Protein AF-A0A943JL73-F1 (afdb_monomer)

Solvent-accessible surface area (backbone atoms only — not comparable to full-atom values): 24068 Å² total; per-residue (Å²): 128,55,76,65,54,50,52,48,48,53,51,59,77,70,42,84,69,69,68,50,39,53,74,65,59,35,50,51,51,36,56,59,44,20,50,88,46,72,70,53,52,53,44,34,53,54,22,40,54,42,28,47,52,13,37,72,69,63,34,65,68,44,35,45,55,17,30,56,67,35,57,64,60,30,14,37,47,23,28,8,46,21,64,46,20,64,36,62,72,57,22,52,48,10,50,52,36,43,52,50,52,49,51,51,39,28,53,52,24,20,54,51,46,63,72,41,94,74,84,72,82,35,73,62,44,60,71,41,29,65,49,47,75,64,53,54,53,44,10,34,56,28,12,38,48,31,35,53,36,61,37,30,62,71,72,60,73,42,55,40,50,28,39,45,75,46,48,54,58,58,13,38,34,37,19,9,39,12,57,54,68,70,34,62,66,41,23,53,24,1,49,48,35,34,49,52,32,49,49,35,22,16,53,25,13,16,51,39,36,48,75,70,62,56,76,59,49,91,86,74,49,75,67,58,57,50,49,55,53,51,54,50,53,51,50,50,52,65,58,47,53,58,43,54,61,64,27,47,63,56,52,54,49,52,51,50,55,53,32,48,51,52,47,50,68,69,72,60,74,50,98,46,34,46,82,76,47,80,48,77,38,79,86,84,27,35,39,39,36,36,36,42,14,62,80,77,52,73,70,55,54,51,51,56,57,59,49,30,49,82,52,77,36,68,83,47,45,80,44,80,46,76,47,78,42,98,64,68,75,51,77,67,60,53,52,50,51,51,49,53,55,54,45,51,62,45,45,59,58,42,66,78,52,70,87,66,83,95,77,85,88,82,86,88,68,102,62,64,64,66,59,55,47,53,55,45,37,74,76,36,83,47,52,76,49,73,49,79,46,80,45,77,48,82,46,99,81,76,53,82,47,70,42,35,38,38,38,40,32,24,65,55,89,74,54,74,69,59,48,54,51,51,54,49,55,50,33,73,76,73,39,85,64,58,48,80,44,78,46,69,51,74,93,77,131

Nearest PDB structures (foldseek):
  8j7w-assembly1_A  TM=3.120E-01  e=1.349E-03  Homo sapiens
  9jxc-assembly2_C  TM=5.146E-01  e=1.715E-01  Acinetobacter baumannii
  9jxc-assembly2_D  TM=5.131E-01  e=1.642E-01  Acinetobacter baumannii
  9k1j-assembly1_B  TM=5.307E-01  e=2.329E-01  Acinetobacter baumannii
  8j7v-assembly1_A  TM=3.006E-01  e=7.402E-03  Homo sapiens

Secondary structure (DSSP, 8-state):
--HHHHHHHHHHHT-TTTTBPPHHHHHHHHHHHTS--HHHHHHHHHHHHHHHHHHHTT-HHHHHHHHHH-THHHHHHHHHHHHHHT-HHHHHHHHHHHHHHHHHHHHHHHHHHHHS---SPPHHHHTTSS--HHHHHHHHHHHHHHHHHTTBSS--THHHHHHHHHT-HHHHHHHHHHHHTT-HHHHHHHHHHHHHHHHHHHHHHHHHHHHTTPPPPTT--HHHHHHHHHHHHHHHHHHHHHHHHHHHHHHHHHHHHHHHHHHHHHH---SSEEEEEEEEETTTTEEEEEEEESPPPHHHHHHHHHHGGGGT-TTPEEEEEEEE-SSPPPHHHHHHHHHHHHHHHHHHHHHTTTTS---S---S----HHHHHHHHHHH-TTEEEEEEEEEEEE-TT--EEEEEEEEEEESSPPPHHHHHHHHHHHHHHH-SSEEEEEEE-----

Structure (mmCIF, N/CA/C/O backbone):
data_AF-A0A943JL73-F1
#
_entry.id   AF-A0A943JL73-F1
#
loop_
_atom_site.group_PDB
_atom_site.id
_atom_site.type_symbol
_atom_site.label_atom_id
_atom_site.label_alt_id
_atom_site.label_comp_id
_atom_site.label_asym_id
_atom_site.label_entity_id
_atom_site.label_seq_id
_atom_site.pdbx_PDB_ins_code
_atom_site.Cartn_x
_atom_site.Cartn_y
_atom_site.Cartn_z
_atom_site.occupancy
_atom_site.B_iso_or_equiv
_at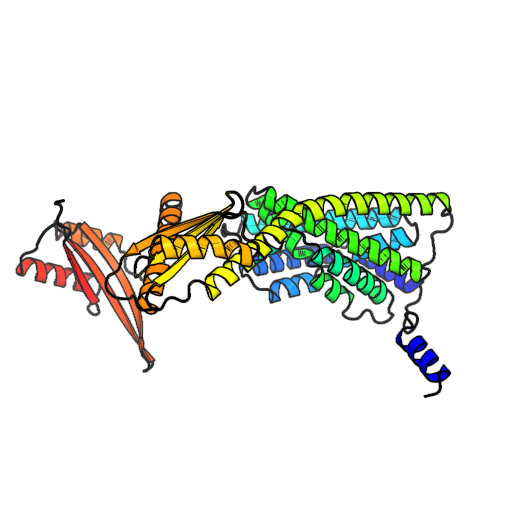om_site.auth_seq_id
_atom_site.auth_comp_id
_atom_site.auth_asym_id
_atom_site.auth_atom_id
_atom_site.pdbx_PDB_model_num
ATOM 1 N N . MET A 1 1 ? -24.674 7.297 -39.470 1.00 55.62 1 MET A N 1
ATOM 2 C CA . MET A 1 1 ? -23.275 6.843 -39.661 1.00 55.62 1 MET A CA 1
ATOM 3 C C . MET A 1 1 ? -23.287 5.491 -40.361 1.00 55.62 1 MET A C 1
ATOM 5 O O . MET A 1 1 ? -24.020 4.615 -39.918 1.00 55.62 1 MET A O 1
ATOM 9 N N . SER A 1 2 ? -22.529 5.310 -41.449 1.00 68.44 2 SER A N 1
ATOM 10 C CA . SER A 1 2 ? -22.355 3.983 -42.068 1.00 68.44 2 SER A CA 1
ATOM 11 C C . SER A 1 2 ? -21.638 3.031 -41.094 1.00 68.44 2 SER A C 1
ATOM 13 O O . SER A 1 2 ? -20.883 3.492 -40.236 1.00 68.44 2 SER A O 1
ATOM 15 N N . LYS A 1 3 ? -21.833 1.706 -41.210 1.00 68.69 3 LYS A N 1
ATOM 16 C CA . LYS A 1 3 ? -21.139 0.708 -40.358 1.00 68.69 3 LYS A CA 1
ATOM 17 C C . LYS A 1 3 ? -19.612 0.880 -40.372 1.00 68.69 3 LYS A C 1
ATOM 19 O O . LYS A 1 3 ? -18.947 0.621 -39.375 1.00 68.69 3 LYS A O 1
ATOM 24 N N . GLU A 1 4 ? -19.071 1.357 -41.487 1.00 69.69 4 GLU A N 1
ATOM 25 C CA . GLU A 1 4 ? -17.649 1.640 -41.677 1.00 69.69 4 GLU A CA 1
ATOM 26 C C . GLU A 1 4 ? -17.202 2.915 -40.948 1.00 69.69 4 GLU A C 1
ATOM 28 O O . GLU A 1 4 ? -16.149 2.928 -40.319 1.00 69.69 4 GLU A O 1
ATOM 33 N N . SER A 1 5 ? -18.055 3.941 -40.913 1.00 70.19 5 SER A N 1
ATOM 34 C CA . SER A 1 5 ? -17.839 5.160 -40.129 1.00 70.19 5 SER A CA 1
ATOM 35 C C . SER A 1 5 ? -17.911 4.902 -38.620 1.00 70.19 5 SER A C 1
ATOM 37 O O . SER A 1 5 ? -17.113 5.457 -37.873 1.00 70.19 5 SER A O 1
ATOM 39 N N . VAL A 1 6 ? -18.791 3.998 -38.168 1.00 74.44 6 VAL A N 1
ATOM 40 C CA . VAL A 1 6 ? -18.826 3.544 -36.765 1.00 74.44 6 VAL A CA 1
ATOM 41 C C . VAL A 1 6 ? -17.570 2.736 -36.435 1.00 74.44 6 VAL A C 1
ATOM 43 O O . VAL A 1 6 ? -16.909 3.008 -35.441 1.00 74.44 6 VAL A O 1
ATOM 46 N N . LYS A 1 7 ? -17.173 1.783 -37.286 1.00 73.50 7 LYS A N 1
ATOM 47 C CA . LYS A 1 7 ? -15.961 0.979 -37.064 1.00 73.50 7 LYS A CA 1
ATOM 48 C C . LYS A 1 7 ? -14.690 1.834 -37.022 1.00 73.50 7 LYS A C 1
ATOM 50 O O . LYS A 1 7 ? -13.841 1.586 -36.172 1.00 73.50 7 LYS A O 1
ATOM 55 N N . ASN A 1 8 ? -14.568 2.825 -37.904 1.00 76.06 8 ASN A N 1
ATOM 56 C CA . ASN A 1 8 ? -13.434 3.748 -37.912 1.00 76.06 8 ASN A CA 1
ATOM 57 C C . ASN A 1 8 ? -13.461 4.676 -36.692 1.00 76.06 8 ASN A C 1
ATOM 59 O O . ASN A 1 8 ? -12.440 4.799 -36.034 1.00 76.06 8 ASN A O 1
ATOM 63 N N . PHE A 1 9 ? -14.632 5.183 -36.289 1.00 77.06 9 PHE A N 1
ATOM 64 C CA . PHE A 1 9 ? -14.779 5.940 -35.041 1.00 77.06 9 PHE A CA 1
ATOM 65 C C . PHE A 1 9 ? -14.326 5.133 -33.815 1.00 77.06 9 PHE A C 1
ATOM 67 O O . PHE A 1 9 ? -13.523 5.613 -33.026 1.00 77.06 9 PHE A O 1
ATOM 74 N N . PHE A 1 10 ? -14.759 3.876 -33.675 1.00 74.75 10 PHE A N 1
ATOM 75 C CA . PHE A 1 10 ? -14.288 3.007 -32.589 1.00 74.75 10 PHE A CA 1
ATOM 76 C C . PHE A 1 10 ? -12.790 2.691 -32.711 1.00 74.75 10 PHE A C 1
ATOM 78 O O . PHE A 1 10 ? -12.087 2.606 -31.709 1.00 74.75 10 PHE A O 1
ATOM 85 N N . LYS A 1 11 ? -12.262 2.526 -33.924 1.00 72.31 11 LYS A N 1
ATOM 86 C CA . LYS A 1 11 ? -10.832 2.275 -34.120 1.00 72.31 11 LYS A CA 1
ATOM 87 C C . LYS A 1 11 ? -9.978 3.478 -33.715 1.00 72.31 11 LYS A C 1
ATOM 89 O O . LYS A 1 11 ? -8.933 3.263 -33.109 1.00 72.31 11 LYS A O 1
ATOM 94 N N . ASP A 1 12 ? -10.435 4.689 -34.011 1.00 72.12 12 ASP A N 1
ATOM 95 C CA . ASP A 1 12 ? -9.747 5.936 -33.677 1.00 72.12 12 ASP A CA 1
ATOM 96 C C . ASP A 1 12 ? -9.880 6.238 -32.174 1.00 72.12 12 ASP A C 1
ATOM 98 O O . ASP A 1 12 ? -8.876 6.440 -31.499 1.00 72.12 12 ASP A O 1
ATOM 102 N N . VAL A 1 13 ? -11.078 6.101 -31.592 1.00 71.31 13 VAL A N 1
ATOM 103 C CA . VAL A 1 13 ? -11.314 6.302 -30.145 1.00 71.31 13 VAL A CA 1
ATOM 104 C C . VAL A 1 13 ? -10.526 5.315 -29.273 1.00 71.31 13 VAL A C 1
ATOM 106 O O . VAL A 1 13 ? -10.013 5.691 -28.221 1.00 71.31 13 VAL A O 1
ATOM 109 N N . PHE A 1 14 ? -10.392 4.053 -29.693 1.00 71.69 14 PHE A N 1
ATOM 110 C CA . PHE A 1 14 ? -9.647 3.026 -28.947 1.00 71.69 14 PHE A CA 1
ATOM 111 C C . PHE A 1 14 ? -8.192 2.854 -29.434 1.00 71.69 14 PHE A C 1
ATOM 113 O O . PHE A 1 14 ? -7.490 1.920 -29.026 1.00 71.69 14 PHE A O 1
ATOM 120 N N . SER A 1 15 ? -7.701 3.757 -30.290 1.00 68.69 15 SER A N 1
ATOM 121 C CA . SER A 1 15 ? -6.327 3.759 -30.796 1.00 68.69 15 SER A CA 1
ATOM 122 C C . SER A 1 15 ? -5.331 4.188 -29.713 1.00 68.69 15 SER A C 1
ATOM 124 O O . SER A 1 15 ? -5.091 5.363 -29.459 1.00 68.69 15 SER A O 1
ATOM 126 N N . ILE A 1 16 ? -4.619 3.225 -29.124 1.00 66.31 16 ILE A N 1
ATOM 127 C CA . ILE A 1 16 ? -3.541 3.511 -28.153 1.00 66.31 16 ILE A CA 1
ATOM 128 C C . ILE A 1 16 ? -2.293 4.119 -28.847 1.00 66.31 16 ILE A C 1
ATOM 130 O O . ILE A 1 16 ? -1.310 4.479 -28.191 1.00 66.31 16 ILE A O 1
ATOM 134 N N . ASN A 1 17 ? -2.274 4.247 -30.178 1.00 66.25 17 ASN A N 1
ATOM 135 C CA . ASN A 1 17 ? -1.100 4.712 -30.926 1.00 66.25 17 ASN A CA 1
ATOM 136 C C . ASN A 1 17 ? -1.057 6.231 -31.164 1.00 66.25 17 ASN A C 1
ATOM 138 O O . ASN A 1 17 ? 0.028 6.742 -31.448 1.00 66.25 17 ASN A O 1
ATOM 142 N N . GLU A 1 18 ? -2.166 6.954 -31.003 1.00 67.44 18 GLU A N 1
ATOM 143 C CA . GLU A 1 18 ? -2.202 8.418 -31.159 1.00 67.44 18 GLU A CA 1
ATOM 144 C C . GLU A 1 18 ? -1.435 9.133 -30.034 1.00 67.44 18 GLU A C 1
ATOM 146 O O . GLU A 1 18 ? -1.550 8.765 -28.873 1.00 67.44 18 GLU A O 1
ATOM 151 N N . ASN A 1 19 ? -0.618 10.150 -30.335 1.00 70.75 19 ASN A N 1
ATOM 152 C CA . ASN A 1 19 ? 0.210 10.881 -29.348 1.00 70.75 19 ASN A CA 1
ATOM 153 C C . ASN A 1 19 ? 1.253 10.042 -28.577 1.00 70.75 19 ASN A C 1
ATOM 155 O O . ASN A 1 19 ? 1.724 10.424 -27.499 1.00 70.75 19 ASN A O 1
ATOM 159 N N . LYS A 1 20 ? 1.666 8.899 -29.133 1.00 78.50 20 LYS A N 1
ATOM 160 C CA . LYS A 1 20 ? 2.754 8.082 -28.582 1.00 78.50 20 LYS A CA 1
ATOM 161 C C . LYS A 1 20 ? 4.117 8.761 -28.792 1.00 78.50 20 LYS A C 1
ATOM 163 O O . LYS A 1 20 ? 4.446 9.186 -29.900 1.00 78.50 20 LYS A O 1
ATOM 168 N N . ALA A 1 21 ? 4.921 8.832 -27.733 1.00 83.75 21 ALA A N 1
ATOM 169 C CA . ALA A 1 21 ? 6.316 9.262 -27.801 1.00 83.75 21 ALA A CA 1
ATOM 170 C C . ALA A 1 21 ? 7.167 8.254 -28.587 1.00 83.75 21 ALA A C 1
ATOM 172 O O . ALA A 1 21 ? 6.814 7.076 -28.730 1.00 83.75 21 ALA A O 1
ATOM 173 N N . THR A 1 22 ? 8.312 8.692 -29.104 1.00 86.50 22 THR A N 1
ATOM 174 C CA . THR A 1 22 ? 9.223 7.775 -29.788 1.00 86.50 22 THR A CA 1
ATOM 175 C C . THR A 1 22 ? 9.743 6.722 -28.806 1.00 86.50 22 THR A C 1
ATOM 177 O O . THR A 1 22 ? 9.869 6.945 -27.601 1.00 86.50 22 THR A O 1
ATOM 180 N N . LYS A 1 23 ? 10.071 5.525 -29.305 1.00 86.56 23 LYS A N 1
ATOM 181 C CA . LYS A 1 23 ? 10.580 4.435 -28.449 1.00 86.56 23 LYS A CA 1
ATOM 182 C C . LYS A 1 23 ? 11.859 4.839 -27.693 1.00 86.56 23 LYS A C 1
ATOM 184 O O . LYS A 1 23 ? 12.094 4.330 -26.600 1.00 86.56 23 LYS A O 1
ATOM 189 N N . ALA A 1 24 ? 12.664 5.736 -28.268 1.00 86.00 24 ALA A N 1
ATOM 190 C CA . ALA A 1 24 ? 13.864 6.280 -27.640 1.00 86.00 24 ALA A CA 1
ATOM 191 C C . ALA A 1 24 ? 13.518 7.218 -26.471 1.00 86.00 24 ALA A C 1
ATOM 193 O O . ALA A 1 24 ? 14.011 6.995 -25.368 1.00 86.00 24 ALA A O 1
ATOM 194 N N . GLU A 1 25 ? 12.600 8.168 -26.676 1.00 87.31 25 GLU A N 1
ATOM 195 C CA . GLU A 1 25 ? 12.111 9.080 -25.628 1.00 87.31 25 GLU A CA 1
ATOM 196 C C . GLU A 1 25 ? 11.484 8.319 -24.452 1.00 87.31 25 GLU A C 1
ATOM 198 O O . GLU A 1 25 ? 11.747 8.617 -23.287 1.00 87.31 25 GLU A O 1
ATOM 203 N N . ILE A 1 26 ? 10.680 7.286 -24.740 1.00 87.44 26 ILE A N 1
ATOM 204 C CA . ILE A 1 26 ? 10.068 6.437 -23.705 1.00 87.44 26 ILE A CA 1
ATOM 205 C C . ILE A 1 26 ? 11.156 5.753 -22.872 1.00 87.44 26 ILE A C 1
ATOM 207 O O . ILE A 1 26 ? 11.109 5.787 -21.641 1.00 87.44 26 ILE A O 1
ATOM 211 N N . LYS A 1 27 ? 12.148 5.151 -23.539 1.00 88.25 27 LYS A N 1
ATOM 212 C CA . LYS A 1 27 ? 13.264 4.465 -22.882 1.00 88.25 27 LYS A CA 1
ATOM 213 C C . LYS A 1 27 ? 14.060 5.418 -21.996 1.00 88.25 27 LYS A C 1
ATOM 215 O O . LYS A 1 27 ? 14.366 5.071 -20.858 1.00 88.25 27 LYS A O 1
ATOM 220 N N . GLU A 1 28 ? 14.412 6.588 -22.515 1.00 87.94 28 GLU A N 1
ATOM 221 C CA . GLU A 1 28 ? 15.191 7.578 -21.778 1.00 87.94 28 GLU A CA 1
ATOM 222 C C . GLU A 1 28 ? 14.437 8.073 -20.546 1.00 87.94 28 GLU A C 1
ATOM 224 O O . GLU A 1 28 ? 14.990 8.042 -19.446 1.00 87.94 28 GLU A O 1
ATOM 229 N N . TYR A 1 29 ? 13.154 8.409 -20.694 1.00 88.00 29 TYR A N 1
ATOM 230 C CA . TYR A 1 29 ? 12.319 8.824 -19.573 1.00 88.00 29 TYR A CA 1
ATOM 231 C C . TYR A 1 29 ? 12.266 7.754 -18.477 1.00 88.00 29 TYR A C 1
ATOM 233 O O . TYR A 1 29 ? 12.554 8.051 -17.320 1.00 88.00 29 TYR A O 1
ATOM 241 N N . ILE A 1 30 ? 11.968 6.500 -18.832 1.00 88.75 30 ILE A N 1
ATOM 242 C CA . ILE A 1 30 ? 11.827 5.411 -17.856 1.00 88.75 30 ILE A CA 1
ATOM 243 C C . ILE A 1 30 ? 13.160 5.121 -17.155 1.00 88.75 30 ILE A C 1
ATOM 245 O O . ILE A 1 30 ? 13.203 5.007 -15.931 1.00 88.75 30 ILE A O 1
ATOM 249 N N . ILE A 1 31 ? 14.265 5.049 -17.906 1.00 85.75 31 ILE A N 1
ATOM 250 C CA . ILE A 1 31 ? 15.598 4.821 -17.327 1.00 85.75 31 ILE A CA 1
ATOM 251 C C . ILE A 1 31 ? 16.024 6.007 -16.457 1.00 85.75 31 ILE A C 1
ATOM 253 O O . ILE A 1 31 ? 16.695 5.812 -15.446 1.00 85.75 31 ILE A O 1
ATOM 257 N N . SER A 1 32 ? 15.680 7.237 -16.841 1.00 85.06 32 SER A N 1
ATOM 258 C CA . SER A 1 32 ? 16.009 8.425 -16.052 1.00 85.06 32 SER A CA 1
ATOM 259 C C . SER A 1 32 ? 15.199 8.491 -14.753 1.00 85.06 32 SER A C 1
ATOM 261 O O . SER A 1 32 ? 15.770 8.829 -13.718 1.00 85.06 32 SER A O 1
ATOM 263 N N . GLY A 1 33 ? 13.925 8.085 -14.790 1.00 81.62 33 GLY A N 1
ATOM 264 C CA . GLY A 1 33 ? 13.040 8.004 -13.628 1.00 81.62 33 GLY A CA 1
ATOM 265 C C . GLY A 1 33 ? 13.374 6.859 -12.671 1.00 81.62 33 GLY A C 1
ATOM 266 O O . GLY A 1 33 ? 13.123 6.980 -11.478 1.00 81.62 33 GLY A O 1
ATOM 267 N N . SER A 1 34 ? 13.992 5.773 -13.150 1.00 79.44 34 SER A N 1
ATOM 268 C CA . SER A 1 34 ? 14.436 4.661 -12.294 1.00 79.44 34 SER A CA 1
ATOM 269 C C . SER A 1 34 ? 15.840 4.853 -11.701 1.00 79.44 34 SER A C 1
ATOM 271 O O . SER A 1 34 ? 16.342 3.958 -11.021 1.00 79.44 34 SER A O 1
ATOM 273 N N . LYS A 1 35 ? 16.541 5.953 -12.015 1.00 81.12 35 LYS A N 1
ATOM 274 C CA . LYS A 1 35 ? 17.884 6.228 -11.478 1.00 81.12 35 LYS A CA 1
ATOM 275 C C . LYS A 1 35 ? 17.791 6.824 -10.076 1.00 81.12 35 LYS A C 1
ATOM 277 O O . LYS A 1 35 ? 17.042 7.765 -9.830 1.00 81.12 35 LYS A O 1
ATOM 282 N N . LEU A 1 36 ? 18.655 6.335 -9.193 1.00 77.94 36 LEU A N 1
ATOM 283 C CA . LEU A 1 36 ? 18.905 6.942 -7.891 1.00 77.94 36 LEU A CA 1
ATOM 284 C C . LEU A 1 36 ? 19.615 8.287 -8.097 1.00 77.94 36 LEU A C 1
ATOM 286 O O . LEU A 1 36 ? 20.765 8.325 -8.533 1.00 77.94 36 LEU A O 1
ATOM 290 N N . LYS A 1 37 ? 18.916 9.387 -7.817 1.00 84.12 37 LYS A N 1
ATOM 291 C CA . LYS A 1 37 ? 19.474 10.745 -7.752 1.00 84.12 37 LYS A CA 1
ATOM 292 C C . LYS A 1 37 ? 19.271 11.285 -6.339 1.00 84.12 37 LYS A C 1
ATOM 294 O O . LYS A 1 37 ? 18.203 11.066 -5.773 1.00 84.12 37 LYS A O 1
ATOM 299 N N . GLY A 1 38 ? 20.251 12.019 -5.805 1.00 83.12 38 GLY A N 1
ATOM 300 C CA . GLY A 1 38 ? 20.186 12.588 -4.450 1.00 83.12 38 GLY A CA 1
ATOM 301 C C . GLY A 1 38 ? 18.934 13.438 -4.224 1.00 83.12 38 GLY A C 1
ATOM 302 O O . GLY A 1 38 ? 18.207 13.205 -3.266 1.00 83.12 38 GLY A O 1
ATOM 303 N N . THR A 1 39 ? 18.598 14.312 -5.178 1.00 85.69 39 THR A N 1
ATOM 304 C CA . THR A 1 39 ? 17.385 15.147 -5.133 1.00 85.69 39 THR A CA 1
ATOM 305 C C . THR A 1 39 ? 16.109 14.322 -4.944 1.00 85.69 39 THR A C 1
ATOM 307 O O . THR A 1 39 ? 15.276 14.665 -4.113 1.00 85.69 39 THR A O 1
ATOM 310 N N . ASN A 1 40 ? 15.977 13.192 -5.648 1.00 87.31 40 ASN A N 1
ATOM 311 C CA . ASN A 1 40 ? 14.807 12.319 -5.524 1.00 87.31 40 ASN A CA 1
ATOM 312 C C . ASN A 1 40 ? 14.738 11.660 -4.137 1.00 87.31 40 ASN A C 1
ATOM 314 O O . ASN A 1 40 ? 13.647 11.444 -3.623 1.00 87.31 40 ASN A O 1
ATOM 318 N N . MET A 1 41 ? 15.882 11.344 -3.523 1.00 91.00 41 MET A N 1
ATOM 319 C CA . MET A 1 41 ? 15.913 10.776 -2.171 1.00 91.00 41 MET A CA 1
ATOM 320 C C . MET A 1 41 ? 15.534 11.818 -1.116 1.00 91.00 41 MET A C 1
ATOM 322 O O . MET A 1 41 ? 14.769 11.505 -0.212 1.00 91.00 41 MET A O 1
ATOM 326 N N . CYS A 1 42 ? 15.993 13.066 -1.257 1.00 93.25 42 CYS A N 1
ATOM 327 C CA . CYS A 1 42 ? 15.581 14.158 -0.371 1.00 93.25 42 CYS A CA 1
ATOM 328 C C . CYS A 1 42 ? 14.071 14.417 -0.462 1.00 93.25 42 CYS A C 1
ATOM 330 O O . CYS A 1 42 ? 13.404 14.500 0.564 1.00 93.25 42 CYS A O 1
ATOM 332 N N . ILE A 1 43 ? 13.521 14.474 -1.682 1.00 92.81 43 ILE A N 1
ATOM 333 C CA . ILE A 1 43 ? 12.073 14.621 -1.894 1.00 92.81 43 ILE A CA 1
ATOM 334 C C . ILE A 1 43 ? 11.315 13.439 -1.282 1.00 92.81 43 ILE A C 1
ATOM 336 O O . ILE A 1 43 ? 10.284 13.647 -0.651 1.00 92.81 43 ILE A O 1
ATOM 340 N N . LEU A 1 44 ? 11.830 12.212 -1.419 1.00 93.69 44 LEU A N 1
ATOM 341 C CA . LEU A 1 44 ? 11.226 11.034 -0.800 1.00 93.69 44 LEU A CA 1
ATOM 342 C C . LEU A 1 44 ? 11.170 11.165 0.727 1.00 93.69 44 LEU A C 1
ATOM 344 O O . LEU A 1 44 ? 10.108 10.953 1.293 1.00 93.69 44 LEU A O 1
ATOM 348 N N . ILE A 1 45 ? 12.263 11.557 1.387 1.00 95.75 45 ILE A N 1
ATOM 349 C CA . ILE A 1 45 ? 12.288 11.753 2.848 1.00 95.75 45 ILE A CA 1
ATOM 350 C C . ILE A 1 45 ? 11.212 12.761 3.275 1.00 95.75 45 ILE A C 1
ATOM 352 O O . ILE A 1 45 ? 10.430 12.477 4.180 1.00 95.75 45 ILE A O 1
ATOM 356 N N . LEU A 1 46 ? 11.125 13.905 2.588 1.00 95.81 46 LEU A N 1
ATOM 357 C CA . LEU A 1 46 ? 10.110 14.924 2.869 1.00 95.81 46 LEU A CA 1
ATOM 358 C C . LEU A 1 46 ? 8.687 14.394 2.645 1.00 95.81 46 LEU A C 1
ATOM 360 O O . LEU A 1 46 ? 7.814 14.613 3.480 1.00 95.81 46 LEU A O 1
ATOM 364 N N . ALA A 1 47 ? 8.459 13.653 1.559 1.00 95.12 47 ALA A N 1
ATOM 365 C CA . ALA A 1 47 ? 7.170 13.034 1.269 1.00 95.12 47 ALA A CA 1
ATOM 366 C C . ALA A 1 47 ? 6.751 12.040 2.361 1.00 95.12 47 ALA A C 1
ATOM 368 O O . ALA A 1 47 ? 5.594 12.033 2.769 1.00 95.12 47 ALA A O 1
ATOM 369 N N . ILE A 1 48 ? 7.686 11.232 2.868 1.00 95.62 48 ILE A N 1
ATOM 370 C CA . ILE A 1 48 ? 7.419 10.277 3.949 1.00 95.62 48 ILE A CA 1
ATOM 371 C C . ILE A 1 48 ? 7.064 10.998 5.247 1.00 95.62 48 ILE A C 1
ATOM 373 O O . ILE A 1 48 ? 6.108 10.597 5.901 1.00 95.62 48 ILE A O 1
ATOM 377 N N . ILE A 1 49 ? 7.759 12.084 5.594 1.00 95.31 49 ILE A N 1
ATOM 378 C CA . ILE A 1 49 ? 7.415 12.890 6.775 1.00 95.31 49 ILE A CA 1
ATOM 379 C C . ILE A 1 49 ? 5.995 13.458 6.640 1.00 95.31 49 ILE A C 1
ATOM 381 O O . ILE A 1 49 ? 5.192 13.300 7.556 1.00 95.31 49 ILE A O 1
ATOM 385 N N . ILE A 1 50 ? 5.655 14.049 5.487 1.00 94.50 50 ILE A N 1
ATOM 386 C CA . ILE A 1 50 ? 4.303 14.576 5.223 1.00 94.50 50 ILE A CA 1
ATOM 387 C C . ILE A 1 50 ? 3.255 13.459 5.324 1.00 94.50 50 ILE A C 1
ATOM 389 O O . ILE A 1 50 ? 2.203 13.654 5.929 1.00 94.50 50 ILE A O 1
ATOM 393 N N . ALA A 1 51 ? 3.542 12.276 4.776 1.00 93.44 51 ALA A N 1
ATOM 394 C CA . ALA A 1 51 ? 2.643 11.132 4.861 1.00 93.44 51 ALA A CA 1
ATOM 395 C C . ALA A 1 51 ? 2.444 10.654 6.305 1.00 93.44 51 ALA A C 1
ATOM 397 O O . ALA A 1 51 ? 1.312 10.372 6.690 1.00 93.44 51 ALA A O 1
ATOM 398 N N . CYS A 1 52 ? 3.503 10.587 7.116 1.00 91.62 52 CYS A N 1
ATOM 399 C CA . CYS A 1 52 ? 3.387 10.196 8.518 1.00 91.62 52 CYS A CA 1
ATOM 400 C C . CYS A 1 52 ? 2.584 11.220 9.336 1.00 91.62 52 CYS A C 1
ATOM 402 O O . CYS A 1 52 ? 1.727 10.820 10.122 1.00 91.62 52 CYS A O 1
ATOM 404 N N . VAL A 1 53 ? 2.792 12.522 9.102 1.00 90.44 53 VAL A N 1
ATOM 405 C CA . VAL A 1 53 ? 1.970 13.588 9.703 1.00 90.44 53 VAL A CA 1
ATOM 406 C C . VAL A 1 53 ? 0.507 13.433 9.287 1.00 90.44 53 VAL A C 1
ATOM 408 O O . VAL A 1 53 ? -0.375 13.440 10.142 1.00 90.44 53 VAL A O 1
ATOM 411 N N . GLY A 1 54 ? 0.241 13.210 7.997 1.00 88.94 54 GLY A N 1
ATOM 412 C CA . GLY A 1 54 ? -1.112 12.985 7.487 1.00 88.94 54 GLY A CA 1
ATOM 413 C C . GLY A 1 54 ? -1.792 11.757 8.100 1.00 88.94 54 GLY A C 1
ATOM 414 O O . GLY A 1 54 ? -2.968 11.820 8.444 1.00 88.94 54 GLY A O 1
ATOM 415 N N . LEU A 1 55 ? -1.056 10.658 8.302 1.00 86.56 55 LEU A N 1
ATOM 416 C CA . LEU A 1 55 ? -1.564 9.450 8.966 1.00 86.56 55 LEU A CA 1
ATOM 417 C C . LEU A 1 55 ? -1.898 9.696 10.444 1.00 86.56 55 LEU A C 1
ATOM 419 O O . LEU A 1 55 ? -2.950 9.250 10.905 1.00 86.56 55 LEU A O 1
ATOM 423 N N . ASN A 1 56 ? -1.048 10.439 11.158 1.00 85.44 56 ASN A N 1
ATOM 424 C CA . ASN A 1 56 ? -1.287 10.825 12.551 1.00 85.44 56 ASN A CA 1
ATOM 425 C C . ASN A 1 56 ? -2.490 11.755 12.702 1.00 85.44 56 ASN A C 1
ATOM 427 O O . ASN A 1 56 ? -3.302 11.567 13.601 1.00 85.44 56 ASN A O 1
ATOM 431 N N . MET A 1 57 ? -2.631 12.728 11.803 1.00 84.69 57 MET A N 1
ATOM 432 C CA . MET A 1 57 ? -3.750 13.675 11.812 1.00 84.69 57 MET A CA 1
ATOM 433 C C . MET A 1 57 ? -5.009 13.141 11.118 1.00 84.69 57 MET A C 1
ATOM 435 O O . MET A 1 57 ? -5.996 13.862 11.016 1.00 84.69 57 MET A O 1
ATOM 439 N N . ASN A 1 58 ? -4.979 11.903 10.614 1.00 83.81 58 ASN A N 1
ATOM 440 C CA . ASN A 1 58 ? -6.060 11.303 9.833 1.00 83.81 58 ASN A CA 1
ATOM 441 C C . ASN A 1 58 ? -6.518 12.179 8.635 1.00 83.81 58 ASN A C 1
ATOM 443 O O . ASN A 1 58 ? -7.696 12.193 8.286 1.00 83.81 58 ASN A O 1
ATOM 447 N N . SER A 1 59 ? -5.591 12.918 8.004 1.00 87.44 59 SER A N 1
ATOM 448 C CA . SER A 1 59 ? -5.861 13.793 6.851 1.00 87.44 59 SER A CA 1
ATOM 449 C C . SER A 1 59 ? -5.495 13.103 5.541 1.00 87.44 59 SER A C 1
ATOM 451 O O . SER A 1 59 ? -4.322 12.893 5.210 1.00 87.44 59 SER A O 1
ATOM 453 N N . VAL A 1 60 ? -6.523 12.786 4.756 1.00 86.25 60 VAL A N 1
ATOM 454 C CA . VAL A 1 60 ? -6.375 12.152 3.442 1.00 86.25 60 VAL A CA 1
ATOM 455 C C . VAL A 1 60 ? -5.716 13.109 2.443 1.00 86.25 60 VAL A C 1
ATOM 457 O O . VAL A 1 60 ? -4.939 12.671 1.598 1.00 86.25 60 VAL A O 1
ATOM 460 N N . GLU A 1 61 ? -5.943 14.416 2.566 1.00 88.69 61 GLU A N 1
ATOM 461 C CA . GLU A 1 61 ? -5.387 15.448 1.687 1.00 88.69 61 GLU A CA 1
ATOM 462 C C . GLU A 1 61 ? -3.857 15.500 1.778 1.00 88.69 61 GLU A C 1
ATOM 464 O O . GLU A 1 61 ? -3.172 15.499 0.752 1.00 88.69 61 GLU A O 1
ATOM 469 N N . MET A 1 62 ? -3.308 15.474 2.999 1.00 89.12 62 MET A N 1
ATOM 470 C CA . MET A 1 62 ? -1.857 15.439 3.220 1.00 89.12 62 MET A CA 1
ATOM 471 C C . MET A 1 62 ? -1.242 14.146 2.682 1.00 89.12 62 MET A C 1
ATOM 473 O O . MET A 1 62 ? -0.186 14.167 2.044 1.00 89.12 62 MET A O 1
ATOM 477 N N . ILE A 1 63 ? -1.933 13.023 2.888 1.00 89.56 63 ILE A N 1
ATOM 478 C CA . ILE A 1 63 ? -1.514 11.713 2.386 1.00 89.56 63 ILE A CA 1
ATOM 479 C C . ILE A 1 63 ? -1.458 11.715 0.848 1.00 89.56 63 ILE A C 1
ATOM 481 O O . ILE A 1 63 ? -0.472 11.258 0.266 1.00 89.56 63 ILE A O 1
ATOM 485 N N . ILE A 1 64 ? -2.472 12.273 0.180 1.00 89.06 64 ILE A N 1
ATOM 486 C CA . ILE A 1 64 ? -2.505 12.416 -1.283 1.00 89.06 64 ILE A CA 1
ATOM 487 C C . ILE A 1 64 ? -1.372 13.335 -1.765 1.00 89.06 64 ILE A C 1
ATOM 489 O O . ILE A 1 64 ? -0.678 13.002 -2.730 1.00 89.06 64 ILE A O 1
ATOM 493 N N . GLY A 1 65 ? -1.142 14.460 -1.079 1.00 89.56 65 GLY A N 1
ATOM 494 C CA . GLY A 1 65 ? -0.054 15.391 -1.389 1.00 89.56 65 GLY A CA 1
ATOM 495 C C . GLY A 1 65 ? 1.325 14.727 -1.336 1.00 89.56 65 GLY A C 1
ATOM 496 O O . GLY A 1 65 ? 2.121 14.875 -2.264 1.00 89.56 65 GLY A O 1
ATOM 497 N N . ALA A 1 66 ? 1.583 13.917 -0.307 1.00 92.25 66 ALA A N 1
ATOM 498 C CA . ALA A 1 66 ? 2.814 13.138 -0.189 1.00 92.25 66 ALA A CA 1
ATOM 499 C C . ALA A 1 66 ? 2.993 12.119 -1.330 1.00 92.25 66 ALA A C 1
ATOM 501 O O . ALA A 1 66 ? 4.094 11.958 -1.864 1.00 92.25 66 ALA A O 1
ATOM 502 N N . MET A 1 67 ? 1.918 11.439 -1.743 1.00 91.75 67 MET A N 1
ATOM 503 C CA . MET A 1 67 ? 1.963 10.492 -2.864 1.00 91.75 67 MET A CA 1
ATOM 504 C C . MET A 1 67 ? 2.263 11.176 -4.203 1.00 91.75 67 MET A C 1
ATOM 506 O O . MET A 1 67 ? 2.984 10.603 -5.020 1.00 91.75 67 MET A O 1
ATOM 510 N N . LEU A 1 68 ? 1.743 12.389 -4.423 1.00 89.19 68 LEU A N 1
ATOM 511 C CA . LEU A 1 68 ? 1.940 13.174 -5.650 1.00 89.19 68 LEU A CA 1
ATOM 512 C C . LEU A 1 68 ? 3.409 13.510 -5.916 1.00 89.19 68 LEU A C 1
ATOM 514 O O . LEU A 1 68 ? 3.856 13.464 -7.062 1.00 89.19 68 LEU A O 1
ATOM 518 N N . ILE A 1 69 ? 4.151 13.845 -4.862 1.00 88.75 69 ILE A N 1
ATOM 519 C CA . ILE A 1 69 ? 5.551 14.273 -4.966 1.00 88.75 69 ILE A CA 1
ATOM 520 C C . ILE A 1 69 ? 6.548 13.107 -4.870 1.00 88.75 69 ILE A C 1
ATOM 522 O O . ILE A 1 69 ? 7.729 13.276 -5.173 1.00 88.75 69 ILE A O 1
ATOM 526 N N . SER A 1 70 ? 6.100 11.917 -4.458 1.00 89.25 70 SER A N 1
ATOM 527 C CA . SER A 1 70 ? 6.979 10.773 -4.205 1.00 89.25 70 SER A CA 1
ATOM 528 C C . SER A 1 70 ? 7.512 10.128 -5.501 1.00 89.25 70 SER A C 1
ATOM 530 O O . SER A 1 70 ? 6.736 9.693 -6.357 1.00 89.25 70 SER A O 1
ATOM 532 N N . PRO A 1 71 ? 8.841 9.956 -5.656 1.00 87.25 71 PRO A N 1
ATOM 533 C CA . PRO A 1 71 ? 9.446 9.432 -6.884 1.00 87.25 71 PRO A CA 1
ATOM 534 C C . PRO A 1 71 ? 9.477 7.891 -6.984 1.00 87.25 71 PRO A C 1
ATOM 536 O O . PRO A 1 71 ? 10.222 7.341 -7.799 1.00 87.25 71 PRO A O 1
ATOM 539 N N . MET A 1 72 ? 8.706 7.156 -6.175 1.00 87.88 72 MET A N 1
ATOM 540 C CA . MET A 1 72 ? 8.762 5.681 -6.139 1.00 87.88 72 MET A CA 1
ATOM 541 C C . MET A 1 72 ? 8.247 5.006 -7.416 1.00 87.88 72 MET A C 1
ATOM 543 O O . MET A 1 72 ? 8.768 3.971 -7.840 1.00 87.88 72 MET A O 1
ATOM 547 N N . MET A 1 73 ? 7.256 5.610 -8.078 1.00 88.81 73 MET A N 1
ATOM 548 C CA . MET A 1 73 ? 6.606 5.018 -9.252 1.00 88.81 73 MET A CA 1
ATOM 549 C C . MET A 1 73 ? 7.583 4.783 -10.420 1.00 88.81 73 MET A C 1
ATOM 551 O O . MET A 1 73 ? 7.447 3.816 -11.174 1.00 88.81 73 MET A O 1
ATOM 555 N N . GLY A 1 74 ? 8.615 5.626 -10.547 1.00 88.50 74 GLY A N 1
ATOM 556 C CA . GLY A 1 74 ? 9.630 5.507 -11.596 1.00 88.50 74 GLY A CA 1
ATOM 557 C C . GLY A 1 74 ? 10.410 4.190 -11.540 1.00 88.50 74 GLY A C 1
ATOM 558 O O . GLY A 1 74 ? 10.659 3.579 -12.582 1.00 88.50 74 GLY A O 1
ATOM 559 N N . ALA A 1 75 ? 10.749 3.707 -10.340 1.00 91.06 75 ALA A N 1
ATOM 560 C CA . ALA A 1 75 ? 11.454 2.439 -10.16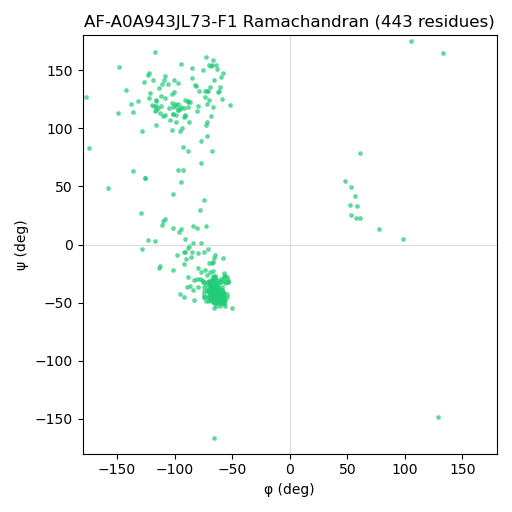8 1.00 91.06 75 ALA A CA 1
ATOM 561 C C . ALA A 1 75 ? 10.563 1.239 -10.532 1.00 91.06 75 ALA A C 1
ATOM 563 O O . ALA A 1 75 ? 11.010 0.338 -11.243 1.00 91.06 75 ALA A O 1
ATOM 564 N N . ILE A 1 76 ? 9.288 1.260 -10.129 1.00 92.81 76 ILE A N 1
ATOM 565 C CA . ILE A 1 76 ? 8.329 0.170 -10.376 1.00 92.81 76 ILE A CA 1
ATOM 566 C C . ILE A 1 76 ? 8.021 0.027 -11.870 1.00 92.81 76 ILE A C 1
ATOM 568 O O . ILE A 1 76 ? 8.152 -1.060 -12.437 1.00 92.81 76 ILE A O 1
ATOM 572 N N . ILE A 1 77 ? 7.695 1.133 -12.542 1.00 91.44 77 ILE A N 1
ATOM 573 C CA . ILE A 1 77 ? 7.458 1.134 -13.993 1.00 91.44 77 ILE A CA 1
ATOM 574 C C . ILE A 1 77 ? 8.752 0.816 -14.754 1.00 91.44 77 ILE A C 1
ATOM 576 O O . ILE A 1 77 ? 8.728 0.112 -15.766 1.00 91.44 77 ILE A O 1
ATOM 580 N N . GLY A 1 78 ? 9.899 1.272 -14.240 1.00 91.12 78 GLY A N 1
ATOM 581 C CA . GLY A 1 78 ? 11.218 0.899 -14.738 1.00 91.12 78 GLY A CA 1
ATOM 582 C C . GLY A 1 78 ? 11.455 -0.607 -14.719 1.00 91.12 78 GLY A C 1
ATOM 583 O O . GLY A 1 78 ? 11.917 -1.165 -15.715 1.00 91.12 78 GLY A O 1
ATOM 584 N N . MET A 1 79 ? 11.103 -1.295 -13.633 1.00 91.75 79 MET A N 1
ATOM 585 C CA . MET A 1 79 ? 11.174 -2.756 -13.577 1.00 91.75 79 MET A CA 1
ATOM 586 C C . MET A 1 79 ? 10.294 -3.403 -14.653 1.00 91.75 79 MET A C 1
ATOM 588 O O . MET A 1 79 ? 10.798 -4.232 -15.415 1.00 91.75 79 MET A O 1
ATOM 592 N N . GLY A 1 80 ? 9.034 -2.974 -14.787 1.00 91.19 80 GLY A N 1
ATOM 593 C CA . GLY A 1 80 ? 8.110 -3.501 -15.798 1.00 91.19 80 GLY A CA 1
ATOM 594 C C . GLY A 1 80 ? 8.617 -3.312 -17.233 1.00 91.19 80 GLY A C 1
ATOM 595 O O . GLY A 1 80 ? 8.582 -4.239 -18.047 1.00 91.19 80 GLY A O 1
ATOM 596 N N . TYR A 1 81 ? 9.191 -2.146 -17.540 1.00 91.38 81 TYR A N 1
ATOM 597 C CA . TYR A 1 81 ? 9.815 -1.865 -18.837 1.00 91.38 81 TYR A CA 1
ATOM 598 C C . TYR A 1 81 ? 11.022 -2.763 -19.120 1.00 91.38 81 TYR A C 1
ATOM 600 O O . TYR A 1 81 ? 11.164 -3.308 -20.220 1.00 91.38 81 TYR A O 1
ATOM 608 N N . ASN A 1 82 ? 11.898 -2.944 -18.132 1.00 89.62 82 ASN A N 1
ATOM 609 C CA . ASN A 1 82 ? 13.098 -3.762 -18.291 1.00 89.62 82 ASN A CA 1
ATOM 610 C C . ASN A 1 82 ? 12.767 -5.259 -18.405 1.00 89.62 82 ASN A C 1
ATOM 612 O O . ASN A 1 82 ? 13.424 -5.966 -19.167 1.00 89.62 82 ASN A O 1
ATOM 616 N N . LEU A 1 83 ? 11.709 -5.732 -17.737 1.00 88.00 83 LEU A N 1
ATOM 617 C CA . LEU A 1 83 ? 11.166 -7.081 -17.938 1.00 88.00 83 LEU A CA 1
ATOM 618 C C . LEU A 1 83 ? 10.542 -7.249 -19.329 1.00 88.00 83 LEU A C 1
ATOM 620 O O . LEU A 1 83 ? 10.719 -8.283 -19.975 1.00 88.00 83 LEU A O 1
ATOM 624 N N . ALA A 1 84 ? 9.839 -6.230 -19.831 1.00 87.50 84 ALA A N 1
ATOM 625 C CA . ALA A 1 84 ? 9.230 -6.279 -21.157 1.00 87.50 84 ALA A CA 1
ATOM 626 C C . ALA A 1 84 ? 10.273 -6.316 -22.286 1.00 87.50 84 ALA A C 1
ATOM 628 O O . ALA A 1 84 ? 10.057 -7.016 -23.280 1.00 87.50 84 ALA A O 1
ATOM 629 N N . THR A 1 85 ? 11.380 -5.583 -22.116 1.00 85.38 85 THR A N 1
ATOM 630 C CA . THR A 1 85 ? 12.481 -5.443 -23.088 1.00 85.38 85 THR A CA 1
ATOM 631 C C . THR A 1 85 ? 13.622 -6.451 -22.908 1.00 85.38 85 THR A C 1
ATOM 633 O O . THR A 1 85 ? 14.520 -6.492 -23.751 1.00 85.38 85 THR A O 1
ATOM 636 N N . GLY A 1 86 ? 13.598 -7.254 -21.838 1.00 81.44 86 GLY A N 1
ATOM 637 C CA . GLY A 1 86 ? 14.597 -8.292 -21.565 1.00 81.44 86 GLY A CA 1
ATOM 638 C C . GLY A 1 86 ? 15.925 -7.772 -21.000 1.00 81.44 86 GLY A C 1
ATOM 639 O O . GLY A 1 86 ? 16.911 -8.509 -20.961 1.00 81.44 86 GLY A O 1
ATOM 640 N N . ASP A 1 87 ? 16.005 -6.514 -20.551 1.00 84.81 87 ASP A N 1
ATOM 641 C CA . ASP A 1 87 ? 17.254 -5.945 -20.034 1.00 84.81 87 ASP A CA 1
ATOM 642 C C . ASP A 1 87 ? 17.444 -6.187 -18.529 1.00 84.81 87 ASP A C 1
ATOM 644 O O . ASP A 1 87 ? 17.244 -5.308 -17.685 1.00 84.81 87 ASP A O 1
ATOM 648 N N . MET A 1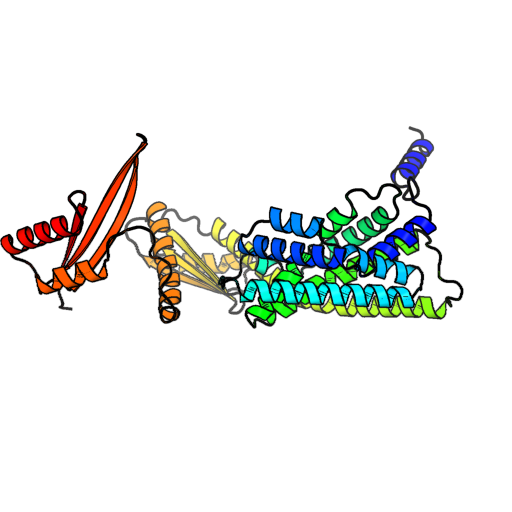 88 ? 17.905 -7.395 -18.189 1.00 83.56 88 MET A N 1
ATOM 649 C CA . MET A 1 88 ? 18.127 -7.815 -16.798 1.00 83.56 88 MET A CA 1
ATOM 650 C C . MET A 1 88 ? 19.089 -6.906 -16.015 1.00 83.56 88 MET A C 1
ATOM 652 O O . MET A 1 88 ? 18.977 -6.794 -14.794 1.00 83.56 88 MET A O 1
ATOM 656 N N . LYS A 1 89 ? 20.024 -6.222 -16.691 1.00 85.94 89 LYS A N 1
ATOM 657 C CA . LYS A 1 89 ? 20.964 -5.300 -16.031 1.00 85.94 89 LYS A CA 1
ATOM 658 C C . LYS A 1 89 ? 20.231 -4.081 -15.475 1.00 85.94 89 LYS A C 1
ATOM 660 O O . LYS A 1 89 ? 20.476 -3.686 -14.337 1.00 85.94 89 LYS A O 1
ATOM 665 N N . TYR A 1 90 ? 19.341 -3.487 -16.267 1.00 86.56 90 TYR A N 1
ATOM 666 C CA . TYR A 1 90 ? 18.552 -2.337 -15.830 1.00 86.56 90 TYR A CA 1
ATOM 667 C C . TYR A 1 90 ? 17.390 -2.750 -14.923 1.00 86.56 90 TYR A C 1
ATOM 669 O O . TYR A 1 90 ? 17.086 -2.006 -13.996 1.00 86.56 90 TYR A O 1
ATOM 677 N N . PHE A 1 91 ? 16.836 -3.957 -15.090 1.00 88.12 91 PHE A N 1
ATOM 678 C CA . PHE A 1 91 ? 15.883 -4.531 -14.135 1.00 88.12 91 PHE A CA 1
ATOM 679 C C . PHE A 1 91 ? 16.475 -4.600 -12.721 1.00 88.12 91 PHE A C 1
ATOM 681 O O . PHE A 1 91 ? 15.902 -4.036 -11.794 1.00 88.12 91 PHE A O 1
ATOM 688 N N . LYS A 1 92 ? 17.668 -5.198 -12.561 1.00 88.06 92 LYS A N 1
ATOM 689 C CA . LYS A 1 92 ? 18.353 -5.265 -11.258 1.00 88.06 92 LYS A CA 1
ATOM 690 C C . LYS A 1 92 ? 18.629 -3.879 -10.675 1.00 88.06 92 LYS A C 1
ATOM 692 O O . LYS A 1 92 ? 18.477 -3.686 -9.478 1.00 88.06 92 LYS A O 1
ATOM 697 N N . ARG A 1 93 ? 19.004 -2.903 -11.510 1.00 89.69 93 ARG A N 1
ATOM 698 C CA . ARG A 1 93 ? 19.206 -1.513 -11.064 1.00 89.69 93 ARG A CA 1
ATOM 699 C C . ARG A 1 93 ? 17.914 -0.871 -10.559 1.00 89.69 93 ARG A C 1
ATOM 701 O O . ARG A 1 93 ? 17.953 -0.214 -9.529 1.00 89.69 93 ARG A O 1
ATOM 708 N N . ALA A 1 94 ? 16.797 -1.067 -11.259 1.00 90.75 94 ALA A N 1
ATOM 709 C CA . ALA A 1 94 ? 15.494 -0.560 -10.838 1.00 90.75 94 ALA A CA 1
ATOM 710 C C . ALA A 1 94 ? 15.002 -1.245 -9.550 1.00 90.75 94 ALA A C 1
ATOM 712 O O . ALA A 1 94 ? 14.487 -0.569 -8.667 1.00 90.75 94 ALA A O 1
ATOM 713 N N . LEU A 1 95 ? 15.243 -2.552 -9.404 1.00 91.69 95 LEU A N 1
ATOM 714 C CA . LEU A 1 95 ? 14.951 -3.297 -8.178 1.00 91.69 95 LEU A CA 1
ATOM 715 C C . LEU A 1 95 ? 15.770 -2.776 -6.988 1.00 91.69 95 LEU A C 1
ATOM 717 O O . LEU A 1 95 ? 15.207 -2.479 -5.943 1.00 91.69 95 LEU A O 1
ATOM 721 N N . VAL A 1 96 ? 17.086 -2.603 -7.157 1.00 91.62 96 VAL A N 1
ATOM 722 C CA . VAL A 1 96 ? 17.955 -2.021 -6.117 1.00 91.62 96 VAL A CA 1
ATOM 723 C C . VAL A 1 96 ? 17.510 -0.603 -5.764 1.00 91.62 96 VAL A C 1
ATOM 725 O O . VAL A 1 96 ? 17.486 -0.250 -4.589 1.00 91.62 96 VAL A O 1
ATOM 728 N N . ALA A 1 97 ? 17.113 0.198 -6.758 1.00 91.88 97 ALA A N 1
ATOM 729 C CA . ALA A 1 97 ? 16.584 1.533 -6.512 1.00 91.88 97 ALA A CA 1
ATOM 730 C C . ALA A 1 97 ? 15.309 1.498 -5.658 1.00 91.88 97 ALA A C 1
ATOM 732 O O . ALA A 1 97 ? 15.226 2.242 -4.684 1.00 91.88 97 ALA A O 1
ATOM 733 N N . LEU A 1 98 ? 14.367 0.600 -5.968 1.00 92.94 98 LEU A N 1
ATOM 734 C CA . LEU A 1 98 ? 13.153 0.412 -5.174 1.00 92.94 98 LEU A CA 1
ATOM 735 C C . LEU A 1 98 ? 13.476 -0.035 -3.741 1.00 92.94 98 LEU A C 1
ATOM 737 O O . LEU A 1 98 ? 12.914 0.515 -2.800 1.00 92.94 98 LEU A O 1
ATOM 741 N N . CYS A 1 99 ? 14.404 -0.980 -3.561 1.00 93.62 99 CYS A N 1
ATOM 742 C CA . CYS A 1 99 ? 14.818 -1.436 -2.231 1.00 93.62 99 CYS A CA 1
ATOM 743 C C . CYS A 1 99 ? 15.452 -0.311 -1.403 1.00 93.62 99 CYS A C 1
ATOM 745 O O . CYS A 1 99 ? 15.176 -0.203 -0.214 1.00 93.62 99 CYS A O 1
ATOM 747 N N . ILE A 1 100 ? 16.268 0.547 -2.022 1.00 93.69 100 ILE A N 1
ATOM 748 C CA . ILE A 1 100 ? 16.856 1.713 -1.348 1.00 93.69 100 ILE A CA 1
ATOM 749 C C . ILE A 1 100 ? 15.771 2.730 -0.981 1.00 93.69 100 ILE A C 1
ATOM 751 O O . ILE A 1 100 ? 15.763 3.221 0.143 1.00 93.69 100 ILE A O 1
ATOM 755 N N . GLN A 1 101 ? 14.827 3.017 -1.884 1.00 94.00 101 GLN A N 1
ATOM 756 C CA . GLN A 1 101 ? 13.691 3.900 -1.591 1.00 94.00 101 GLN A CA 1
ATOM 757 C C . GLN A 1 101 ? 12.831 3.356 -0.445 1.00 94.00 101 GLN A C 1
ATOM 759 O O . GLN A 1 101 ? 12.451 4.108 0.449 1.00 94.00 101 GLN A O 1
ATOM 764 N N . MET A 1 102 ? 12.561 2.051 -0.445 1.00 94.62 102 MET A N 1
ATOM 765 C CA . MET A 1 102 ? 11.850 1.363 0.628 1.00 94.62 102 MET A CA 1
ATOM 766 C C . MET A 1 102 ? 12.608 1.476 1.953 1.00 94.62 102 MET A C 1
ATOM 768 O O . MET A 1 102 ? 12.011 1.869 2.945 1.00 94.62 102 MET A O 1
ATOM 772 N N . ALA A 1 103 ? 13.916 1.204 1.966 1.00 95.31 103 ALA A N 1
ATOM 773 C CA . ALA A 1 103 ? 14.739 1.310 3.169 1.00 95.31 103 ALA A CA 1
ATOM 774 C C . ALA A 1 103 ? 14.767 2.740 3.727 1.00 95.31 103 ALA A C 1
ATOM 776 O O . ALA A 1 103 ? 14.586 2.926 4.923 1.00 95.31 103 ALA A O 1
ATOM 777 N N . ILE A 1 104 ? 14.930 3.752 2.869 1.00 95.19 104 ILE A N 1
ATOM 778 C CA . ILE A 1 104 ? 14.863 5.163 3.278 1.00 95.19 104 ILE A CA 1
ATOM 779 C C . ILE A 1 104 ? 13.489 5.474 3.869 1.00 95.19 104 ILE A C 1
ATOM 781 O O . ILE A 1 104 ? 13.409 6.039 4.952 1.00 95.19 104 ILE A O 1
ATOM 785 N N . SER A 1 105 ? 12.415 5.064 3.193 1.00 95.31 105 SER A N 1
ATOM 786 C CA . SER A 1 105 ? 11.049 5.333 3.651 1.00 95.31 105 SER A CA 1
ATOM 787 C C . SER A 1 105 ? 10.755 4.685 4.998 1.00 95.31 105 SER A C 1
ATOM 789 O O . SER A 1 105 ? 10.162 5.312 5.873 1.00 95.31 105 SER A O 1
ATOM 791 N N . LEU A 1 106 ? 11.211 3.448 5.178 1.00 95.38 106 LEU A N 1
ATOM 792 C CA . LEU A 1 106 ? 11.049 2.696 6.410 1.00 95.38 106 LEU A CA 1
ATOM 793 C C . LEU A 1 106 ? 11.843 3.349 7.544 1.00 95.38 106 LEU A C 1
ATOM 795 O O . LEU A 1 106 ? 11.270 3.682 8.568 1.00 95.38 106 LEU A O 1
ATOM 799 N N . THR A 1 107 ? 13.123 3.654 7.327 1.00 96.25 107 THR A N 1
ATOM 800 C CA . THR A 1 107 ? 13.957 4.336 8.326 1.00 96.25 107 THR A CA 1
ATOM 801 C C . THR A 1 107 ? 13.387 5.703 8.705 1.00 96.25 107 THR A C 1
ATOM 803 O O . THR A 1 107 ? 13.277 6.011 9.888 1.00 96.25 107 THR A O 1
ATOM 806 N N . THR A 1 108 ? 12.981 6.522 7.730 1.00 95.88 108 THR A N 1
ATOM 807 C CA . THR A 1 108 ? 12.408 7.851 7.990 1.00 95.88 108 THR A CA 1
ATOM 808 C C . THR A 1 108 ? 11.095 7.766 8.766 1.00 95.88 108 THR A C 1
ATOM 810 O O . THR A 1 108 ? 10.919 8.505 9.732 1.00 95.88 108 THR A O 1
ATOM 813 N N . SER A 1 109 ? 10.184 6.869 8.379 1.00 94.62 109 SER A N 1
ATOM 814 C CA . SER A 1 109 ? 8.908 6.709 9.085 1.00 94.62 109 SER A CA 1
ATOM 815 C C . SER A 1 109 ? 9.097 6.130 10.487 1.00 94.62 109 SER A C 1
ATOM 817 O O . SER A 1 109 ? 8.518 6.666 11.427 1.00 94.62 109 SER A O 1
ATOM 819 N N . THR A 1 110 ? 9.963 5.129 10.667 1.00 93.50 110 THR A N 1
ATOM 820 C CA . THR A 1 110 ? 10.305 4.592 11.992 1.00 93.50 110 THR A CA 1
ATOM 821 C C . THR A 1 110 ? 10.878 5.673 12.906 1.00 93.50 110 THR A C 1
ATOM 823 O O . THR A 1 110 ? 10.426 5.800 14.038 1.00 93.50 110 THR A O 1
ATOM 826 N N . ILE A 1 111 ? 11.833 6.483 12.428 1.00 94.94 111 ILE A N 1
ATOM 827 C CA . ILE A 1 111 ? 12.402 7.591 13.216 1.00 94.94 111 ILE A CA 1
ATOM 828 C C . ILE A 1 111 ? 11.307 8.588 13.604 1.00 94.94 111 ILE A C 1
ATOM 830 O O . ILE A 1 111 ? 11.233 8.999 14.758 1.00 94.94 111 ILE A O 1
ATOM 834 N N . TYR A 1 112 ? 10.432 8.950 12.664 1.00 93.69 112 TYR A N 1
ATOM 835 C CA . TYR A 1 112 ? 9.331 9.872 12.929 1.00 93.69 112 TYR A CA 1
ATOM 836 C C . TYR A 1 112 ? 8.388 9.358 14.031 1.00 93.69 112 TYR A C 1
ATOM 838 O O . TYR A 1 112 ? 8.087 10.096 14.970 1.00 93.69 112 TYR A O 1
ATOM 846 N N . PHE A 1 113 ? 7.949 8.099 13.952 1.00 89.56 113 PHE A N 1
ATOM 847 C CA . PHE A 1 113 ? 7.046 7.512 14.949 1.00 89.56 113 PHE A CA 1
ATOM 848 C C . PHE A 1 113 ? 7.732 7.188 16.277 1.00 89.56 113 PHE A C 1
ATOM 850 O O . PHE A 1 113 ? 7.056 7.124 17.294 1.00 89.56 113 PHE A O 1
ATOM 857 N N . LEU A 1 114 ? 9.056 7.018 16.291 1.00 88.62 114 LEU A N 1
ATOM 858 C CA . LEU A 1 114 ? 9.820 6.864 17.528 1.00 88.62 114 LEU A CA 1
ATOM 859 C C . LEU A 1 114 ? 9.938 8.187 18.299 1.00 88.62 114 LEU A C 1
ATOM 861 O O . LEU A 1 114 ? 9.941 8.185 19.524 1.00 88.62 114 LEU A O 1
ATOM 865 N N . ILE A 1 115 ? 10.040 9.312 17.584 1.00 89.38 115 ILE A N 1
ATOM 866 C CA . ILE A 1 115 ? 10.116 10.655 18.184 1.00 89.38 115 ILE A CA 1
ATOM 867 C C . ILE A 1 115 ? 8.723 11.166 18.579 1.00 89.38 115 ILE A C 1
ATOM 869 O O . ILE A 1 115 ? 8.592 11.952 19.514 1.00 89.38 115 ILE A O 1
ATOM 873 N N . THR A 1 116 ? 7.676 10.747 17.866 1.00 83.81 116 THR A N 1
ATOM 874 C CA . THR A 1 116 ? 6.314 11.244 18.089 1.00 83.81 116 THR A CA 1
ATOM 875 C C . THR A 1 116 ? 5.604 10.427 19.181 1.00 83.81 116 THR A C 1
ATOM 877 O O . THR A 1 116 ? 5.414 9.228 18.992 1.00 83.81 116 THR A O 1
ATOM 880 N N . PRO A 1 117 ? 5.113 11.038 20.278 1.00 60.97 117 PRO A N 1
ATOM 881 C CA . PRO A 1 117 ? 4.530 10.330 21.428 1.00 60.97 117 PRO A CA 1
ATOM 882 C C . PRO A 1 117 ? 3.085 9.827 21.201 1.00 60.97 117 PRO A C 1
ATOM 884 O O . PRO A 1 117 ? 2.297 9.721 22.139 1.00 60.97 117 PRO A O 1
ATOM 887 N N . ILE A 1 118 ? 2.700 9.510 19.960 1.00 63.94 118 ILE A N 1
ATOM 888 C CA . ILE A 1 118 ? 1.349 9.035 19.621 1.00 63.94 118 ILE A CA 1
ATOM 889 C C . ILE A 1 118 ? 1.382 7.508 19.507 1.00 63.94 118 ILE A C 1
ATOM 891 O O . ILE A 1 118 ? 1.897 6.952 18.539 1.00 63.94 118 ILE A O 1
ATOM 895 N N . SER A 1 119 ? 0.835 6.832 20.522 1.00 56.31 119 SER A N 1
ATOM 896 C CA . SER A 1 119 ? 0.818 5.363 20.633 1.00 56.31 119 SER A CA 1
ATOM 897 C C . SER A 1 119 ? -0.487 4.705 20.178 1.00 56.31 119 SER A C 1
ATOM 899 O O . SER A 1 119 ? -0.559 3.479 20.069 1.00 56.31 119 SER A O 1
ATOM 901 N N . THR A 1 120 ? -1.526 5.495 19.904 1.00 59.19 120 THR A N 1
ATOM 902 C CA . THR A 1 120 ? -2.807 4.984 19.419 1.00 59.19 120 THR A CA 1
ATOM 903 C C . THR A 1 120 ? -2.795 4.888 17.890 1.00 59.19 120 THR A C 1
ATOM 905 O O . THR A 1 120 ? -2.553 5.886 17.208 1.00 59.19 120 THR A O 1
ATOM 908 N N . PRO A 1 121 ? -3.051 3.698 17.310 1.00 60.44 121 PRO A N 1
ATOM 909 C CA . PRO A 1 121 ? -3.110 3.561 15.864 1.00 60.44 121 PRO A CA 1
ATOM 910 C C . PRO A 1 121 ? -4.316 4.339 15.327 1.00 60.44 121 PRO A C 1
ATOM 912 O O . PRO A 1 121 ? -5.463 4.025 15.640 1.00 60.44 121 PRO A O 1
ATOM 915 N N . SER A 1 122 ? -4.052 5.344 14.493 1.00 62.41 122 SER A N 1
ATOM 916 C CA . SER A 1 122 ? -5.085 6.043 13.724 1.00 62.41 122 SER A CA 1
ATOM 917 C C . SER A 1 122 ? -5.861 5.059 12.838 1.00 62.41 122 SER A C 1
ATOM 919 O O . SER A 1 122 ? -5.300 4.091 12.314 1.00 62.41 122 SER A O 1
ATOM 921 N N . SER A 1 123 ? -7.149 5.321 12.613 1.00 61.78 123 SER A N 1
ATOM 922 C CA . SER A 1 123 ? -7.989 4.532 11.701 1.00 61.78 123 SER A CA 1
ATOM 923 C C . SER A 1 123 ? -7.397 4.460 10.285 1.00 61.78 123 SER A C 1
ATOM 925 O O . SER A 1 123 ? -7.461 3.408 9.643 1.00 61.78 123 SER A O 1
ATOM 927 N N . ALA A 1 124 ? -6.709 5.517 9.833 1.00 59.22 124 ALA A N 1
ATOM 928 C CA . ALA A 1 124 ? -5.970 5.514 8.570 1.00 59.22 124 ALA A CA 1
ATOM 929 C C . ALA A 1 124 ? -4.787 4.530 8.533 1.00 59.22 124 ALA A C 1
ATOM 931 O O . ALA A 1 124 ? -4.463 4.031 7.456 1.00 59.22 124 ALA A O 1
ATOM 932 N N . LEU A 1 125 ? -4.148 4.225 9.671 1.00 65.25 125 LEU A N 1
ATOM 933 C CA . LEU A 1 125 ? -3.084 3.215 9.746 1.00 65.25 125 LEU A CA 1
ATOM 934 C C . LEU A 1 125 ? -3.668 1.802 9.658 1.00 65.25 125 LEU A C 1
ATOM 936 O O . LEU A 1 125 ? -3.142 0.970 8.921 1.00 65.25 125 LEU A O 1
ATOM 940 N N . LEU A 1 126 ? -4.777 1.543 10.358 1.00 63.69 126 LEU A N 1
ATOM 941 C CA . LEU A 1 126 ? -5.418 0.223 10.399 1.00 63.69 126 LEU A CA 1
ATOM 942 C C . LEU A 1 126 ? -5.858 -0.244 9.007 1.00 63.69 126 LEU A C 1
ATOM 944 O O . LEU A 1 126 ? -5.585 -1.381 8.619 1.00 63.69 126 LEU A O 1
ATOM 948 N N . LEU A 1 127 ? -6.439 0.661 8.215 1.00 63.97 127 LEU A N 1
ATOM 949 C CA . LEU A 1 127 ? -6.902 0.382 6.851 1.00 63.97 127 LEU A CA 1
ATOM 950 C C . LEU A 1 127 ? -5.773 0.033 5.860 1.00 63.97 127 LEU A C 1
ATOM 952 O O . LEU A 1 127 ? -6.056 -0.366 4.734 1.00 63.97 127 LEU A O 1
ATOM 956 N N . ARG A 1 128 ? -4.496 0.179 6.241 1.00 71.56 128 ARG A N 1
ATOM 957 C CA . ARG A 1 128 ? -3.326 -0.055 5.371 1.00 71.56 128 ARG A CA 1
ATOM 958 C C . ARG A 1 128 ? -2.500 -1.282 5.770 1.00 71.56 128 ARG A C 1
ATOM 960 O O . ARG A 1 128 ? -1.353 -1.418 5.353 1.00 71.56 128 ARG A O 1
ATOM 967 N N . THR A 1 129 ? -3.078 -2.168 6.582 1.00 65.94 129 THR A N 1
ATOM 968 C CA . THR A 1 129 ? -2.403 -3.363 7.132 1.00 65.94 129 THR A CA 1
ATOM 969 C C . THR A 1 129 ? -2.968 -4.678 6.597 1.00 65.94 129 THR A C 1
ATOM 971 O O . THR A 1 129 ? -2.287 -5.699 6.642 1.00 65.94 129 THR A O 1
ATOM 974 N N . ALA A 1 130 ? -4.182 -4.653 6.043 1.00 67.12 130 ALA A N 1
ATOM 975 C CA . ALA A 1 130 ? -4.856 -5.818 5.489 1.00 67.12 130 ALA A CA 1
ATOM 976 C C . ALA A 1 130 ? -5.068 -5.626 3.979 1.00 67.12 130 ALA A C 1
ATOM 978 O O . ALA A 1 130 ? -5.958 -4.871 3.588 1.00 67.12 130 ALA A O 1
ATOM 979 N N . PRO A 1 131 ? -4.263 -6.269 3.114 1.00 68.38 131 PRO A N 1
ATOM 980 C CA . PRO A 1 131 ? -4.489 -6.200 1.678 1.00 68.38 131 PRO A CA 1
ATOM 981 C C . PRO A 1 131 ? -5.801 -6.887 1.299 1.00 68.38 131 PRO A C 1
ATOM 983 O O . PRO A 1 131 ? -6.143 -7.952 1.815 1.00 68.38 131 PRO A O 1
ATOM 986 N N . THR A 1 132 ? -6.512 -6.293 0.349 1.00 74.00 132 THR A N 1
ATOM 987 C CA . THR A 1 132 ? -7.798 -6.781 -0.150 1.00 74.00 132 THR A CA 1
ATOM 988 C C . THR A 1 132 ? -7.718 -7.152 -1.630 1.00 74.00 132 THR A C 1
ATOM 990 O O . THR A 1 132 ? -6.800 -6.763 -2.355 1.00 74.00 132 THR A O 1
ATOM 993 N N . ILE A 1 133 ? -8.722 -7.883 -2.126 1.00 73.75 133 ILE A N 1
ATOM 994 C CA . ILE A 1 133 ? -8.857 -8.147 -3.568 1.00 73.75 133 ILE A CA 1
ATOM 995 C C . ILE A 1 133 ? -9.003 -6.850 -4.380 1.00 73.75 133 ILE A C 1
ATOM 997 O O . ILE A 1 133 ? -8.563 -6.775 -5.528 1.00 73.75 133 ILE A O 1
ATOM 1001 N N . TRP A 1 134 ? -9.577 -5.809 -3.773 1.00 80.44 134 TRP A N 1
ATOM 1002 C CA . TRP A 1 134 ? -9.757 -4.508 -4.403 1.00 80.44 134 TRP A CA 1
ATOM 1003 C C . TRP A 1 134 ? -8.419 -3.821 -4.671 1.00 80.44 134 TRP A C 1
ATOM 1005 O O . TRP A 1 134 ? -8.242 -3.267 -5.754 1.00 80.44 134 TRP A O 1
ATOM 1015 N N . ASP A 1 135 ? -7.446 -3.945 -3.763 1.00 81.62 135 ASP A N 1
ATOM 1016 C CA . ASP A 1 135 ? -6.092 -3.413 -3.963 1.00 81.62 135 ASP A CA 1
ATOM 1017 C C . ASP A 1 135 ? -5.412 -4.047 -5.184 1.00 81.62 135 ASP A C 1
ATOM 1019 O O . ASP A 1 135 ? -4.782 -3.352 -5.980 1.00 81.62 135 ASP A O 1
ATOM 1023 N N . VAL A 1 136 ? -5.606 -5.355 -5.394 1.00 83.00 136 VAL A N 1
ATOM 1024 C CA . VAL A 1 136 ? -5.075 -6.071 -6.566 1.00 83.00 136 VAL A CA 1
ATOM 1025 C C . VAL A 1 136 ? -5.698 -5.547 -7.859 1.00 83.00 136 VAL A C 1
ATOM 1027 O O . VAL A 1 136 ? -4.977 -5.275 -8.821 1.00 83.00 136 VAL A O 1
ATOM 1030 N N . ILE A 1 137 ? -7.023 -5.369 -7.892 1.00 87.19 137 ILE A N 1
ATOM 1031 C CA . ILE A 1 137 ? -7.725 -4.818 -9.062 1.00 87.19 137 ILE A CA 1
ATOM 1032 C C . ILE A 1 137 ? -7.200 -3.412 -9.366 1.00 87.19 137 ILE A C 1
ATOM 1034 O O . ILE A 1 137 ? -6.808 -3.144 -10.504 1.00 87.19 137 ILE A O 1
ATOM 1038 N N . ILE A 1 138 ? -7.118 -2.553 -8.345 1.00 88.69 138 ILE A N 1
ATOM 1039 C CA . ILE A 1 138 ? -6.624 -1.178 -8.464 1.00 88.69 138 ILE A CA 1
ATOM 1040 C C . ILE A 1 138 ? -5.168 -1.158 -8.943 1.00 88.69 138 ILE A C 1
ATOM 1042 O O . ILE A 1 138 ? -4.821 -0.364 -9.821 1.00 88.69 138 ILE A O 1
ATOM 1046 N N . ALA A 1 139 ? -4.310 -2.042 -8.431 1.00 90.06 139 ALA A N 1
ATOM 1047 C CA . ALA A 1 139 ? -2.913 -2.149 -8.844 1.00 90.06 139 ALA A CA 1
ATOM 1048 C C . ALA A 1 139 ? -2.765 -2.615 -10.298 1.00 90.06 139 ALA A C 1
ATOM 1050 O O . ALA A 1 139 ? -1.913 -2.095 -11.026 1.00 90.06 139 ALA A O 1
ATOM 1051 N N . ILE A 1 140 ? -3.612 -3.544 -10.755 1.00 90.50 140 ILE A N 1
ATOM 1052 C CA . ILE A 1 140 ? -3.630 -3.989 -12.152 1.00 90.50 140 ILE A CA 1
ATOM 1053 C C . ILE A 1 140 ? -4.067 -2.843 -13.066 1.00 90.50 140 ILE A C 1
ATOM 1055 O O . ILE A 1 140 ? -3.337 -2.471 -13.989 1.00 90.50 140 ILE A O 1
ATOM 1059 N N . THR A 1 141 ? -5.225 -2.235 -12.800 1.00 92.06 141 THR A N 1
ATOM 1060 C CA . THR A 1 141 ? -5.749 -1.138 -13.628 1.00 92.06 141 THR A CA 1
ATOM 1061 C C . THR A 1 141 ? -4.829 0.077 -13.600 1.00 92.06 141 THR A C 1
ATOM 1063 O O . THR A 1 141 ? -4.548 0.671 -14.642 1.00 92.06 141 THR A O 1
ATOM 1066 N N . GLY A 1 142 ? -4.288 0.404 -12.426 1.00 90.69 142 GLY A N 1
ATOM 1067 C CA . GLY A 1 142 ? -3.318 1.471 -12.232 1.00 90.69 142 GLY A CA 1
ATOM 1068 C C . GLY A 1 142 ? -2.021 1.205 -12.990 1.00 90.69 142 GLY A C 1
ATOM 1069 O O . GLY A 1 142 ? -1.533 2.079 -13.700 1.00 90.69 142 GLY A O 1
ATOM 1070 N N . GLY A 1 143 ? -1.484 -0.014 -12.935 1.00 91.12 143 GLY A N 1
ATOM 1071 C CA . GLY A 1 143 ? -0.288 -0.386 -13.687 1.00 91.12 143 GLY A CA 1
ATOM 1072 C C . GLY A 1 143 ? -0.483 -0.358 -15.205 1.00 91.12 143 GLY A C 1
ATOM 1073 O O . GLY A 1 143 ? 0.420 0.078 -15.926 1.00 91.12 143 GLY A O 1
ATOM 1074 N N . LEU A 1 144 ? -1.662 -0.753 -15.701 1.00 92.75 144 LEU A N 1
ATOM 1075 C CA . LEU A 1 144 ? -2.027 -0.595 -17.112 1.00 92.75 144 LEU A CA 1
ATOM 1076 C C . LEU A 1 144 ? -2.075 0.893 -17.501 1.00 92.75 144 LEU A C 1
ATOM 1078 O O . LEU A 1 144 ? -1.428 1.300 -18.468 1.00 92.75 144 LEU A O 1
ATOM 1082 N N . ALA A 1 145 ? -2.774 1.720 -16.718 1.00 91.25 145 ALA A N 1
ATOM 1083 C CA . ALA A 1 145 ? -2.874 3.159 -16.953 1.00 91.25 145 ALA A CA 1
ATOM 1084 C C . ALA A 1 145 ? -1.503 3.852 -16.891 1.00 91.25 145 ALA A C 1
ATOM 1086 O O . ALA A 1 145 ? -1.165 4.627 -17.783 1.00 91.25 145 ALA A O 1
ATOM 1087 N N . GLY A 1 146 ? -0.670 3.525 -15.901 1.00 90.12 146 GLY A N 1
ATOM 1088 C CA . GLY A 1 146 ? 0.681 4.065 -15.739 1.00 90.12 146 GLY A CA 1
ATOM 1089 C C . GLY A 1 146 ? 1.609 3.657 -16.882 1.00 90.12 146 GLY A C 1
ATOM 1090 O O . GLY A 1 146 ? 2.341 4.493 -17.416 1.00 90.12 146 GLY A O 1
ATOM 1091 N N . GLY A 1 147 ? 1.526 2.399 -17.328 1.00 89.94 147 GLY A N 1
ATOM 1092 C CA . GLY A 1 147 ? 2.234 1.914 -18.511 1.00 89.94 147 GLY A CA 1
ATOM 1093 C C . GLY A 1 147 ? 1.832 2.664 -19.784 1.00 89.94 147 GLY A C 1
ATOM 1094 O O . GLY A 1 147 ? 2.699 3.053 -20.564 1.00 89.94 147 GLY A O 1
ATOM 1095 N N . ILE A 1 148 ? 0.537 2.919 -19.996 1.00 89.38 148 ILE A N 1
ATOM 1096 C CA . ILE A 1 148 ? 0.052 3.675 -21.163 1.00 89.38 148 ILE A CA 1
ATOM 1097 C C . ILE A 1 148 ? 0.467 5.146 -21.047 1.00 89.38 148 ILE A C 1
ATOM 1099 O O . ILE A 1 148 ? 1.037 5.699 -21.993 1.00 89.38 148 ILE A O 1
ATOM 1103 N N . GLY A 1 149 ? 0.252 5.762 -19.886 1.00 88.12 149 GLY A N 1
ATOM 1104 C CA . GLY A 1 149 ? 0.551 7.166 -19.615 1.00 88.12 149 GLY A CA 1
ATOM 1105 C C . GLY A 1 149 ? 2.025 7.497 -19.819 1.00 88.12 149 GLY A C 1
ATOM 1106 O O . GLY A 1 149 ? 2.353 8.480 -20.480 1.00 88.12 149 GLY A O 1
ATOM 1107 N N . VAL A 1 150 ? 2.936 6.621 -19.380 1.00 88.31 150 VAL A N 1
ATOM 1108 C CA . VAL A 1 150 ? 4.375 6.849 -19.567 1.00 88.31 150 VAL A CA 1
ATOM 1109 C C . VAL A 1 150 ? 4.811 6.796 -21.035 1.00 88.31 150 VAL A C 1
ATOM 1111 O O . VAL A 1 150 ? 5.906 7.250 -21.368 1.00 88.31 150 VAL A O 1
ATOM 1114 N N . THR A 1 151 ? 3.978 6.261 -21.931 1.00 87.19 151 THR A N 1
ATOM 1115 C CA . THR A 1 151 ? 4.274 6.209 -23.371 1.00 87.19 151 THR A CA 1
ATOM 1116 C C . THR A 1 151 ? 3.768 7.411 -24.159 1.00 87.19 151 THR A C 1
ATOM 1118 O O . THR A 1 151 ? 4.055 7.501 -25.354 1.00 87.19 151 THR A O 1
ATOM 1121 N N . ARG A 1 152 ? 3.003 8.314 -23.536 1.00 86.75 152 ARG A N 1
ATOM 1122 C CA . ARG A 1 152 ? 2.525 9.541 -24.186 1.00 86.75 152 ARG A CA 1
ATOM 1123 C C . ARG A 1 152 ? 3.651 10.571 -24.308 1.00 86.75 152 ARG A C 1
ATOM 1125 O O . ARG A 1 152 ? 4.564 10.590 -23.478 1.00 86.75 152 ARG A O 1
ATOM 1132 N N . LYS A 1 153 ? 3.585 11.406 -25.354 1.00 79.25 153 LYS A N 1
ATOM 1133 C CA . LYS A 1 153 ? 4.461 12.584 -25.510 1.00 79.25 153 LYS A CA 1
ATOM 1134 C C . LYS A 1 153 ? 4.251 13.569 -24.364 1.00 79.25 153 LYS A C 1
ATOM 1136 O O . LYS A 1 153 ? 5.208 13.953 -23.703 1.00 79.25 153 LYS A O 1
ATO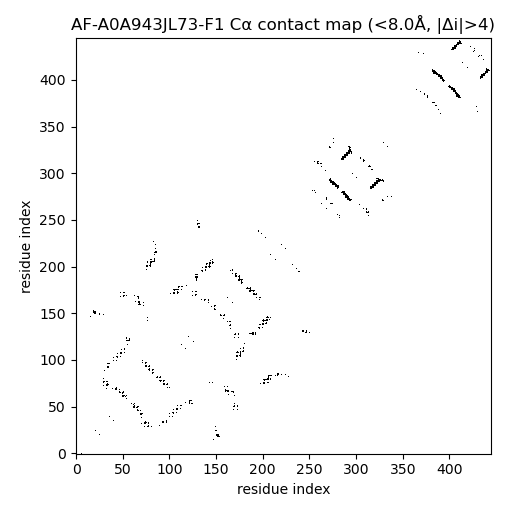M 1141 N N . GLU A 1 154 ? 2.992 13.886 -24.083 1.00 78.12 154 GLU A N 1
ATOM 1142 C CA . GLU A 1 154 ? 2.602 14.672 -22.919 1.00 78.12 154 GLU A CA 1
ATOM 1143 C C . GLU A 1 154 ? 2.396 13.742 -21.728 1.00 78.12 154 GLU A C 1
ATOM 1145 O O . GLU A 1 154 ? 1.436 12.973 -21.641 1.00 78.12 154 GLU A O 1
ATOM 1150 N N . LYS A 1 155 ? 3.363 13.784 -20.815 1.00 69.69 155 LYS A N 1
ATOM 1151 C CA . LYS A 1 155 ? 3.376 13.018 -19.570 1.00 69.69 155 LYS A CA 1
ATOM 1152 C C . LYS A 1 155 ? 2.423 13.705 -18.581 1.00 69.69 155 LYS A C 1
ATOM 1154 O O . LYS A 1 155 ? 2.876 14.368 -17.658 1.00 69.69 155 LYS A O 1
ATOM 1159 N N . GLY A 1 156 ? 1.117 13.632 -18.838 1.00 69.44 156 GLY A N 1
ATOM 1160 C CA . GLY A 1 156 ? 0.090 14.255 -17.995 1.00 69.44 156 GLY A CA 1
ATOM 1161 C C . GLY A 1 156 ? -0.001 13.645 -16.588 1.00 69.44 156 GLY A C 1
ATOM 1162 O O . GLY A 1 156 ? 0.825 12.831 -16.175 1.00 69.44 156 GLY A O 1
ATOM 1163 N N . ASN A 1 157 ? -1.077 13.961 -15.869 1.00 78.81 157 ASN A N 1
ATOM 1164 C CA . ASN A 1 157 ? -1.273 13.611 -14.450 1.00 78.81 157 ASN A CA 1
ATOM 1165 C C . ASN A 1 157 ? -1.576 12.121 -14.172 1.00 78.81 157 ASN A C 1
ATOM 1167 O O . ASN A 1 157 ? -2.010 11.760 -13.080 1.00 78.81 157 ASN A O 1
ATOM 1171 N N . ILE A 1 158 ? -1.329 11.234 -15.139 1.00 83.31 158 ILE A N 1
ATOM 1172 C CA . ILE A 1 158 ? -1.641 9.803 -15.034 1.00 83.31 158 ILE A CA 1
ATOM 1173 C C . ILE A 1 158 ? -0.692 9.111 -14.051 1.00 83.31 158 ILE A C 1
ATOM 1175 O O . ILE A 1 158 ? -1.142 8.340 -13.211 1.00 83.31 158 ILE A O 1
ATOM 1179 N N . LEU A 1 159 ? 0.618 9.379 -14.130 1.00 80.56 159 LEU A N 1
ATOM 1180 C CA . LEU A 1 159 ? 1.606 8.703 -13.277 1.00 80.56 159 LEU A CA 1
ATOM 1181 C C . LEU A 1 159 ? 1.388 9.004 -11.788 1.00 80.56 159 LEU A C 1
ATOM 1183 O O . LEU A 1 159 ? 1.344 8.054 -11.001 1.00 80.56 159 LEU A O 1
ATOM 1187 N N . PRO A 1 160 ? 1.199 10.281 -11.398 1.00 78.44 160 PRO A N 1
ATOM 1188 C CA . PRO A 1 160 ? 0.856 10.598 -10.022 1.00 78.44 160 PRO A CA 1
ATOM 1189 C C . PRO A 1 160 ? -0.533 10.075 -9.639 1.00 78.44 160 PRO A C 1
ATOM 1191 O O . PRO A 1 160 ? -0.678 9.511 -8.563 1.00 78.44 160 PRO A O 1
ATOM 1194 N N . GLY A 1 161 ? -1.530 10.141 -10.533 1.00 81.88 161 GLY A N 1
ATOM 1195 C CA . GLY A 1 161 ? -2.864 9.578 -10.284 1.00 81.88 161 GLY A CA 1
ATOM 1196 C C . GLY A 1 161 ? -2.847 8.081 -9.949 1.00 81.88 161 GLY A C 1
ATOM 1197 O O . GLY A 1 161 ? -3.499 7.644 -9.003 1.00 81.88 161 GLY A O 1
ATOM 1198 N N . VAL A 1 162 ? -2.036 7.295 -10.662 1.00 83.69 162 VAL A N 1
ATOM 1199 C CA . VAL A 1 162 ? -1.834 5.866 -10.367 1.00 83.69 162 VAL A CA 1
ATOM 1200 C C . VAL A 1 162 ? -1.159 5.668 -9.010 1.00 83.69 162 VAL A C 1
ATOM 1202 O O . VAL A 1 162 ? -1.533 4.761 -8.268 1.00 83.69 162 VAL A O 1
ATOM 1205 N N . ALA A 1 163 ? -0.176 6.504 -8.666 1.00 81.56 163 ALA A N 1
ATOM 1206 C CA . ALA A 1 163 ? 0.511 6.428 -7.376 1.00 81.56 163 ALA A CA 1
ATOM 1207 C C . ALA A 1 163 ? -0.435 6.727 -6.203 1.00 81.56 163 ALA A C 1
ATOM 1209 O O . ALA A 1 163 ? -0.359 6.046 -5.181 1.00 81.56 163 ALA A O 1
ATOM 1210 N N . ILE A 1 164 ? -1.354 7.681 -6.386 1.00 82.50 164 ILE A N 1
ATOM 1211 C CA . ILE A 1 164 ? -2.401 8.005 -5.413 1.00 82.50 164 ILE A CA 1
ATOM 1212 C C . ILE A 1 164 ? -3.350 6.816 -5.233 1.00 82.50 164 ILE A C 1
ATOM 1214 O O . ILE A 1 164 ? -3.543 6.340 -4.118 1.00 82.50 164 ILE A O 1
ATOM 1218 N N . ALA A 1 165 ? -3.900 6.296 -6.336 1.00 80.81 165 ALA A N 1
ATOM 1219 C CA . ALA A 1 165 ? -4.888 5.217 -6.299 1.00 80.81 165 ALA A CA 1
ATOM 1220 C C . ALA A 1 165 ? -4.336 3.926 -5.672 1.00 80.81 165 ALA A C 1
ATOM 1222 O O . ALA A 1 165 ? -5.025 3.255 -4.913 1.00 80.81 165 ALA A O 1
ATOM 1223 N N . THR A 1 166 ? -3.079 3.592 -5.970 1.00 80.75 166 THR A N 1
ATOM 1224 C CA . THR A 1 166 ? -2.428 2.361 -5.488 1.00 80.75 166 THR A CA 1
ATOM 1225 C C . THR A 1 166 ? -1.814 2.496 -4.098 1.00 80.75 166 THR A C 1
ATOM 1227 O O . THR A 1 166 ? -1.334 1.511 -3.543 1.00 80.75 166 THR A O 1
ATOM 1230 N N . GLY A 1 167 ? -1.817 3.708 -3.537 1.00 81.69 167 GLY A N 1
ATOM 1231 C CA . GLY A 1 167 ? -1.435 3.986 -2.163 1.00 81.69 167 GLY A CA 1
ATOM 1232 C C . GLY A 1 167 ? -0.115 3.349 -1.739 1.00 81.69 167 GLY A C 1
ATOM 1233 O O . GLY A 1 167 ? -0.097 2.628 -0.756 1.00 81.69 167 GLY A O 1
ATOM 1234 N N . LEU A 1 168 ? 0.982 3.582 -2.466 1.00 85.25 168 LEU A N 1
ATOM 1235 C CA . LEU A 1 168 ? 2.279 2.940 -2.176 1.00 85.25 168 LEU A CA 1
ATOM 1236 C C . LEU A 1 168 ? 3.001 3.521 -0.951 1.00 85.25 168 LEU A C 1
ATOM 1238 O O . LEU A 1 168 ? 3.726 2.808 -0.264 1.00 85.25 168 LEU A O 1
ATOM 1242 N N . VAL A 1 169 ? 2.826 4.818 -0.693 1.00 91.50 169 VAL A N 1
ATOM 1243 C CA . VAL A 1 169 ? 3.513 5.525 0.398 1.00 91.50 169 VAL A CA 1
ATOM 1244 C C . VAL A 1 169 ? 2.964 5.148 1.787 1.00 91.50 169 VAL A C 1
ATOM 1246 O O . VAL A 1 169 ? 3.770 4.791 2.645 1.00 91.50 169 VAL A O 1
ATOM 1249 N N . PRO A 1 170 ? 1.638 5.146 2.039 1.00 90.19 170 PRO A N 1
ATOM 1250 C CA . PRO A 1 170 ? 1.100 4.853 3.366 1.00 90.19 170 PRO A CA 1
ATOM 1251 C C . PRO A 1 170 ? 1.483 3.485 3.924 1.00 90.19 170 PRO A C 1
ATOM 1253 O O . PRO A 1 170 ? 1.896 3.461 5.074 1.00 90.19 170 PRO A O 1
ATOM 1256 N N . PRO A 1 171 ? 1.442 2.368 3.169 1.00 90.88 171 PRO A N 1
ATOM 1257 C CA . PRO A 1 171 ? 1.862 1.071 3.689 1.00 90.88 171 PRO A CA 1
ATOM 1258 C C . PRO A 1 171 ? 3.324 1.062 4.148 1.00 90.88 171 PRO A C 1
ATOM 1260 O O . PRO A 1 171 ? 3.652 0.400 5.125 1.00 90.88 171 PRO A O 1
ATOM 1263 N N . LEU A 1 172 ? 4.214 1.836 3.516 1.00 92.44 172 LEU A N 1
ATOM 1264 C CA . LEU A 1 172 ? 5.591 1.972 4.002 1.00 92.44 172 LEU A CA 1
ATOM 1265 C C . LEU A 1 172 ? 5.667 2.767 5.307 1.00 92.44 172 LEU A C 1
ATOM 1267 O O . LEU A 1 172 ? 6.407 2.376 6.206 1.00 92.44 172 LEU A O 1
ATOM 1271 N N . CYS A 1 173 ? 4.882 3.838 5.439 1.00 92.69 173 CYS A N 1
ATOM 1272 C CA . CYS A 1 173 ? 4.779 4.589 6.690 1.00 92.69 173 CYS A CA 1
ATOM 1273 C C . CYS A 1 173 ? 4.181 3.730 7.817 1.00 92.69 173 CYS A C 1
ATOM 1275 O O . CYS A 1 173 ? 4.707 3.714 8.926 1.00 92.69 173 CYS A O 1
ATOM 1277 N N . THR A 1 174 ? 3.127 2.964 7.526 1.00 89.38 174 THR A N 1
ATOM 1278 C CA . THR A 1 174 ? 2.497 2.020 8.457 1.00 89.38 174 THR A CA 1
ATOM 1279 C C . THR A 1 174 ? 3.443 0.883 8.840 1.00 89.38 174 THR A C 1
ATOM 1281 O O . THR A 1 174 ? 3.462 0.464 9.994 1.00 89.38 174 THR A O 1
ATOM 1284 N N . ALA A 1 175 ? 4.281 0.411 7.914 1.00 90.88 175 ALA A N 1
ATOM 1285 C CA . ALA A 1 175 ? 5.334 -0.545 8.229 1.00 90.88 175 ALA A CA 1
ATOM 1286 C C . ALA A 1 175 ? 6.375 0.052 9.191 1.00 90.88 175 ALA A C 1
ATOM 1288 O O . ALA A 1 175 ? 6.767 -0.614 10.148 1.00 90.88 175 ALA A O 1
ATOM 1289 N N . GLY A 1 176 ? 6.780 1.311 8.987 1.00 91.94 176 GLY A N 1
ATOM 1290 C CA . GLY A 1 176 ? 7.673 2.022 9.908 1.00 91.94 176 GLY A CA 1
ATOM 1291 C C . GLY A 1 176 ? 7.069 2.206 11.301 1.00 91.94 176 GLY A C 1
ATOM 1292 O O . GLY A 1 176 ? 7.749 1.967 12.296 1.00 91.94 176 GLY A O 1
ATOM 1293 N N . TYR A 1 177 ? 5.771 2.520 11.374 1.00 89.12 177 TYR A N 1
ATOM 1294 C CA . TYR A 1 177 ? 5.005 2.527 12.627 1.00 89.12 177 TYR A CA 1
ATOM 1295 C C . TYR A 1 177 ? 4.984 1.148 13.308 1.00 89.12 177 TYR A C 1
ATOM 1297 O O . TYR A 1 177 ? 5.178 1.028 14.516 1.00 89.12 177 TYR A O 1
ATOM 1305 N N . GLY A 1 178 ? 4.791 0.075 12.533 1.00 86.12 178 GLY A N 1
ATOM 1306 C CA . GLY A 1 178 ? 4.855 -1.296 13.042 1.00 86.12 178 GLY A CA 1
ATOM 1307 C C . GLY A 1 178 ? 6.211 -1.622 13.675 1.00 86.12 178 GLY A C 1
ATOM 1308 O O . GLY A 1 178 ? 6.254 -2.248 14.731 1.00 86.12 178 GLY A O 1
ATOM 1309 N N . ILE A 1 179 ? 7.311 -1.143 13.083 1.00 89.88 179 ILE A N 1
ATOM 1310 C CA . ILE A 1 179 ? 8.658 -1.294 13.652 1.00 89.88 179 ILE A CA 1
ATOM 1311 C C . ILE A 1 179 ? 8.818 -0.464 14.927 1.00 89.88 179 ILE A C 1
ATOM 1313 O O . ILE A 1 179 ? 9.322 -0.994 15.914 1.00 89.88 179 ILE A O 1
ATOM 1317 N N . SER A 1 180 ? 8.398 0.806 14.930 1.00 89.00 180 SER A N 1
ATOM 1318 C CA . SER A 1 180 ? 8.554 1.677 16.105 1.00 89.00 180 SER A CA 1
ATOM 1319 C C . SER A 1 180 ? 7.766 1.166 17.313 1.00 89.00 180 SER A C 1
ATOM 1321 O O . SER A 1 180 ? 8.239 1.281 18.437 1.00 89.00 180 SER A O 1
ATOM 1323 N N . MET A 1 181 ? 6.604 0.548 17.080 1.00 84.81 181 MET A N 1
ATOM 1324 C CA . MET A 1 181 ? 5.755 -0.047 18.120 1.00 84.81 181 MET A CA 1
ATOM 1325 C C . MET A 1 181 ? 6.060 -1.526 18.405 1.00 84.81 181 MET A C 1
ATOM 1327 O O . MET A 1 181 ? 5.319 -2.160 19.155 1.00 84.81 181 MET A O 1
ATOM 1331 N N . LEU A 1 182 ? 7.098 -2.109 17.784 1.00 86.25 182 LEU A N 1
ATOM 1332 C CA . LEU A 1 182 ? 7.432 -3.543 17.868 1.00 86.25 182 LEU A CA 1
ATOM 1333 C C . LEU A 1 182 ? 6.255 -4.484 17.523 1.00 86.25 182 LEU A C 1
ATOM 1335 O O . LEU A 1 182 ? 6.213 -5.642 17.939 1.00 86.25 182 LEU A O 1
ATOM 1339 N N . ASN A 1 183 ? 5.301 -4.010 16.719 1.00 80.56 183 ASN A N 1
ATOM 1340 C CA . ASN A 1 183 ? 4.135 -4.771 16.297 1.00 80.56 183 ASN A CA 1
ATOM 1341 C C . ASN A 1 183 ? 4.383 -5.421 14.929 1.00 80.56 183 ASN A C 1
ATOM 1343 O O . ASN A 1 183 ? 4.195 -4.816 13.867 1.00 80.56 183 ASN A O 1
ATOM 1347 N N . MET A 1 184 ? 4.764 -6.698 14.969 1.00 81.62 184 MET A N 1
ATOM 1348 C CA . MET A 1 184 ? 5.079 -7.478 13.770 1.00 81.62 184 MET A CA 1
ATOM 1349 C C . MET A 1 184 ? 3.877 -7.686 12.847 1.00 81.62 184 MET A C 1
ATOM 1351 O O . MET A 1 184 ? 4.067 -7.789 11.637 1.00 81.62 184 MET A O 1
ATOM 1355 N N . ASN A 1 185 ? 2.648 -7.689 13.371 1.00 78.56 185 ASN A N 1
ATOM 1356 C CA . ASN A 1 185 ? 1.452 -7.845 12.542 1.00 78.56 185 ASN A CA 1
ATOM 1357 C C . ASN A 1 185 ? 1.249 -6.622 11.640 1.00 78.56 185 ASN A C 1
ATOM 1359 O O . ASN A 1 185 ? 1.024 -6.778 10.440 1.00 78.56 185 ASN A O 1
ATOM 1363 N N . TYR A 1 186 ? 1.406 -5.410 12.184 1.00 80.25 186 TYR A N 1
ATOM 1364 C CA . TYR A 1 186 ? 1.338 -4.184 11.384 1.00 80.25 186 TYR A CA 1
ATOM 1365 C C . TYR A 1 186 ? 2.485 -4.083 10.384 1.00 80.25 186 TYR A C 1
ATOM 1367 O O . TYR A 1 186 ? 2.253 -3.747 9.223 1.00 80.25 186 TYR A O 1
ATOM 1375 N N . PHE A 1 187 ? 3.706 -4.423 10.803 1.00 86.06 187 PHE A N 1
ATOM 1376 C CA . PHE A 1 187 ? 4.863 -4.408 9.914 1.00 86.06 187 PHE A CA 1
ATOM 1377 C C . PHE A 1 187 ? 4.697 -5.372 8.728 1.00 86.06 187 PHE A C 1
ATOM 1379 O O . PHE A 1 187 ? 4.814 -4.959 7.572 1.00 86.06 187 PHE A O 1
ATOM 1386 N N . LEU A 1 188 ? 4.390 -6.645 9.003 1.00 83.12 188 LEU A N 1
ATOM 1387 C CA . LEU A 1 188 ? 4.261 -7.673 7.970 1.00 83.12 188 LEU A CA 1
ATOM 1388 C C . LEU A 1 188 ? 3.072 -7.400 7.049 1.00 83.12 188 LEU A C 1
ATOM 1390 O O . LEU A 1 188 ? 3.227 -7.494 5.832 1.00 83.12 188 LEU A O 1
ATOM 1394 N N . GLY A 1 189 ? 1.919 -7.011 7.601 1.00 82.50 189 GLY A N 1
ATOM 1395 C CA . GLY A 1 189 ? 0.731 -6.682 6.814 1.00 82.50 189 GLY A CA 1
ATOM 1396 C C . GLY A 1 189 ? 0.962 -5.512 5.854 1.00 82.50 189 GLY A C 1
ATOM 1397 O O . GLY A 1 189 ? 0.651 -5.604 4.665 1.00 82.50 189 GLY A O 1
ATOM 1398 N N . ALA A 1 190 ? 1.594 -4.438 6.332 1.00 86.94 190 ALA A N 1
ATOM 1399 C CA . ALA A 1 190 ? 1.817 -3.236 5.536 1.00 86.94 190 ALA A CA 1
ATOM 1400 C C . ALA A 1 190 ? 2.925 -3.405 4.475 1.00 86.94 190 ALA A C 1
ATOM 1402 O O . ALA A 1 190 ? 2.751 -2.992 3.324 1.00 86.94 190 ALA A O 1
ATOM 1403 N N . ILE A 1 191 ? 4.033 -4.090 4.798 1.00 87.81 191 ILE A N 1
ATOM 1404 C CA . ILE A 1 191 ? 5.047 -4.461 3.791 1.00 87.81 191 ILE A CA 1
ATOM 1405 C C . ILE A 1 191 ? 4.450 -5.383 2.731 1.00 87.81 191 ILE A C 1
ATOM 1407 O O . ILE A 1 191 ? 4.752 -5.240 1.543 1.00 87.81 191 ILE A O 1
ATOM 1411 N N . TYR A 1 192 ? 3.588 -6.311 3.138 1.00 85.81 192 TYR A N 1
ATOM 1412 C CA . TYR A 1 192 ? 2.926 -7.206 2.205 1.00 85.81 192 TYR A CA 1
ATOM 1413 C C . TYR A 1 192 ? 1.974 -6.453 1.263 1.00 85.81 192 TYR A C 1
ATOM 1415 O O . TYR A 1 192 ? 2.025 -6.667 0.050 1.00 85.81 192 TYR A O 1
ATOM 1423 N N . MET A 1 193 ? 1.199 -5.492 1.780 1.00 86.19 193 MET A N 1
ATOM 1424 C CA . MET A 1 193 ? 0.362 -4.600 0.969 1.00 86.19 193 MET A CA 1
ATOM 1425 C C . MET A 1 193 ? 1.193 -3.797 -0.046 1.00 86.19 193 MET A C 1
ATOM 1427 O O . MET A 1 193 ? 0.870 -3.777 -1.236 1.00 86.19 193 MET A O 1
ATOM 1431 N N . PHE A 1 194 ? 2.310 -3.197 0.387 1.00 89.94 194 PHE A N 1
ATOM 1432 C CA . PHE A 1 194 ? 3.240 -2.508 -0.517 1.00 89.94 194 PHE A CA 1
ATOM 1433 C C . PHE A 1 194 ? 3.752 -3.439 -1.623 1.00 89.94 194 PHE A C 1
ATOM 1435 O O . PHE A 1 194 ? 3.761 -3.074 -2.803 1.00 89.94 194 PHE A O 1
ATOM 1442 N N . PHE A 1 195 ? 4.168 -4.649 -1.244 1.00 88.69 195 PHE A N 1
ATOM 1443 C CA . PHE A 1 195 ? 4.727 -5.626 -2.166 1.00 88.69 195 PHE A CA 1
ATOM 1444 C C . PHE A 1 195 ? 3.717 -6.033 -3.247 1.00 88.69 195 PHE A C 1
ATOM 1446 O O . PHE A 1 195 ? 4.064 -6.019 -4.430 1.00 88.69 195 PHE A O 1
ATOM 1453 N N . ILE A 1 196 ? 2.476 -6.359 -2.869 1.00 86.88 196 ILE A N 1
ATOM 1454 C CA . ILE A 1 196 ? 1.401 -6.718 -3.810 1.00 86.88 196 ILE A CA 1
ATOM 1455 C C . ILE A 1 196 ? 1.184 -5.589 -4.817 1.00 86.88 196 ILE A C 1
ATOM 1457 O O . ILE A 1 196 ? 1.221 -5.824 -6.028 1.00 86.88 196 ILE A O 1
ATOM 1461 N N . ASN A 1 197 ? 1.024 -4.358 -4.328 1.00 90.25 197 ASN A N 1
ATOM 1462 C CA . ASN A 1 197 ? 0.740 -3.206 -5.179 1.00 90.25 197 ASN A CA 1
ATOM 1463 C C . ASN A 1 197 ? 1.891 -2.965 -6.162 1.00 90.25 197 ASN A C 1
ATOM 1465 O O . ASN A 1 197 ? 1.674 -2.875 -7.373 1.00 90.25 197 ASN A O 1
ATOM 1469 N N . ALA A 1 198 ? 3.134 -2.954 -5.677 1.00 90.81 198 ALA A N 1
ATOM 1470 C CA . ALA A 1 198 ? 4.310 -2.793 -6.528 1.00 90.81 198 ALA A CA 1
ATOM 1471 C C . ALA A 1 198 ? 4.453 -3.931 -7.556 1.00 90.81 198 ALA A C 1
ATOM 1473 O O . ALA A 1 198 ? 4.781 -3.680 -8.722 1.00 90.81 198 ALA A O 1
ATOM 1474 N N . PHE A 1 199 ? 4.182 -5.176 -7.156 1.00 90.31 199 PHE A N 1
ATOM 1475 C CA . PHE A 1 199 ? 4.270 -6.345 -8.024 1.00 90.31 199 PHE A CA 1
ATOM 1476 C C . PHE A 1 199 ? 3.258 -6.280 -9.176 1.00 90.31 199 PHE A C 1
ATOM 1478 O O . PHE A 1 199 ? 3.645 -6.404 -10.342 1.00 90.31 199 PHE A O 1
ATOM 1485 N N . PHE A 1 200 ? 1.982 -6.015 -8.887 1.00 90.38 200 PHE A N 1
ATOM 1486 C CA . PHE A 1 200 ? 0.946 -5.944 -9.920 1.00 90.38 200 PHE A CA 1
ATOM 1487 C C . PHE A 1 200 ? 1.092 -4.740 -10.844 1.00 90.38 200 PHE A C 1
ATOM 1489 O O . PHE A 1 200 ? 0.854 -4.876 -12.048 1.00 90.38 200 PHE A O 1
ATOM 1496 N N . ILE A 1 201 ? 1.568 -3.598 -10.340 1.00 92.38 201 ILE A N 1
ATOM 1497 C CA . ILE A 1 201 ? 1.919 -2.450 -11.188 1.00 92.38 201 ILE A CA 1
ATOM 1498 C C . ILE A 1 201 ? 3.065 -2.824 -12.142 1.00 92.38 201 ILE A C 1
ATOM 1500 O O . ILE A 1 201 ? 3.015 -2.521 -13.339 1.00 92.38 201 ILE A O 1
ATOM 1504 N N . CYS A 1 202 ? 4.093 -3.516 -11.644 1.00 91.69 202 CYS A N 1
ATOM 1505 C CA . CYS A 1 202 ? 5.231 -3.975 -12.443 1.00 91.69 202 CYS A CA 1
ATOM 1506 C C . CYS A 1 202 ? 4.797 -4.952 -13.553 1.00 91.69 202 CYS A C 1
ATOM 1508 O O . CYS A 1 202 ? 5.131 -4.753 -14.724 1.00 91.69 202 CYS A O 1
ATOM 1510 N N . VAL A 1 203 ? 3.995 -5.968 -13.218 1.00 89.75 203 VAL A N 1
ATOM 1511 C CA . VAL A 1 203 ? 3.476 -6.946 -14.190 1.00 89.75 203 VAL A CA 1
ATOM 1512 C C . VAL A 1 203 ? 2.558 -6.278 -15.217 1.00 89.75 203 VAL A C 1
ATOM 1514 O O . VAL A 1 203 ? 2.696 -6.508 -16.419 1.00 89.75 203 VAL A O 1
ATOM 1517 N N . SER A 1 204 ? 1.659 -5.402 -14.779 1.00 91.81 204 SER A N 1
ATOM 1518 C CA . SER A 1 204 ? 0.708 -4.731 -15.672 1.00 91.81 204 SER A CA 1
ATOM 1519 C C . SER A 1 204 ? 1.404 -3.762 -16.624 1.00 91.81 204 SER A C 1
ATOM 1521 O O . SER A 1 204 ? 1.148 -3.777 -17.829 1.00 91.81 204 SER A O 1
ATOM 1523 N N . SER A 1 205 ? 2.368 -2.981 -16.129 1.00 91.69 205 SER A N 1
ATOM 1524 C CA . SER A 1 205 ? 3.185 -2.119 -16.990 1.00 91.69 205 SER A CA 1
ATOM 1525 C C . SER A 1 205 ? 4.022 -2.935 -17.986 1.00 91.69 205 SER A C 1
ATOM 1527 O O . SER A 1 205 ? 4.095 -2.572 -19.162 1.00 91.69 205 SER A O 1
ATOM 1529 N N . MET A 1 206 ? 4.565 -4.094 -17.585 1.00 89.56 206 MET A N 1
ATOM 1530 C CA . MET A 1 206 ? 5.226 -5.029 -18.504 1.00 89.56 206 MET A CA 1
ATOM 1531 C C . MET A 1 206 ? 4.293 -5.486 -19.638 1.00 89.56 206 MET A C 1
ATOM 1533 O O . MET A 1 206 ? 4.713 -5.503 -20.802 1.00 89.56 206 MET A O 1
ATOM 1537 N N . ILE A 1 207 ? 3.041 -5.846 -19.324 1.00 89.62 207 ILE A N 1
ATOM 1538 C CA . ILE A 1 207 ? 2.031 -6.242 -20.319 1.00 89.62 207 ILE A CA 1
ATOM 1539 C C . ILE A 1 207 ? 1.811 -5.108 -21.324 1.00 89.62 207 ILE A C 1
ATOM 1541 O O . ILE A 1 207 ? 1.874 -5.345 -22.533 1.00 89.62 207 ILE A O 1
ATOM 1545 N N . VAL A 1 208 ? 1.653 -3.867 -20.854 1.00 90.38 208 VAL A N 1
ATOM 1546 C CA . VAL A 1 208 ? 1.502 -2.702 -21.739 1.00 90.38 208 VAL A CA 1
ATOM 1547 C C . VAL A 1 208 ? 2.704 -2.551 -22.666 1.00 90.38 208 VAL A C 1
ATOM 1549 O O . VAL A 1 208 ? 2.540 -2.474 -23.883 1.00 90.38 208 VAL A O 1
ATOM 1552 N N . PHE A 1 209 ? 3.931 -2.570 -22.142 1.00 89.12 209 PHE A N 1
ATOM 1553 C CA . PHE A 1 209 ? 5.126 -2.408 -22.977 1.00 89.12 209 PHE A CA 1
ATOM 1554 C C . PHE A 1 209 ? 5.302 -3.537 -24.004 1.00 89.12 209 PHE A C 1
ATOM 1556 O O . PHE A 1 209 ? 5.803 -3.291 -25.110 1.00 89.12 209 PHE A O 1
ATOM 1563 N N . ARG A 1 210 ? 4.849 -4.757 -23.680 1.00 85.25 210 ARG A N 1
ATOM 1564 C CA . ARG A 1 210 ? 4.774 -5.885 -24.623 1.00 85.25 210 ARG A CA 1
ATOM 1565 C C . ARG A 1 210 ? 3.745 -5.633 -25.724 1.00 85.25 210 ARG A C 1
ATOM 1567 O O . ARG A 1 210 ? 4.099 -5.766 -26.896 1.00 85.25 210 ARG A O 1
ATOM 1574 N N . ILE A 1 211 ? 2.525 -5.217 -25.375 1.00 86.38 211 ILE A N 1
ATOM 1575 C CA . ILE A 1 211 ? 1.465 -4.862 -26.340 1.00 86.38 211 ILE A CA 1
ATOM 1576 C C . ILE A 1 211 ? 1.947 -3.741 -27.270 1.00 86.38 211 ILE A C 1
ATOM 1578 O O . ILE A 1 211 ? 1.770 -3.798 -28.486 1.00 86.38 211 ILE A O 1
ATOM 1582 N N . MET A 1 212 ? 2.655 -2.755 -26.720 1.00 84.12 212 MET A N 1
ATOM 1583 C CA . MET A 1 212 ? 3.191 -1.615 -27.462 1.00 84.12 212 MET A CA 1
ATOM 1584 C C . MET A 1 212 ? 4.454 -1.917 -28.284 1.00 84.12 212 MET A C 1
ATOM 1586 O O . MET A 1 212 ? 4.988 -0.998 -28.924 1.00 84.12 212 MET A O 1
ATOM 1590 N N . LYS A 1 213 ? 4.923 -3.174 -28.279 1.00 84.56 213 LYS A N 1
ATOM 1591 C CA . LYS A 1 213 ? 6.080 -3.677 -29.037 1.00 84.56 213 LYS A CA 1
ATOM 1592 C C . LYS A 1 213 ? 7.346 -2.842 -28.798 1.00 84.56 213 LYS A C 1
ATOM 1594 O O . LYS A 1 213 ? 7.998 -2.383 -29.749 1.00 84.56 213 LYS A O 1
ATOM 1599 N N . MET A 1 214 ? 7.669 -2.597 -27.526 1.00 84.69 214 MET A N 1
ATOM 1600 C CA . MET A 1 214 ? 8.935 -1.963 -27.140 1.00 84.69 214 MET A CA 1
ATOM 1601 C C . MET A 1 214 ? 10.134 -2.801 -27.623 1.00 84.69 214 MET A C 1
ATOM 1603 O O . MET A 1 214 ? 10.037 -4.029 -27.690 1.00 84.69 214 MET A O 1
ATOM 1607 N N . PRO A 1 215 ? 11.244 -2.159 -28.033 1.00 79.31 215 PRO A N 1
ATOM 1608 C CA . PRO A 1 215 ? 12.352 -2.859 -28.663 1.00 79.31 215 PRO A CA 1
ATOM 1609 C C . PRO A 1 215 ? 13.065 -3.728 -27.625 1.00 79.31 215 PRO A C 1
ATOM 1611 O O . PRO A 1 215 ? 13.506 -3.234 -26.587 1.00 79.31 215 PRO A O 1
ATOM 1614 N N . LYS A 1 216 ? 13.174 -5.024 -27.918 1.00 78.75 216 LYS A N 1
ATOM 1615 C CA . LYS A 1 216 ? 13.929 -5.967 -27.092 1.00 78.75 216 LYS A CA 1
ATOM 1616 C C . LYS A 1 216 ? 15.424 -5.680 -27.176 1.00 78.75 216 LYS A C 1
ATOM 1618 O O . LYS A 1 216 ? 15.916 -5.161 -28.182 1.00 78.75 216 LYS A O 1
ATOM 1623 N N . LYS A 1 217 ? 16.159 -6.042 -26.129 1.00 76.81 217 LYS A N 1
ATOM 1624 C CA . LYS A 1 217 ? 17.620 -5.986 -26.133 1.00 76.81 217 LYS A CA 1
ATOM 1625 C C . LYS A 1 217 ? 18.183 -6.897 -27.235 1.00 76.81 217 LYS A C 1
ATOM 1627 O O . LYS A 1 217 ? 17.735 -8.029 -27.404 1.00 76.81 217 LYS A O 1
ATOM 1632 N N . LYS A 1 218 ? 19.176 -6.409 -27.993 1.00 61.50 218 LYS A N 1
ATOM 1633 C CA . LYS A 1 218 ? 19.895 -7.224 -28.990 1.00 61.50 218 LYS A CA 1
ATOM 1634 C C . LYS A 1 218 ? 20.541 -8.426 -28.283 1.00 61.50 218 LYS A C 1
ATOM 1636 O O . LYS A 1 218 ? 21.286 -8.222 -27.328 1.00 61.50 218 LYS A O 1
ATOM 1641 N N . GLY A 1 219 ? 20.248 -9.640 -28.755 1.00 59.44 219 GLY A N 1
ATOM 1642 C CA . GLY A 1 219 ? 20.788 -10.895 -28.214 1.00 59.44 219 GLY A CA 1
ATOM 1643 C C . GLY A 1 219 ? 19.879 -11.655 -27.238 1.00 59.44 219 GLY A C 1
ATOM 1644 O O . GLY A 1 219 ? 20.319 -12.660 -26.700 1.00 59.44 219 GLY A O 1
ATOM 1645 N N . GLU A 1 220 ? 18.637 -11.214 -27.004 1.00 61.38 220 GLU A N 1
ATOM 1646 C CA . GLU A 1 220 ? 17.691 -11.958 -26.157 1.00 61.38 220 GLU A CA 1
ATOM 1647 C C . GLU A 1 220 ? 17.191 -13.230 -26.864 1.00 61.38 220 GLU A C 1
ATOM 1649 O O . GLU A 1 220 ? 16.578 -13.172 -27.936 1.00 61.38 220 GLU A O 1
ATOM 1654 N N . THR A 1 221 ? 17.422 -14.388 -26.248 1.00 65.69 221 THR A N 1
ATOM 1655 C CA . THR A 1 221 ? 17.006 -15.681 -26.804 1.00 65.69 221 THR A CA 1
ATOM 1656 C C . THR A 1 221 ? 15.548 -15.973 -26.433 1.00 65.69 221 THR A C 1
ATOM 1658 O O . THR A 1 221 ? 15.131 -15.736 -25.300 1.00 65.69 221 THR A O 1
ATOM 1661 N N . ALA A 1 222 ? 14.763 -16.598 -27.321 1.00 69.19 222 ALA A N 1
ATOM 1662 C CA . ALA A 1 222 ? 13.364 -16.965 -27.030 1.00 69.19 222 ALA A CA 1
ATOM 1663 C C . ALA A 1 222 ? 13.201 -17.822 -25.751 1.00 69.19 222 ALA A C 1
ATOM 1665 O O . ALA A 1 222 ? 12.170 -17.760 -25.076 1.00 69.19 222 ALA A O 1
ATOM 1666 N N . LYS A 1 223 ? 14.234 -18.598 -25.398 1.00 72.06 223 LYS A N 1
ATOM 1667 C CA . LYS A 1 223 ? 14.305 -19.408 -24.174 1.00 72.06 223 LYS A CA 1
ATOM 1668 C C . LYS A 1 223 ? 14.415 -18.552 -22.904 1.00 72.06 223 LYS A C 1
ATOM 1670 O O . LYS A 1 223 ? 13.754 -18.859 -21.915 1.00 72.06 223 LYS A O 1
ATOM 1675 N N . GLU A 1 224 ? 15.190 -17.469 -22.938 1.00 70.31 224 GLU A N 1
ATOM 1676 C CA . GLU A 1 224 ? 15.354 -16.538 -21.812 1.00 70.31 224 GLU A CA 1
ATOM 1677 C C . GLU A 1 224 ? 14.058 -15.765 -21.559 1.00 70.31 224 GLU A C 1
ATOM 1679 O O . GLU A 1 224 ? 13.587 -15.700 -20.424 1.00 70.31 224 GLU A O 1
ATOM 1684 N N . THR A 1 225 ? 13.406 -15.294 -22.628 1.00 69.44 225 THR A N 1
ATOM 1685 C CA . THR A 1 225 ? 12.104 -14.623 -22.532 1.00 69.44 225 THR A CA 1
ATOM 1686 C C . THR A 1 225 ? 11.030 -15.532 -21.920 1.00 69.44 225 THR A C 1
ATOM 1688 O O . THR A 1 225 ? 10.266 -15.085 -21.063 1.00 69.44 225 THR A O 1
ATOM 1691 N N . ARG A 1 226 ? 10.959 -16.808 -22.338 1.00 72.94 226 ARG A N 1
ATOM 1692 C CA . ARG A 1 226 ? 9.997 -17.785 -21.790 1.00 72.94 226 ARG A CA 1
ATOM 1693 C C . ARG A 1 226 ? 10.269 -18.101 -20.321 1.00 72.94 226 ARG A C 1
ATOM 1695 O O . ARG A 1 226 ? 9.319 -18.227 -19.554 1.00 72.94 226 ARG A O 1
ATOM 1702 N N . LYS A 1 227 ? 11.542 -18.199 -19.921 1.00 76.38 227 LYS A N 1
ATOM 1703 C CA . LYS A 1 227 ? 11.922 -18.410 -18.518 1.00 76.38 227 LYS A CA 1
ATOM 1704 C C . LYS A 1 227 ? 11.440 -17.252 -17.640 1.00 76.38 227 LYS A C 1
ATOM 1706 O O . LYS A 1 227 ? 10.745 -17.503 -16.669 1.00 76.38 227 LYS A O 1
ATOM 1711 N N . ILE A 1 228 ? 11.701 -16.004 -18.042 1.00 72.94 228 ILE A N 1
ATOM 1712 C CA . ILE A 1 228 ? 11.250 -14.808 -17.307 1.00 72.94 228 ILE A CA 1
ATOM 1713 C C . ILE A 1 228 ? 9.721 -14.782 -17.168 1.00 72.94 228 ILE A C 1
ATOM 1715 O O . ILE A 1 228 ? 9.207 -14.503 -16.092 1.00 72.94 228 ILE A O 1
ATOM 1719 N N . GLN A 1 229 ? 8.983 -15.095 -18.238 1.00 70.62 229 GLN A N 1
ATOM 1720 C CA . GLN A 1 229 ? 7.517 -15.146 -18.185 1.00 70.62 229 GLN A CA 1
ATOM 1721 C C . GLN A 1 229 ? 7.003 -16.220 -17.225 1.00 70.62 229 GLN A C 1
ATOM 1723 O O . GLN A 1 229 ? 6.091 -15.953 -16.450 1.00 70.62 229 GLN A O 1
ATOM 1728 N N . ARG A 1 230 ? 7.591 -17.419 -17.264 1.00 76.06 230 ARG A N 1
ATOM 1729 C CA . ARG A 1 230 ? 7.227 -18.508 -16.356 1.00 76.06 230 ARG A CA 1
ATOM 1730 C C . ARG A 1 230 ? 7.526 -18.138 -14.906 1.00 76.06 230 ARG A C 1
ATOM 1732 O O . ARG A 1 230 ? 6.665 -18.320 -14.057 1.00 76.06 230 ARG A O 1
ATOM 1739 N N . ASP A 1 231 ? 8.713 -17.600 -14.641 1.00 76.88 231 ASP A N 1
ATOM 1740 C CA . ASP A 1 231 ? 9.133 -17.224 -13.292 1.00 76.88 231 ASP A CA 1
ATOM 1741 C C . ASP A 1 231 ? 8.225 -16.104 -12.736 1.00 76.88 231 ASP A C 1
ATOM 1743 O O . ASP A 1 231 ? 7.818 -16.171 -11.582 1.00 76.88 231 ASP A O 1
ATOM 1747 N N . LEU A 1 232 ? 7.797 -15.141 -13.565 1.00 73.56 232 LEU A N 1
ATOM 1748 C CA . LEU A 1 232 ? 6.810 -14.124 -13.172 1.00 73.56 232 LEU A CA 1
ATOM 1749 C C . LEU A 1 232 ? 5.426 -14.702 -12.862 1.00 73.56 232 LEU A C 1
ATOM 1751 O O . LEU A 1 232 ? 4.809 -14.268 -11.896 1.00 73.56 232 LEU A O 1
ATOM 1755 N N . ILE A 1 233 ? 4.936 -15.662 -13.653 1.00 74.00 233 ILE A N 1
ATOM 1756 C CA . ILE A 1 233 ? 3.652 -16.333 -13.386 1.00 74.00 233 ILE A CA 1
ATOM 1757 C C . ILE A 1 233 ? 3.728 -17.114 -12.071 1.00 74.00 233 ILE A C 1
ATOM 1759 O O . ILE A 1 233 ? 2.806 -17.040 -11.266 1.00 74.00 233 ILE A O 1
ATOM 1763 N N . ILE A 1 234 ? 4.839 -17.815 -11.825 1.00 78.75 234 ILE A N 1
ATOM 1764 C CA . ILE A 1 234 ? 5.065 -18.539 -10.568 1.00 78.75 234 ILE A CA 1
ATOM 1765 C C . ILE A 1 234 ? 5.069 -17.562 -9.389 1.00 78.75 234 ILE A C 1
ATOM 1767 O O . ILE A 1 234 ? 4.338 -17.780 -8.428 1.00 78.75 234 ILE A O 1
ATOM 1771 N N . ILE A 1 235 ? 5.832 -16.466 -9.477 1.00 79.12 235 ILE A N 1
ATOM 1772 C CA . ILE A 1 235 ? 5.872 -15.448 -8.420 1.00 79.12 235 ILE A CA 1
ATOM 1773 C C . ILE A 1 235 ? 4.483 -14.839 -8.211 1.00 79.12 235 ILE A C 1
ATOM 1775 O O . ILE A 1 235 ? 4.081 -14.705 -7.066 1.00 79.12 235 ILE A O 1
ATOM 1779 N N . ALA A 1 236 ? 3.734 -14.542 -9.281 1.00 74.38 236 ALA A N 1
ATOM 1780 C CA . ALA A 1 236 ? 2.379 -13.996 -9.195 1.00 74.38 236 ALA A CA 1
ATOM 1781 C C . ALA A 1 236 ? 1.416 -14.932 -8.463 1.00 74.38 236 ALA A C 1
ATOM 1783 O O . ALA A 1 236 ? 0.660 -14.493 -7.606 1.00 74.38 236 ALA A O 1
ATOM 1784 N N . ILE A 1 237 ? 1.452 -16.229 -8.772 1.00 73.75 237 ILE A N 1
ATOM 1785 C CA . ILE A 1 237 ? 0.620 -17.223 -8.087 1.00 73.75 237 ILE A CA 1
ATOM 1786 C C . ILE A 1 237 ? 1.015 -17.302 -6.607 1.00 73.75 237 ILE A C 1
ATOM 1788 O O . ILE A 1 237 ? 0.148 -17.235 -5.738 1.00 73.75 237 ILE A O 1
ATOM 1792 N N . ILE A 1 238 ? 2.318 -17.371 -6.315 1.00 78.88 238 ILE A N 1
ATOM 1793 C CA . ILE A 1 238 ? 2.845 -17.412 -4.943 1.00 78.88 238 ILE A CA 1
ATOM 1794 C C . ILE A 1 238 ? 2.457 -16.160 -4.152 1.00 78.88 238 ILE A C 1
ATOM 1796 O O . ILE A 1 238 ? 2.256 -16.255 -2.948 1.00 78.88 238 ILE A O 1
ATOM 1800 N N . THR A 1 239 ? 2.339 -14.995 -4.790 1.00 71.56 239 THR A N 1
ATOM 1801 C CA . THR A 1 239 ? 2.015 -13.744 -4.095 1.00 71.56 239 THR A CA 1
ATOM 1802 C C . THR A 1 239 ? 0.521 -13.491 -3.973 1.00 71.56 239 THR A C 1
ATOM 1804 O O . THR A 1 239 ? 0.126 -12.897 -2.977 1.00 71.56 239 THR A O 1
ATOM 1807 N N . ILE A 1 240 ? -0.310 -13.990 -4.893 1.00 71.88 240 ILE A N 1
ATOM 1808 C CA . ILE A 1 240 ? -1.781 -13.924 -4.804 1.00 71.88 240 ILE A CA 1
ATOM 1809 C C . ILE A 1 240 ? -2.321 -14.829 -3.698 1.00 71.88 240 ILE A C 1
ATOM 1811 O O . ILE A 1 240 ? -3.220 -14.429 -2.962 1.00 71.88 240 ILE A O 1
ATOM 1815 N N . ILE A 1 241 ? -1.801 -16.056 -3.588 1.00 73.00 241 ILE A N 1
ATOM 1816 C CA . ILE A 1 241 ? -2.375 -17.077 -2.699 1.00 73.00 241 ILE A CA 1
ATOM 1817 C C . ILE A 1 241 ? -2.429 -16.603 -1.232 1.00 73.00 241 ILE A C 1
ATOM 1819 O O . ILE A 1 241 ? -3.516 -16.642 -0.653 1.00 73.00 241 ILE A O 1
ATOM 1823 N N . PRO A 1 242 ? -1.344 -16.081 -0.623 1.00 71.44 242 PRO A N 1
ATOM 1824 C CA . PRO A 1 242 ? -1.395 -15.586 0.748 1.00 71.44 242 PRO A CA 1
ATOM 1825 C C . PRO A 1 242 ? -2.307 -14.362 0.902 1.00 71.44 242 PRO A C 1
ATOM 1827 O O . PRO A 1 242 ? -2.894 -14.190 1.963 1.00 71.44 242 PRO A O 1
ATOM 1830 N N . SER A 1 243 ? -2.500 -13.551 -0.149 1.00 65.94 243 SER A N 1
ATOM 1831 C CA . SER A 1 243 ? -3.402 -12.390 -0.107 1.00 65.94 243 SER A CA 1
ATOM 1832 C C . SER A 1 243 ? -4.839 -12.849 0.045 1.00 65.94 243 SER A C 1
ATOM 1834 O O . SER A 1 243 ? -5.572 -12.306 0.859 1.00 65.94 243 SER A O 1
ATOM 1836 N N . ILE A 1 244 ? -5.229 -13.876 -0.714 1.00 68.69 244 ILE A N 1
ATOM 1837 C CA . ILE A 1 244 ? -6.567 -14.465 -0.632 1.00 68.69 244 ILE A CA 1
ATOM 1838 C C . ILE A 1 244 ? -6.783 -15.081 0.756 1.00 68.69 244 ILE A C 1
ATOM 1840 O O . ILE A 1 244 ? -7.832 -14.864 1.358 1.00 68.69 244 ILE A O 1
ATOM 1844 N N . ILE A 1 245 ? -5.780 -15.791 1.285 1.00 71.25 245 ILE A N 1
ATOM 1845 C CA . ILE A 1 245 ? -5.847 -16.406 2.620 1.00 71.25 245 ILE A CA 1
ATOM 1846 C C . ILE A 1 245 ? -6.002 -15.338 3.714 1.00 71.25 245 ILE A C 1
ATOM 1848 O O . ILE A 1 245 ? -6.852 -15.488 4.587 1.00 71.25 245 ILE A O 1
ATOM 1852 N N . LEU A 1 246 ? -5.221 -14.253 3.660 1.00 66.19 246 LEU A N 1
ATOM 1853 C CA . LEU A 1 246 ? -5.279 -13.164 4.644 1.00 66.19 246 LEU A CA 1
ATOM 1854 C C . LEU A 1 246 ? -6.543 -12.301 4.508 1.00 66.19 246 LEU A C 1
ATOM 1856 O O . LEU A 1 246 ? -7.056 -11.811 5.512 1.00 66.19 246 LEU A O 1
ATOM 1860 N N . ALA A 1 247 ? -7.072 -12.134 3.293 1.00 63.31 247 ALA A N 1
ATOM 1861 C CA . ALA A 1 247 ? -8.285 -11.356 3.047 1.00 63.31 247 ALA A CA 1
ATOM 1862 C C . ALA A 1 247 ? -9.562 -12.090 3.483 1.00 63.31 247 ALA A C 1
ATOM 1864 O O . ALA A 1 247 ? -10.514 -11.442 3.918 1.00 63.31 247 ALA A O 1
ATOM 1865 N N . TYR A 1 248 ? -9.592 -13.425 3.394 1.00 70.38 248 TYR A N 1
ATOM 1866 C CA . TYR A 1 248 ? -10.766 -14.232 3.741 1.00 70.38 248 TYR A CA 1
ATOM 1867 C C . TYR A 1 248 ? -11.365 -13.909 5.127 1.00 70.38 248 TYR A C 1
ATOM 1869 O O . TYR A 1 248 ? -12.543 -13.551 5.176 1.00 70.38 248 TYR A O 1
ATOM 1877 N N . PRO A 1 249 ? -10.612 -13.943 6.248 1.00 68.81 249 PRO A N 1
ATOM 1878 C CA . PRO A 1 249 ? -11.181 -13.661 7.568 1.00 68.81 249 PRO A CA 1
ATOM 1879 C C . PRO A 1 249 ? -11.683 -12.217 7.710 1.00 68.81 249 PRO A C 1
ATOM 1881 O O . PRO A 1 249 ? -12.676 -11.986 8.395 1.00 68.81 249 PRO A O 1
ATOM 1884 N N . VAL A 1 250 ? -11.045 -11.251 7.041 1.00 67.19 250 VAL A N 1
ATOM 1885 C CA . VAL A 1 250 ? -11.450 -9.834 7.076 1.00 67.19 250 VAL A CA 1
ATOM 1886 C C . VAL A 1 250 ? -12.786 -9.633 6.364 1.00 67.19 250 VAL A C 1
ATOM 1888 O O . VAL A 1 250 ? -13.674 -8.964 6.890 1.00 67.19 250 VAL A O 1
ATOM 1891 N N . VAL A 1 251 ? -12.955 -10.249 5.191 1.00 69.88 251 VAL A N 1
ATOM 1892 C CA . VAL A 1 251 ? -14.209 -10.184 4.428 1.00 69.88 251 VAL A CA 1
ATOM 1893 C C . VAL A 1 251 ? -15.335 -10.877 5.186 1.00 69.88 251 VAL A C 1
ATOM 1895 O O . VAL A 1 251 ? -16.410 -10.300 5.325 1.00 69.88 251 VAL A O 1
ATOM 1898 N N . VAL A 1 252 ? -15.088 -12.078 5.719 1.00 75.75 252 VAL A N 1
ATOM 1899 C CA . VAL A 1 252 ? -16.083 -12.815 6.513 1.00 75.75 252 VAL A CA 1
ATOM 1900 C C . VAL A 1 252 ? -16.516 -11.996 7.728 1.00 75.75 252 VAL A C 1
ATOM 1902 O O . VAL A 1 252 ? -17.714 -11.830 7.942 1.00 75.75 252 VAL A O 1
ATOM 1905 N N . LYS A 1 253 ? -15.567 -11.408 8.470 1.00 75.56 253 LYS A N 1
ATOM 1906 C CA . LYS A 1 253 ? -15.872 -10.530 9.605 1.00 75.56 253 LYS A CA 1
ATOM 1907 C C . LYS A 1 253 ? -16.738 -9.338 9.189 1.00 75.56 253 LYS A C 1
ATOM 1909 O O . LYS A 1 253 ? -17.768 -9.105 9.808 1.00 75.56 253 LYS A O 1
ATOM 1914 N N . SER A 1 254 ? -16.370 -8.635 8.118 1.00 73.31 254 SER A N 1
ATOM 1915 C CA . SER A 1 254 ? -17.120 -7.468 7.635 1.00 73.31 254 SER A CA 1
ATOM 1916 C C . SER A 1 254 ? -18.540 -7.821 7.171 1.00 73.31 254 SER A C 1
ATOM 1918 O O . SER A 1 254 ? -19.478 -7.070 7.439 1.00 73.31 254 SER A O 1
ATOM 1920 N N . VAL A 1 255 ? -18.723 -8.974 6.518 1.00 81.44 255 VAL A N 1
ATOM 1921 C CA . VAL A 1 255 ? -20.051 -9.465 6.118 1.00 81.44 255 VAL A CA 1
ATOM 1922 C C . VAL A 1 255 ? -20.893 -9.817 7.344 1.00 81.44 255 VAL A C 1
ATOM 1924 O O . VAL A 1 255 ? -22.055 -9.422 7.401 1.00 81.44 255 VAL A O 1
ATOM 1927 N N . ILE A 1 256 ? -20.316 -10.507 8.334 1.00 82.12 256 ILE A N 1
ATOM 1928 C CA . ILE A 1 256 ? -21.008 -10.842 9.587 1.00 82.12 256 ILE A CA 1
ATOM 1929 C C . ILE A 1 256 ? -21.414 -9.565 10.323 1.00 82.12 256 ILE A C 1
ATOM 1931 O O . ILE A 1 256 ? -22.583 -9.418 10.656 1.00 82.12 256 ILE A O 1
ATOM 1935 N N . GLU A 1 257 ? -20.502 -8.612 10.522 1.00 79.94 257 GLU A N 1
ATOM 1936 C CA . GLU A 1 257 ? -20.808 -7.333 11.178 1.00 79.94 257 GLU A CA 1
ATOM 1937 C C . GLU A 1 257 ? -21.910 -6.559 10.441 1.00 79.94 257 GLU A C 1
ATOM 1939 O O . GLU A 1 257 ? -22.830 -6.040 11.072 1.00 79.94 257 GLU A O 1
ATOM 1944 N N . GLY A 1 258 ? -21.872 -6.536 9.105 1.00 77.56 258 GLY A N 1
ATOM 1945 C CA . GLY A 1 258 ? -22.916 -5.921 8.287 1.00 77.56 258 GLY A CA 1
ATOM 1946 C C . GLY A 1 258 ? -24.274 -6.619 8.411 1.00 77.56 258 GLY A C 1
ATOM 1947 O O . GLY A 1 258 ? -25.307 -5.951 8.477 1.00 77.56 258 GLY A O 1
ATOM 1948 N N . ASN A 1 259 ? -24.291 -7.951 8.475 1.00 85.31 259 ASN A N 1
ATOM 1949 C CA . ASN A 1 259 ? -25.512 -8.726 8.681 1.00 85.31 259 ASN A CA 1
ATOM 1950 C C . ASN A 1 259 ? -26.066 -8.547 10.100 1.00 85.31 259 ASN A C 1
ATOM 1952 O O . ASN A 1 259 ? -27.273 -8.381 10.248 1.00 85.31 259 ASN A O 1
ATOM 1956 N N . VAL A 1 260 ? -25.203 -8.499 11.122 1.00 83.31 260 VAL A N 1
ATOM 1957 C CA . VAL A 1 260 ? -25.606 -8.198 12.504 1.00 83.31 260 VAL A CA 1
ATOM 1958 C C . VAL A 1 260 ? -26.218 -6.807 12.575 1.00 83.31 260 VAL A C 1
ATOM 1960 O O . VAL A 1 260 ? -27.291 -6.659 13.137 1.00 83.31 260 VAL A O 1
ATOM 1963 N N . GLN A 1 261 ? -25.615 -5.794 11.953 1.00 81.62 261 GLN A N 1
ATOM 1964 C CA . GLN A 1 261 ? -26.201 -4.449 11.928 1.00 81.62 261 GLN A CA 1
ATOM 1965 C C . GLN A 1 261 ? -27.582 -4.416 11.262 1.00 81.62 261 GLN A C 1
ATOM 1967 O O . GLN A 1 261 ? -28.492 -3.761 11.764 1.00 81.62 261 GLN A O 1
ATOM 1972 N N . LYS A 1 262 ? -27.779 -5.154 10.162 1.00 83.00 262 LYS A N 1
ATOM 1973 C CA . LYS A 1 262 ? -29.108 -5.291 9.542 1.00 83.00 262 LYS A CA 1
ATOM 1974 C C . LYS A 1 262 ? -30.112 -5.965 10.475 1.00 83.00 262 LYS A C 1
ATOM 1976 O O . LYS A 1 262 ? -31.222 -5.467 10.609 1.00 83.00 262 LYS A O 1
ATOM 1981 N N . TYR A 1 263 ? -29.708 -7.052 11.126 1.00 85.69 263 TYR A N 1
ATOM 1982 C CA . TYR A 1 263 ? -30.522 -7.763 12.109 1.00 85.69 263 TYR A CA 1
ATOM 1983 C C . TYR A 1 263 ? -30.915 -6.852 13.283 1.00 85.69 263 TYR A C 1
ATOM 1985 O O . TYR A 1 263 ? -32.093 -6.741 13.607 1.00 85.69 263 TYR A O 1
ATOM 1993 N N . LEU A 1 264 ? -29.957 -6.125 13.867 1.00 83.31 264 LEU A N 1
ATOM 1994 C CA . LEU A 1 264 ? -30.213 -5.210 14.981 1.00 83.31 264 LEU A CA 1
ATOM 1995 C C . LEU A 1 264 ? -31.173 -4.081 14.594 1.00 83.31 264 LEU A C 1
ATOM 1997 O O . LEU A 1 264 ? -32.098 -3.788 15.342 1.00 83.31 264 LEU A O 1
ATOM 2001 N N . ASN A 1 265 ? -30.996 -3.482 13.416 1.00 81.00 265 ASN A N 1
ATOM 2002 C CA . ASN A 1 265 ? -31.851 -2.381 12.970 1.00 81.00 265 ASN A CA 1
ATOM 2003 C C . ASN A 1 265 ? -33.291 -2.817 12.661 1.00 81.00 265 ASN A C 1
ATOM 2005 O O . ASN A 1 265 ? -34.212 -2.028 12.860 1.00 81.00 265 ASN A O 1
ATOM 2009 N N . ASN A 1 266 ? -33.483 -4.045 12.177 1.00 83.19 266 ASN A N 1
ATOM 2010 C CA . ASN A 1 266 ? -34.796 -4.543 11.770 1.00 83.19 266 ASN A CA 1
ATOM 2011 C C . ASN A 1 266 ? -35.575 -5.214 12.909 1.00 83.19 266 ASN A C 1
ATOM 2013 O O . ASN A 1 266 ? -36.795 -5.104 12.942 1.00 83.19 266 ASN A O 1
ATOM 2017 N N . GLU A 1 267 ? -34.895 -5.932 13.809 1.00 82.50 267 GLU A N 1
ATOM 2018 C CA . GLU A 1 267 ? -35.560 -6.766 14.823 1.00 82.50 267 GLU A CA 1
ATOM 2019 C C . GLU A 1 267 ? -35.615 -6.118 16.213 1.00 82.50 267 GLU A C 1
ATOM 2021 O O . GLU A 1 267 ? -36.471 -6.476 17.016 1.00 82.50 267 GLU A O 1
ATOM 2026 N N . PHE A 1 268 ? -34.739 -5.150 16.516 1.00 75.56 268 PHE A N 1
ATOM 2027 C CA . PHE A 1 268 ? -34.718 -4.453 17.812 1.00 75.56 268 PHE A CA 1
ATOM 2028 C C . PHE A 1 268 ? -35.375 -3.073 17.741 1.00 75.56 268 PHE A C 1
ATOM 2030 O O . PHE A 1 268 ? -34.870 -2.089 18.283 1.00 75.56 268 PHE A O 1
ATOM 2037 N N . THR A 1 269 ? -36.521 -2.990 17.068 1.00 69.62 269 THR A N 1
ATOM 2038 C CA . THR A 1 269 ? -37.334 -1.771 16.982 1.00 69.62 269 THR A CA 1
ATOM 2039 C C . THR A 1 269 ? -38.398 -1.757 18.086 1.00 69.62 269 THR A C 1
ATOM 2041 O O . THR A 1 269 ? -39.595 -1.811 17.815 1.00 69.62 269 THR A O 1
ATOM 2044 N N . TYR A 1 270 ? -37.965 -1.711 19.348 1.00 71.25 270 TYR A N 1
ATOM 2045 C CA . TYR A 1 270 ? -38.872 -1.671 20.499 1.00 71.25 270 TYR A CA 1
ATOM 2046 C C . TYR A 1 270 ? -39.086 -0.226 20.985 1.00 71.25 270 TYR A C 1
ATOM 2048 O O . TYR A 1 270 ? -38.121 0.539 21.039 1.00 71.25 270 TYR A O 1
ATOM 2056 N N . PRO A 1 271 ? -40.319 0.172 21.361 1.00 57.94 271 PRO A N 1
ATOM 2057 C CA . PRO A 1 271 ? -40.587 1.515 21.884 1.00 57.94 271 PRO A CA 1
ATOM 2058 C C . PRO A 1 271 ? -39.885 1.796 23.221 1.00 57.94 271 PRO A C 1
ATOM 2060 O O . PRO A 1 271 ? -39.462 2.922 23.462 1.00 57.94 271 PRO A O 1
ATOM 2063 N N . GLU A 1 272 ? -39.748 0.768 24.064 1.00 57.62 272 GLU A N 1
ATOM 2064 C CA . GLU A 1 272 ? -39.306 0.874 25.465 1.00 57.62 272 GLU A CA 1
ATOM 2065 C C . GLU A 1 272 ? -37.981 0.147 25.752 1.00 57.62 272 GLU A C 1
ATOM 2067 O O . GLU A 1 272 ? -37.535 0.132 26.895 1.00 57.62 272 GLU A O 1
ATOM 2072 N N . THR A 1 273 ? -37.332 -0.440 24.738 1.00 63.09 273 THR A N 1
ATOM 2073 C CA . THR A 1 273 ? -36.064 -1.176 24.892 1.00 63.09 273 THR A CA 1
ATOM 2074 C C . THR A 1 273 ? -35.072 -0.711 23.834 1.00 63.09 273 THR A C 1
ATOM 2076 O O . THR A 1 273 ? -35.351 -0.779 22.637 1.00 63.09 273 THR A O 1
ATOM 2079 N N . GLN A 1 274 ? -33.893 -0.250 24.254 1.00 64.88 274 GLN A N 1
ATOM 2080 C CA . GLN A 1 274 ? -32.855 0.234 23.340 1.00 64.88 274 GLN A CA 1
ATOM 2081 C C . GLN A 1 274 ? -31.536 -0.522 23.496 1.00 64.88 274 GLN A C 1
ATOM 2083 O O . GLN A 1 274 ? -31.143 -0.940 24.587 1.00 64.88 274 GLN A O 1
ATOM 2088 N N . ILE A 1 275 ? -30.820 -0.662 22.376 1.00 66.81 275 ILE A N 1
ATOM 2089 C CA . ILE A 1 275 ? -29.470 -1.229 22.349 1.00 66.81 275 ILE A CA 1
ATOM 2090 C C . ILE A 1 275 ? -28.464 -0.157 22.776 1.00 66.81 275 ILE A C 1
ATOM 2092 O O . ILE A 1 275 ? -28.290 0.867 22.109 1.00 66.81 275 ILE A O 1
ATOM 2096 N N . VAL A 1 276 ? -27.745 -0.430 23.863 1.00 58.22 276 VAL A N 1
ATOM 2097 C CA . VAL A 1 276 ? -26.720 0.473 24.404 1.00 58.22 276 VAL A CA 1
ATOM 2098 C C . VAL A 1 276 ? -25.335 0.106 23.898 1.00 58.22 276 VAL A C 1
ATOM 2100 O O . VAL A 1 276 ? -24.575 0.987 23.493 1.00 58.22 276 VAL A O 1
ATOM 2103 N N . LYS A 1 277 ? -25.017 -1.192 23.858 1.00 59.78 277 LYS A N 1
ATOM 2104 C CA . LYS A 1 277 ? -23.744 -1.698 23.333 1.00 59.78 277 LYS A CA 1
ATOM 2105 C C . LYS A 1 277 ? -23.971 -3.005 22.582 1.00 59.78 277 LYS A C 1
ATOM 2107 O O . LYS A 1 277 ? -24.620 -3.915 23.091 1.00 59.78 277 LYS A O 1
ATOM 2112 N N . SER A 1 278 ? -23.391 -3.102 21.389 1.00 69.62 278 SER A N 1
ATOM 2113 C CA . SER A 1 278 ? -23.292 -4.344 20.624 1.00 69.62 278 SER A CA 1
ATOM 2114 C C . SER A 1 278 ? -21.822 -4.713 20.474 1.00 69.62 278 SER A C 1
ATOM 2116 O O . SER A 1 278 ? -21.055 -3.945 19.891 1.00 69.62 278 SER A O 1
ATOM 2118 N N . ASN A 1 279 ? -21.424 -5.872 20.992 1.00 71.69 279 ASN A N 1
ATOM 2119 C CA . ASN A 1 279 ? -20.090 -6.423 20.786 1.00 71.69 279 ASN A CA 1
ATOM 2120 C C . ASN A 1 279 ? -20.206 -7.737 20.007 1.00 71.69 279 ASN A C 1
ATOM 2122 O O . ASN A 1 279 ? -20.938 -8.641 20.410 1.00 71.69 279 ASN A O 1
ATOM 2126 N N . ILE A 1 280 ? -19.510 -7.815 18.875 1.00 76.56 280 ILE A N 1
ATOM 2127 C CA . ILE A 1 280 ? -19.541 -8.959 17.967 1.00 76.56 280 ILE A CA 1
ATOM 2128 C C . ILE A 1 280 ? -18.184 -9.640 18.058 1.00 76.56 280 ILE A C 1
ATOM 2130 O O . ILE A 1 280 ? -17.175 -9.109 17.590 1.00 76.56 280 ILE A O 1
ATOM 2134 N N . ASP A 1 281 ? -18.167 -10.833 18.638 1.00 73.88 281 ASP A N 1
ATOM 2135 C CA . ASP A 1 281 ? -16.979 -11.667 18.676 1.00 73.88 281 ASP A CA 1
ATOM 2136 C C . ASP A 1 281 ? -17.098 -12.771 17.624 1.00 73.88 281 ASP A C 1
ATOM 2138 O O . ASP A 1 281 ? -17.729 -13.809 17.816 1.00 73.88 281 ASP A O 1
ATOM 2142 N N . THR A 1 282 ? -16.464 -12.540 16.477 1.00 70.56 282 THR A N 1
ATOM 2143 C CA . THR A 1 282 ? -16.411 -13.510 15.376 1.00 70.56 282 THR A CA 1
ATOM 2144 C C . THR A 1 282 ? -15.555 -14.744 15.675 1.00 70.56 282 THR A C 1
ATOM 2146 O O . THR A 1 282 ? -15.663 -15.722 14.941 1.00 70.56 282 THR A O 1
ATOM 2149 N N . GLN A 1 283 ? -14.694 -14.725 16.704 1.00 71.94 283 GLN A N 1
ATOM 2150 C CA . GLN A 1 283 ? -13.877 -15.890 17.074 1.00 71.94 283 GLN A CA 1
ATOM 2151 C C . GLN A 1 283 ? -14.666 -16.864 17.947 1.00 71.94 283 GLN A C 1
ATOM 2153 O O . GLN A 1 283 ? -14.684 -18.059 17.659 1.00 71.94 283 GLN A O 1
ATOM 2158 N N . SER A 1 284 ? -15.347 -16.353 18.978 1.00 75.06 284 SER A N 1
ATOM 2159 C CA . SER A 1 284 ? -16.255 -17.161 19.807 1.00 75.06 284 SER A CA 1
ATOM 2160 C C . SER A 1 284 ? -17.627 -17.383 19.160 1.00 75.06 284 SER A C 1
ATOM 2162 O O . SER A 1 284 ? -18.410 -18.189 19.656 1.00 75.06 284 SER A O 1
ATOM 2164 N N . LYS A 1 285 ? -17.888 -16.718 18.024 1.00 81.69 285 LYS A N 1
ATOM 2165 C CA . LYS A 1 285 ? -19.178 -16.683 17.325 1.00 81.69 285 LYS A CA 1
ATOM 2166 C C . LYS A 1 285 ? -20.310 -16.185 18.229 1.00 81.69 285 LYS A C 1
ATOM 2168 O O . LYS A 1 285 ? -21.412 -16.721 18.209 1.00 81.69 285 LYS A O 1
ATOM 2173 N N . GLU A 1 286 ? -20.050 -15.153 19.027 1.00 81.81 286 GLU A N 1
ATOM 2174 C CA . GLU A 1 286 ? -21.024 -14.587 19.964 1.00 81.81 286 GLU A CA 1
ATOM 2175 C C . GLU A 1 286 ? -21.421 -13.159 19.573 1.00 81.81 286 GLU A C 1
ATOM 2177 O O . GLU A 1 286 ? -20.575 -12.310 19.280 1.00 81.81 286 GLU A O 1
ATOM 2182 N N . ILE A 1 287 ? -22.724 -12.878 19.614 1.00 81.69 287 ILE A N 1
ATOM 2183 C CA . ILE A 1 287 ? -23.289 -11.530 19.539 1.00 81.69 287 ILE A CA 1
ATOM 2184 C C . ILE A 1 287 ? -23.713 -11.156 20.957 1.00 81.69 287 ILE A C 1
ATOM 2186 O O . ILE A 1 287 ? -24.691 -11.691 21.476 1.00 81.69 287 ILE A O 1
ATOM 2190 N N . LYS A 1 288 ? -22.967 -10.252 21.595 1.00 77.88 288 LYS A N 1
ATOM 2191 C CA . LYS A 1 288 ? -23.269 -9.750 22.939 1.00 77.88 288 LYS A CA 1
ATOM 2192 C C . LYS A 1 288 ? -24.008 -8.428 22.826 1.00 77.88 288 LYS A C 1
ATOM 2194 O O . LYS A 1 288 ? -23.447 -7.444 22.336 1.00 77.88 288 LYS A O 1
ATOM 2199 N N . LEU A 1 289 ? -25.252 -8.410 23.286 1.00 77.75 289 LEU A N 1
ATOM 2200 C CA . LEU A 1 289 ? -26.088 -7.217 23.319 1.00 77.75 289 LEU A CA 1
ATOM 2201 C C . LEU A 1 289 ? -26.337 -6.795 24.758 1.00 77.75 289 LEU A C 1
ATOM 2203 O O . LEU A 1 289 ? -26.790 -7.593 25.576 1.00 77.75 289 LEU A O 1
ATOM 2207 N N . VAL A 1 290 ? -26.062 -5.524 25.034 1.00 71.88 290 VAL A N 1
ATOM 2208 C CA . VAL A 1 290 ? -26.479 -4.859 26.266 1.00 71.88 290 VAL A CA 1
ATOM 2209 C C . VAL A 1 290 ? -27.693 -4.009 25.932 1.00 71.88 290 VAL A C 1
ATOM 2211 O O . VAL A 1 290 ? -27.591 -3.048 25.160 1.00 71.88 290 VAL A O 1
ATOM 2214 N N . LEU A 1 291 ? -28.832 -4.406 26.485 1.00 75.19 291 LEU A N 1
ATOM 2215 C CA . LEU A 1 291 ? -30.119 -3.747 26.306 1.00 75.19 291 LEU A CA 1
ATOM 2216 C C . LEU A 1 291 ? -30.505 -3.040 27.605 1.00 75.19 291 LEU A C 1
ATOM 2218 O O . LEU A 1 291 ? -30.227 -3.550 28.691 1.00 75.19 291 LEU A O 1
ATOM 2222 N N . ILE A 1 292 ? -31.163 -1.891 27.488 1.00 67.12 292 ILE A N 1
ATOM 2223 C CA . ILE A 1 292 ? -31.761 -1.195 28.630 1.00 67.12 292 ILE A CA 1
ATOM 2224 C C . ILE A 1 292 ? -33.233 -0.910 28.328 1.00 67.12 292 ILE A C 1
ATOM 2226 O O . ILE A 1 292 ? -33.563 -0.558 27.191 1.00 67.12 292 ILE A O 1
ATOM 2230 N N . GLY A 1 293 ? -34.090 -1.079 29.338 1.00 66.06 293 GLY A N 1
ATOM 2231 C CA . GLY A 1 293 ? -35.527 -0.821 29.262 1.00 66.06 293 GLY A CA 1
ATOM 2232 C C . GLY A 1 293 ? -36.358 -1.999 29.759 1.00 66.06 293 GLY A C 1
ATOM 2233 O O . GLY A 1 293 ? -35.912 -2.746 30.633 1.00 66.06 293 GLY A O 1
ATOM 2234 N N . LYS A 1 294 ? -37.550 -2.185 29.184 1.00 71.75 294 LYS A N 1
ATOM 2235 C CA . LYS A 1 294 ? -38.426 -3.308 29.536 1.00 71.75 294 LYS A CA 1
ATOM 2236 C C . LYS A 1 294 ? -37.746 -4.647 29.223 1.00 71.75 294 LYS A C 1
ATOM 2238 O O . LYS A 1 294 ? -37.193 -4.826 28.130 1.00 71.75 294 LYS A O 1
ATOM 2243 N N . VAL A 1 295 ? -37.789 -5.564 30.193 1.00 73.56 295 VAL A N 1
ATOM 2244 C CA . VAL A 1 295 ? -37.268 -6.932 30.063 1.00 73.56 295 VAL A CA 1
ATOM 2245 C C . VAL A 1 295 ? -38.043 -7.653 28.961 1.00 73.56 295 VAL A C 1
ATOM 2247 O O . VAL A 1 295 ? -39.271 -7.591 28.929 1.00 73.56 295 VAL A O 1
ATOM 2250 N N . LEU A 1 296 ? -37.317 -8.294 28.042 1.00 78.00 296 LEU A N 1
ATOM 2251 C CA . LEU A 1 296 ? -37.926 -9.105 26.981 1.00 78.00 296 LEU A CA 1
ATOM 2252 C C . LEU A 1 296 ? -38.244 -10.492 27.538 1.00 78.00 296 LEU A C 1
ATOM 2254 O O . LEU A 1 296 ? -37.403 -11.083 28.221 1.00 78.00 296 LEU A O 1
ATOM 2258 N N . ASP A 1 297 ? -39.414 -11.025 27.201 1.00 81.25 297 ASP A N 1
ATOM 2259 C CA . ASP A 1 297 ? -39.818 -12.361 27.643 1.00 81.25 297 ASP A CA 1
ATOM 2260 C C . ASP A 1 297 ? -38.946 -13.451 26.987 1.00 81.25 297 ASP A C 1
ATOM 2262 O O . ASP A 1 297 ? -38.415 -13.284 25.882 1.00 81.25 297 ASP A O 1
ATOM 2266 N N . GLU A 1 298 ? -38.813 -14.617 27.634 1.00 79.62 298 GLU A N 1
ATOM 2267 C CA . GLU A 1 298 ? -38.021 -15.739 27.093 1.00 79.62 298 GLU A CA 1
ATOM 2268 C C . GLU A 1 298 ? -38.497 -16.172 25.692 1.00 79.62 298 GLU A C 1
ATOM 2270 O O . GLU A 1 298 ? -37.692 -16.576 24.848 1.00 79.62 298 GLU A O 1
ATOM 2275 N N . GLU A 1 299 ? -39.794 -16.034 25.407 1.00 78.88 299 GLU A N 1
ATOM 2276 C CA . GLU A 1 299 ? -40.389 -16.332 24.102 1.00 78.88 299 GLU A CA 1
ATOM 2277 C C . GLU A 1 299 ? -39.940 -15.341 23.012 1.00 78.88 299 GLU A C 1
ATOM 2279 O O . GLU A 1 299 ? -39.633 -15.743 21.884 1.00 78.88 299 GLU A O 1
ATOM 2284 N N . GLU A 1 300 ? -39.800 -14.058 23.355 1.00 78.56 300 GLU A N 1
ATOM 2285 C CA . GLU A 1 300 ? -39.279 -13.026 22.453 1.00 78.56 300 GLU A CA 1
ATOM 2286 C C . GLU A 1 300 ? -37.791 -13.250 22.163 1.00 78.56 300 GLU A C 1
ATOM 2288 O O . GLU A 1 300 ? -37.360 -13.158 21.010 1.00 78.56 300 GLU A O 1
ATOM 2293 N N . ILE A 1 301 ? -37.008 -13.631 23.178 1.00 81.00 301 ILE A N 1
ATOM 2294 C CA . ILE A 1 301 ? -35.583 -13.963 23.027 1.00 81.00 301 ILE A CA 1
ATOM 2295 C C . ILE A 1 301 ? -35.396 -15.198 22.133 1.00 81.00 301 ILE A C 1
ATOM 2297 O O . ILE A 1 301 ? -34.510 -15.210 21.270 1.00 81.00 301 ILE A O 1
ATOM 2301 N N . MET A 1 302 ? -36.238 -16.226 22.279 1.00 80.44 302 MET A N 1
ATOM 2302 C CA . MET A 1 302 ? -36.219 -17.384 21.379 1.00 80.44 302 MET A CA 1
ATOM 2303 C C . MET A 1 302 ? -36.567 -16.997 19.940 1.00 80.44 302 MET A C 1
ATOM 2305 O O . MET A 1 302 ? -35.909 -17.458 19.006 1.00 80.44 302 MET A O 1
ATOM 2309 N N . ASN A 1 303 ? -37.562 -16.130 19.742 1.00 84.94 303 ASN A N 1
ATOM 2310 C CA . ASN A 1 303 ? -37.938 -15.655 18.412 1.00 84.94 303 ASN A C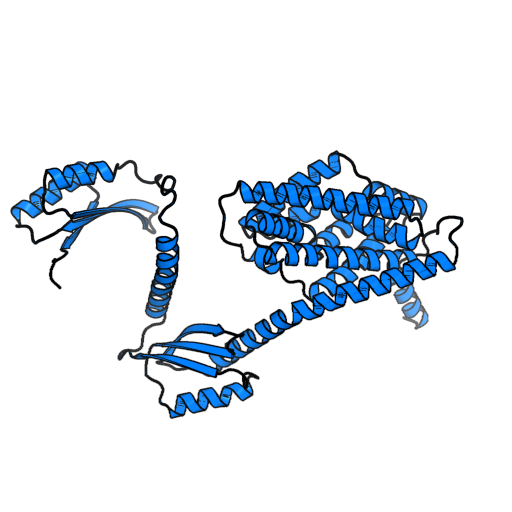A 1
ATOM 2311 C C . ASN A 1 303 ? -36.795 -14.861 17.751 1.00 84.94 303 ASN A C 1
ATOM 2313 O O . ASN A 1 303 ? -36.428 -15.128 16.607 1.00 84.94 303 ASN A O 1
ATOM 2317 N N . LEU A 1 304 ? -36.159 -13.958 18.501 1.00 83.94 304 LEU A N 1
ATOM 2318 C CA . LEU A 1 304 ? -34.967 -13.217 18.073 1.00 83.94 304 LEU A CA 1
ATOM 2319 C C . LEU A 1 304 ? -33.814 -14.161 17.694 1.00 83.94 304 LEU A C 1
ATOM 2321 O O . LEU A 1 304 ? -33.185 -13.999 16.649 1.00 83.94 304 LEU A O 1
ATOM 2325 N N . THR A 1 305 ? -33.587 -15.204 18.493 1.00 83.19 305 THR A N 1
ATOM 2326 C CA . THR A 1 305 ? -32.553 -16.213 18.218 1.00 83.19 305 THR A CA 1
ATOM 2327 C C . THR A 1 305 ? -32.849 -16.998 16.936 1.00 83.19 305 THR A C 1
ATOM 2329 O O . THR A 1 305 ? -31.953 -17.203 16.120 1.00 83.19 305 THR A O 1
ATOM 2332 N N . ASN A 1 306 ? -34.106 -17.380 16.696 1.00 85.00 306 ASN A N 1
ATOM 2333 C CA . ASN A 1 306 ? -34.500 -18.099 15.480 1.00 85.00 306 ASN A CA 1
ATOM 2334 C C . ASN A 1 306 ? -34.338 -17.242 14.215 1.00 85.00 306 ASN A C 1
ATOM 2336 O O . ASN A 1 306 ? -33.890 -17.739 13.174 1.00 85.00 306 ASN A O 1
ATOM 2340 N N . LYS A 1 307 ? -34.624 -15.940 14.313 1.00 86.25 307 LYS A N 1
ATOM 2341 C CA . LYS A 1 307 ? -34.487 -14.991 13.202 1.00 86.25 307 LYS A CA 1
ATOM 2342 C C . LYS A 1 307 ? -33.045 -14.735 12.770 1.00 86.25 307 LYS A C 1
ATOM 2344 O O . LYS A 1 307 ? -32.837 -14.286 11.648 1.00 86.25 307 LYS A O 1
ATOM 2349 N N . LEU A 1 308 ? -32.030 -15.094 13.565 1.00 85.19 308 LEU A N 1
ATOM 2350 C CA . LEU A 1 308 ? -30.622 -15.032 13.131 1.00 85.19 308 LEU A CA 1
ATOM 2351 C C . LEU A 1 308 ? -30.378 -15.798 11.821 1.00 85.19 308 LEU A C 1
ATOM 2353 O O . LEU A 1 308 ? -29.544 -15.397 11.004 1.00 85.19 308 LEU A O 1
ATOM 2357 N N . SER A 1 309 ? -31.121 -16.885 11.600 1.00 83.81 309 SER A N 1
ATOM 2358 C CA . SER A 1 309 ? -31.034 -17.688 10.378 1.00 83.81 309 SER A CA 1
ATOM 2359 C C . SER A 1 309 ? -31.402 -16.895 9.115 1.00 83.81 309 SER A C 1
ATOM 2361 O O . SER A 1 309 ? -30.724 -17.028 8.095 1.00 83.81 309 SER A O 1
ATOM 2363 N N . GLU A 1 310 ? -32.379 -15.987 9.197 1.00 88.00 310 GLU A N 1
ATOM 2364 C CA . GLU A 1 310 ? -32.833 -15.148 8.077 1.00 88.00 310 GLU A CA 1
ATOM 2365 C C . GLU A 1 310 ? -31.762 -14.142 7.618 1.00 88.00 310 GLU A C 1
ATOM 2367 O O . GLU A 1 310 ? -31.736 -13.725 6.459 1.00 88.00 310 GLU A O 1
ATOM 2372 N N . TYR A 1 311 ? -30.817 -13.805 8.502 1.00 84.81 311 TYR A N 1
ATOM 2373 C CA . TYR A 1 311 ? -29.730 -12.857 8.240 1.00 84.81 311 TYR A CA 1
ATOM 2374 C C . TYR A 1 311 ? -28.380 -13.538 7.945 1.00 84.81 311 TYR A C 1
ATOM 2376 O O . TYR A 1 311 ? -27.343 -12.874 7.935 1.00 84.81 311 TYR A O 1
ATOM 2384 N N . ASN A 1 312 ? -28.361 -14.849 7.665 1.00 84.31 312 ASN A N 1
ATOM 2385 C CA . ASN A 1 312 ? -27.140 -15.659 7.512 1.00 84.31 312 ASN A CA 1
ATOM 2386 C C . ASN A 1 312 ? -26.235 -15.653 8.766 1.00 84.31 312 ASN A C 1
ATOM 2388 O O . ASN A 1 312 ? -25.010 -15.704 8.650 1.00 84.31 312 ASN A O 1
ATOM 2392 N N . LEU A 1 313 ? -26.825 -15.578 9.965 1.00 85.94 313 LEU A N 1
ATOM 2393 C CA . LEU A 1 313 ? -26.126 -15.581 11.261 1.00 85.94 313 LEU A CA 1
ATOM 2394 C C . LEU A 1 313 ? -26.367 -16.876 12.058 1.00 85.94 313 LEU A C 1
ATOM 2396 O O . LEU A 1 313 ? -26.155 -16.907 13.262 1.00 85.94 313 LEU A O 1
ATOM 2400 N N . GLN A 1 314 ? -26.777 -17.954 11.387 1.00 80.88 314 GLN A N 1
ATOM 2401 C CA . GLN A 1 314 ? -27.117 -19.255 11.989 1.00 80.88 314 GLN A CA 1
ATOM 2402 C C . GLN A 1 314 ? -26.000 -19.903 12.827 1.00 80.88 314 GLN A C 1
ATOM 2404 O O . GLN A 1 314 ? -26.280 -20.701 13.713 1.00 80.88 314 GLN A O 1
ATOM 2409 N N . ASP A 1 315 ? -24.741 -19.550 12.561 1.00 80.19 315 ASP A N 1
ATOM 2410 C CA . ASP A 1 315 ? -23.586 -20.058 13.306 1.00 80.19 315 ASP A CA 1
ATOM 2411 C C . ASP A 1 315 ? -23.240 -19.205 14.542 1.00 80.19 315 ASP A C 1
ATOM 2413 O O . ASP A 1 315 ? -22.289 -19.537 15.252 1.00 80.19 315 ASP A O 1
ATOM 2417 N N . MET A 1 316 ? -23.948 -18.092 14.771 1.00 82.62 316 MET A N 1
ATOM 2418 C CA . MET A 1 316 ? -23.687 -17.142 15.854 1.00 82.62 316 MET A CA 1
ATOM 2419 C C . MET A 1 316 ? -24.659 -17.356 17.018 1.00 82.62 316 MET A C 1
ATOM 2421 O O . MET A 1 316 ? -25.848 -17.574 16.812 1.00 82.62 316 MET A O 1
ATOM 2425 N N . ASN A 1 317 ? -24.164 -17.229 18.247 1.00 82.81 317 ASN A N 1
ATOM 2426 C CA . ASN A 1 317 ? -24.972 -17.319 19.457 1.00 82.81 317 ASN A CA 1
ATOM 2427 C C . ASN A 1 317 ? -25.301 -15.924 20.005 1.00 82.81 317 ASN A C 1
ATOM 2429 O O . ASN A 1 317 ? -24.409 -15.086 20.164 1.00 82.81 317 ASN A O 1
ATOM 2433 N N . LEU A 1 318 ? -26.572 -15.680 20.318 1.00 82.88 318 LEU A N 1
ATOM 2434 C CA . LEU A 1 318 ? -27.048 -14.408 20.850 1.00 82.88 318 LEU A CA 1
ATOM 2435 C C . LEU A 1 318 ? -27.028 -14.438 22.379 1.00 82.88 318 LEU A C 1
ATOM 2437 O O . LEU A 1 318 ? -27.735 -15.218 23.009 1.00 82.88 318 LEU A O 1
ATOM 2441 N N . LYS A 1 319 ? -26.223 -13.562 22.982 1.00 79.94 319 LYS A N 1
ATOM 2442 C CA . LYS A 1 319 ? -26.187 -13.344 24.430 1.00 79.94 319 LYS A CA 1
ATOM 2443 C C . LYS A 1 319 ? -26.715 -11.957 24.739 1.00 79.94 319 LYS A C 1
ATOM 2445 O O . LYS A 1 319 ? -26.084 -10.955 24.401 1.00 79.94 319 LYS A O 1
ATOM 2450 N N . ILE A 1 320 ? -27.864 -11.915 25.396 1.00 79.44 320 ILE A N 1
ATOM 2451 C CA . ILE A 1 320 ? -28.508 -10.678 25.821 1.00 79.44 320 ILE A CA 1
ATOM 2452 C C . ILE A 1 320 ? -28.243 -10.482 27.312 1.00 79.44 320 ILE A C 1
ATOM 2454 O O . ILE A 1 320 ? -28.450 -11.383 28.119 1.00 79.44 320 ILE A O 1
ATOM 2458 N N . THR A 1 321 ? -27.771 -9.296 27.676 1.00 74.06 321 THR A N 1
ATOM 2459 C CA . THR A 1 321 ? -27.719 -8.827 29.061 1.00 74.06 321 THR A CA 1
ATOM 2460 C C . THR A 1 321 ? -28.605 -7.596 29.155 1.00 74.06 321 THR A C 1
ATOM 2462 O O . THR A 1 321 ? -28.378 -6.616 28.445 1.00 74.06 321 THR A O 1
ATOM 2465 N N . GLN A 1 322 ? -29.638 -7.674 29.988 1.00 68.75 322 GLN A N 1
ATOM 2466 C CA . GLN A 1 322 ? -30.624 -6.613 30.170 1.00 68.75 322 GLN A CA 1
ATOM 2467 C C . GLN A 1 322 ? -30.453 -5.950 31.532 1.00 68.75 322 GLN A C 1
ATOM 2469 O O . GLN A 1 322 ? -30.160 -6.613 32.527 1.00 68.75 322 GLN A O 1
ATOM 2474 N N . THR A 1 323 ? -30.637 -4.636 31.561 1.00 65.31 323 THR A N 1
ATOM 2475 C CA . THR A 1 323 ? -30.796 -3.863 32.792 1.00 65.31 323 THR A CA 1
ATOM 2476 C C . THR A 1 323 ? -32.197 -3.263 32.774 1.00 65.31 323 THR A C 1
ATOM 2478 O O . THR A 1 323 ? -32.522 -2.490 31.872 1.00 65.31 323 THR A O 1
ATOM 2481 N N . GLU A 1 324 ? -33.026 -3.687 33.726 1.00 56.50 324 GLU A N 1
ATOM 2482 C CA . GLU A 1 324 ? -34.418 -3.257 33.865 1.00 56.50 324 GLU A CA 1
ATOM 2483 C C . GLU A 1 324 ? -34.482 -1.824 34.395 1.00 56.50 324 GLU A C 1
ATOM 2485 O O . GLU A 1 324 ? -33.792 -1.486 35.359 1.00 56.50 324 GLU A O 1
ATOM 2490 N N . VAL A 1 325 ? -35.296 -0.986 33.751 1.00 55.88 325 VAL A N 1
ATOM 2491 C CA . VAL A 1 325 ? -35.586 0.385 34.189 1.00 55.88 325 VAL A CA 1
ATOM 2492 C C . VAL A 1 325 ? -37.084 0.622 33.994 1.00 55.88 325 VAL A C 1
ATOM 2494 O O . VAL A 1 325 ? -37.588 0.444 32.887 1.00 55.88 325 VAL A O 1
ATOM 2497 N N . GLU A 1 326 ? -37.793 0.949 35.081 1.00 39.16 326 GLU A N 1
ATOM 2498 C CA . GLU A 1 326 ? -39.268 1.018 35.134 1.00 39.16 326 GLU A CA 1
ATOM 2499 C C . GLU A 1 326 ? -39.867 2.179 34.321 1.00 39.16 326 GLU A C 1
ATOM 2501 O O . GLU A 1 326 ? -41.015 2.096 33.887 1.00 39.16 326 GLU A O 1
ATOM 2506 N N . GLU A 1 327 ? -39.096 3.238 34.066 1.00 39.69 327 GLU A N 1
ATOM 2507 C CA . GLU A 1 327 ? -39.503 4.364 33.225 1.00 39.69 327 GLU A CA 1
ATOM 2508 C C . GLU A 1 327 ? -38.599 4.433 31.990 1.00 39.69 327 GLU A C 1
ATOM 2510 O O . GLU A 1 327 ? -37.372 4.464 32.089 1.00 39.69 327 GLU A O 1
ATOM 2515 N N . GLY A 1 328 ? -39.217 4.393 30.807 1.00 43.62 328 GLY A N 1
ATOM 2516 C CA . GLY A 1 328 ? -38.522 4.360 29.524 1.00 43.62 328 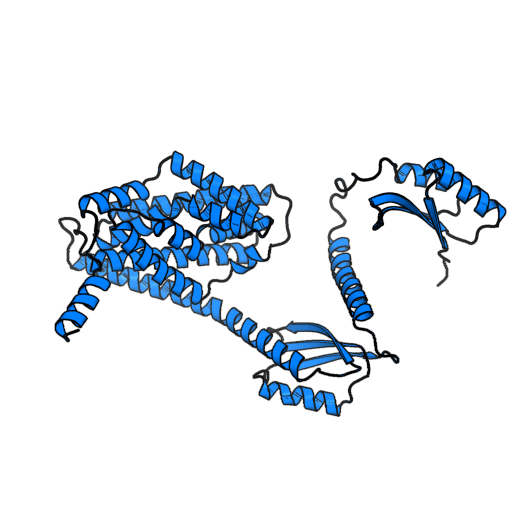GLY A CA 1
ATOM 2517 C C . GLY A 1 328 ? -37.495 5.484 29.400 1.00 43.62 328 GLY A C 1
ATOM 2518 O O . GLY A 1 328 ? -37.833 6.663 29.450 1.00 43.62 328 GLY A O 1
ATOM 2519 N N . ILE A 1 329 ? -36.237 5.100 29.209 1.00 47.91 329 ILE A N 1
ATOM 2520 C CA . ILE A 1 329 ? -35.117 6.037 29.146 1.00 47.91 329 ILE A CA 1
ATOM 2521 C C . ILE A 1 329 ? -35.179 6.831 27.841 1.00 47.91 329 ILE A C 1
ATOM 2523 O O . ILE A 1 329 ? -35.334 6.268 26.749 1.00 47.91 329 ILE A O 1
ATOM 2527 N N . THR A 1 330 ? -35.029 8.150 27.935 1.00 50.44 330 THR A N 1
ATOM 2528 C CA . THR A 1 330 ? -34.970 9.014 26.753 1.00 50.44 330 THR A CA 1
ATOM 2529 C C . THR A 1 330 ? -33.664 8.803 25.974 1.00 50.44 330 THR A C 1
ATOM 2531 O O . THR A 1 330 ? -32.636 8.384 26.507 1.00 50.44 330 THR A O 1
ATOM 2534 N N . LYS A 1 331 ? -33.665 9.094 24.663 1.00 47.81 331 LYS A N 1
ATOM 2535 C CA . LYS A 1 331 ? -32.456 8.967 23.818 1.00 47.81 331 LYS A CA 1
ATOM 2536 C C . LYS A 1 331 ? -31.265 9.788 24.347 1.00 47.81 331 LYS A C 1
ATOM 2538 O O . LYS A 1 331 ? -30.128 9.410 24.084 1.00 47.81 331 LYS A O 1
ATOM 2543 N N . GLU A 1 332 ? -31.528 10.873 25.076 1.00 47.62 332 GLU A N 1
ATOM 2544 C CA . GLU A 1 332 ? -30.528 11.784 25.651 1.00 47.62 332 GLU A CA 1
ATOM 2545 C C . GLU A 1 332 ? -29.815 11.164 26.867 1.00 47.62 332 GLU A C 1
ATOM 2547 O O . GLU A 1 332 ? -28.586 11.144 26.906 1.00 47.62 332 GLU A O 1
ATOM 2552 N N . GLU A 1 333 ? -30.554 10.537 27.783 1.00 51.19 333 GLU A N 1
ATOM 2553 C CA . GLU A 1 333 ? -30.003 9.803 28.937 1.00 51.19 333 GLU A CA 1
ATOM 2554 C C . GLU A 1 333 ? -29.213 8.551 28.504 1.00 51.19 333 GLU A C 1
ATOM 2556 O O . GLU A 1 333 ? -28.204 8.188 29.107 1.00 51.19 333 GLU A O 1
ATOM 2561 N N . ILE A 1 334 ? -29.600 7.912 27.391 1.00 52.72 334 ILE A N 1
ATOM 2562 C CA . ILE A 1 334 ? -28.841 6.797 26.794 1.00 52.72 334 ILE A CA 1
ATOM 2563 C C . ILE A 1 334 ? -27.516 7.277 26.186 1.00 52.72 334 ILE A C 1
ATOM 2565 O O . ILE A 1 334 ? -26.521 6.548 26.221 1.00 52.72 334 ILE A O 1
ATOM 2569 N N . GLU A 1 335 ? -27.469 8.480 25.608 1.00 51.06 335 GLU A N 1
ATOM 2570 C CA . GLU A 1 335 ? -26.210 9.073 25.143 1.00 51.06 335 GLU A CA 1
ATOM 2571 C C . GLU A 1 335 ? -25.289 9.464 26.303 1.00 51.06 335 GLU A C 1
ATOM 2573 O O . GLU A 1 335 ? -24.069 9.317 26.185 1.00 51.06 335 GLU A O 1
ATOM 2578 N N . GLU A 1 336 ? -25.851 9.903 27.427 1.00 52.78 336 GLU A N 1
ATOM 2579 C CA . GLU A 1 336 ? -25.116 10.170 28.664 1.00 52.78 336 GLU A CA 1
ATOM 2580 C C . GLU A 1 336 ? -24.533 8.879 29.261 1.00 52.78 336 GLU A C 1
ATOM 2582 O O . GLU A 1 336 ? -23.326 8.802 29.494 1.00 52.78 336 GLU A O 1
ATOM 2587 N N . TYR A 1 337 ? -25.322 7.804 29.328 1.00 52.53 337 TYR A N 1
ATOM 2588 C CA . TYR A 1 337 ? -24.859 6.484 29.776 1.00 52.53 337 TYR A CA 1
ATOM 2589 C C . TYR A 1 337 ? -23.795 5.873 28.840 1.00 52.53 337 TYR A C 1
ATOM 2591 O O . TYR A 1 337 ? -22.835 5.229 29.277 1.00 52.53 337 TYR A O 1
ATOM 2599 N N . LYS A 1 338 ? -23.912 6.104 27.520 1.00 49.94 338 LYS A N 1
ATOM 2600 C CA . LYS A 1 338 ? -22.872 5.746 26.534 1.00 49.94 338 LYS A CA 1
ATOM 2601 C C . LYS A 1 338 ? -21.574 6.520 26.765 1.00 49.94 338 LYS A C 1
ATOM 2603 O O . LYS A 1 338 ? -20.499 5.961 26.542 1.00 49.94 338 LYS A O 1
ATOM 2608 N N . LYS A 1 339 ? -21.647 7.786 27.190 1.00 53.28 339 LYS A N 1
ATOM 2609 C CA . LYS A 1 339 ? -20.468 8.587 27.551 1.00 53.28 339 LYS A CA 1
ATOM 2610 C C . LYS A 1 339 ? -19.847 8.094 28.855 1.00 53.28 339 LYS A C 1
ATOM 2612 O O . LYS A 1 339 ? -18.637 7.890 28.867 1.00 53.28 339 LYS A O 1
ATOM 2617 N N . GLU A 1 340 ? -20.633 7.819 29.892 1.00 50.66 340 GLU A N 1
ATOM 2618 C CA . GLU A 1 340 ? -20.140 7.287 31.173 1.00 50.66 340 GLU A CA 1
ATOM 2619 C C . GLU A 1 340 ? -19.408 5.949 31.006 1.00 50.66 340 GLU A C 1
ATOM 2621 O O . GLU A 1 340 ? -18.246 5.836 31.393 1.00 50.66 340 GLU A O 1
ATOM 2626 N N . LYS A 1 341 ? -19.998 4.962 30.315 1.00 48.56 341 LYS A N 1
ATOM 2627 C CA . LYS A 1 341 ? -19.334 3.659 30.109 1.00 48.56 341 LYS A CA 1
ATOM 2628 C C . LYS A 1 341 ? -18.134 3.697 29.166 1.00 48.56 341 LYS A C 1
ATOM 2630 O O . LYS A 1 341 ? -17.194 2.925 29.350 1.00 48.56 341 LYS A O 1
ATOM 2635 N N . ASN A 1 342 ? -18.129 4.585 28.169 1.00 44.72 342 ASN A N 1
ATOM 2636 C CA . ASN A 1 342 ? -16.914 4.834 27.386 1.00 44.72 342 ASN A CA 1
ATOM 2637 C C . ASN A 1 342 ? -15.821 5.489 28.246 1.00 44.72 342 ASN A C 1
ATOM 2639 O O . ASN A 1 342 ? -14.639 5.272 27.989 1.00 44.72 342 ASN A O 1
ATOM 2643 N N . THR A 1 343 ? -16.204 6.254 29.272 1.00 42.59 343 THR A N 1
ATOM 2644 C CA . THR A 1 343 ? -15.280 6.874 30.229 1.00 42.59 343 THR A CA 1
ATOM 2645 C C . THR A 1 343 ? -14.745 5.854 31.238 1.00 42.59 343 THR A C 1
ATOM 2647 O O . THR A 1 343 ? -13.586 5.966 31.609 1.00 42.59 343 THR A O 1
ATOM 2650 N N . GLU A 1 344 ? -15.500 4.811 31.602 1.00 43.25 344 GLU A N 1
ATOM 2651 C CA . GLU A 1 344 ? -15.009 3.689 32.431 1.00 43.25 344 GLU A CA 1
ATOM 2652 C C . GLU A 1 344 ? -14.034 2.753 31.683 1.00 43.25 344 GLU A C 1
ATOM 2654 O O . GLU A 1 344 ? -13.012 2.316 32.223 1.00 43.25 344 GLU A O 1
ATOM 2659 N N . GLU A 1 345 ? -14.284 2.471 30.397 1.00 38.94 345 GLU A N 1
ATOM 2660 C CA . GLU A 1 345 ? -13.291 1.790 29.543 1.00 38.94 345 GLU A CA 1
ATOM 2661 C C . GLU A 1 345 ? -12.050 2.676 29.312 1.00 38.94 345 GLU A C 1
ATOM 2663 O O . GLU A 1 345 ? -10.943 2.167 29.130 1.00 38.94 345 GLU A O 1
ATOM 2668 N N . PHE A 1 346 ? -12.201 4.003 29.379 1.00 29.03 346 PHE A N 1
ATOM 2669 C CA . PHE A 1 346 ? -11.087 4.948 29.323 1.00 29.03 346 PHE A CA 1
ATOM 2670 C C . PHE A 1 346 ? -10.355 5.084 30.669 1.00 29.03 346 PHE A C 1
ATOM 2672 O O . PHE A 1 346 ? -9.128 5.182 30.675 1.00 29.03 346 PHE A O 1
ATOM 2679 N N . SER A 1 347 ? -11.048 5.033 31.809 1.00 36.44 347 SER A N 1
ATOM 2680 C CA . SER A 1 347 ? -10.449 5.141 33.145 1.00 36.44 347 SER A CA 1
ATOM 2681 C C . SER A 1 347 ? -9.639 3.896 33.488 1.00 36.44 347 SER A C 1
ATOM 2683 O O . SER A 1 347 ? -8.509 4.029 33.939 1.00 36.44 347 SER A O 1
ATOM 2685 N N . THR A 1 348 ? -10.111 2.699 33.130 1.00 35.31 348 THR A N 1
ATOM 2686 C CA . THR A 1 348 ? -9.347 1.448 33.314 1.00 35.31 348 THR A CA 1
ATOM 2687 C C . THR A 1 348 ? -8.091 1.371 32.432 1.00 35.31 348 THR A C 1
ATOM 2689 O O . THR A 1 348 ? -7.066 0.828 32.848 1.00 35.31 348 THR A O 1
ATOM 2692 N N . LEU A 1 349 ? -8.104 1.986 31.242 1.00 33.28 349 LEU A N 1
ATOM 2693 C CA . LEU A 1 349 ? -6.904 2.163 30.407 1.00 33.28 349 LEU A CA 1
ATOM 2694 C C . LEU A 1 349 ? -5.981 3.291 30.902 1.00 33.28 349 LEU A C 1
ATOM 2696 O O . LEU A 1 349 ? -4.784 3.272 30.601 1.00 33.28 349 LEU A O 1
ATOM 2700 N N . THR A 1 350 ? -6.518 4.253 31.655 1.00 34.66 350 THR A N 1
ATOM 2701 C CA . THR A 1 350 ? -5.769 5.374 32.239 1.00 34.66 350 THR A CA 1
ATOM 2702 C C . THR A 1 350 ? -5.111 4.970 33.559 1.00 34.66 350 THR A C 1
ATOM 2704 O O . THR A 1 350 ? -3.944 5.286 33.766 1.00 34.66 350 THR A O 1
ATOM 2707 N N . GLU A 1 351 ? -5.775 4.175 34.397 1.00 35.53 351 GLU A N 1
ATOM 2708 C CA . GLU A 1 351 ? -5.225 3.623 35.642 1.00 35.53 351 GLU A CA 1
ATOM 2709 C C . GLU A 1 351 ? -4.097 2.616 35.368 1.00 35.53 351 GLU A C 1
ATOM 2711 O O . GLU A 1 351 ? -3.072 2.628 36.047 1.00 35.53 351 GLU A O 1
ATOM 2716 N N . ALA A 1 352 ? -4.196 1.826 34.290 1.00 33.28 352 ALA A N 1
ATOM 2717 C CA . ALA A 1 352 ? -3.113 0.941 33.848 1.00 33.28 352 ALA A CA 1
ATOM 2718 C C . ALA A 1 352 ? -1.928 1.675 33.173 1.00 33.28 352 ALA A C 1
ATOM 2720 O O . ALA A 1 352 ? -0.907 1.049 32.878 1.00 33.28 352 ALA A O 1
ATOM 2721 N N . LYS A 1 353 ? -2.030 2.991 32.927 1.00 34.22 353 LYS A N 1
ATOM 2722 C CA . LYS A 1 353 ? -0.966 3.829 32.334 1.00 34.22 353 LYS A CA 1
ATOM 2723 C C . LYS A 1 353 ? -0.560 5.033 33.191 1.00 34.22 353 LYS A C 1
ATOM 2725 O O . LYS A 1 353 ? 0.317 5.790 32.787 1.00 34.22 353 LYS A O 1
ATOM 2730 N N . GLN A 1 354 ? -1.113 5.191 34.390 1.00 34.06 354 GLN A N 1
ATOM 2731 C CA . GLN A 1 354 ? -0.884 6.359 35.247 1.00 34.06 354 GLN A CA 1
ATOM 2732 C C . GLN A 1 354 ? 0.423 6.337 36.053 1.00 34.06 354 GLN A C 1
ATOM 2734 O O . GLN A 1 354 ? 0.596 7.152 36.953 1.00 34.06 354 GLN A O 1
ATOM 2739 N N . ASN A 1 355 ? 1.371 5.456 35.723 1.00 37.53 355 ASN A N 1
ATOM 2740 C CA . ASN A 1 355 ? 2.678 5.414 36.386 1.00 37.53 355 ASN A CA 1
ATOM 2741 C C . ASN A 1 355 ? 3.840 5.910 35.521 1.00 37.53 355 ASN A C 1
ATOM 2743 O O . ASN A 1 355 ? 4.996 5.576 35.778 1.00 37.53 355 ASN A O 1
ATOM 2747 N N . THR A 1 356 ? 3.583 6.720 34.492 1.00 36.69 356 THR A N 1
ATOM 2748 C CA . THR A 1 356 ? 4.676 7.409 33.793 1.00 36.69 356 THR A CA 1
ATOM 2749 C C . THR A 1 356 ? 4.211 8.757 33.240 1.00 36.69 356 THR A C 1
ATOM 2751 O O . THR A 1 356 ? 3.365 8.818 32.355 1.00 36.69 356 THR A O 1
ATOM 2754 N N . ASP A 1 357 ? 4.775 9.821 33.815 1.00 38.59 357 ASP A N 1
ATOM 2755 C CA . ASP A 1 357 ? 4.824 11.205 33.329 1.00 38.59 357 ASP A CA 1
ATOM 2756 C C . ASP A 1 357 ? 3.501 11.964 33.115 1.00 38.59 357 ASP A C 1
ATOM 2758 O O . ASP A 1 357 ? 3.068 12.247 32.000 1.00 38.59 357 ASP A O 1
ATOM 2762 N N . ILE A 1 358 ? 2.927 12.451 34.222 1.00 31.98 358 ILE A N 1
ATOM 2763 C CA . ILE A 1 358 ? 2.058 13.639 34.212 1.00 31.98 358 ILE A CA 1
ATOM 2764 C C . ILE A 1 358 ? 2.934 14.866 34.495 1.00 31.98 358 ILE A C 1
ATOM 2766 O O . ILE A 1 358 ? 3.048 15.321 35.633 1.00 31.98 358 ILE A O 1
ATOM 2770 N N . SER A 1 359 ? 3.566 15.412 33.456 1.00 34.88 359 SER A N 1
ATOM 2771 C CA . SER A 1 359 ? 4.256 16.709 33.541 1.00 34.88 359 SER A CA 1
ATOM 2772 C C . SER A 1 359 ? 3.872 17.724 32.456 1.00 34.88 359 SER A C 1
ATOM 2774 O O . SER A 1 359 ? 4.260 18.879 32.587 1.00 34.88 359 SER A O 1
ATOM 2776 N N . GLU A 1 360 ? 3.027 17.402 31.465 1.00 34.75 360 GLU A N 1
ATOM 2777 C CA . GLU A 1 360 ? 2.812 18.321 30.322 1.00 34.75 360 GLU A CA 1
ATOM 2778 C C . GLU A 1 360 ? 1.357 18.678 29.954 1.00 34.75 360 GLU A C 1
ATOM 2780 O O . GLU A 1 360 ? 1.083 19.101 28.836 1.00 34.75 360 GLU A O 1
ATOM 2785 N N . ILE A 1 361 ? 0.410 18.654 30.901 1.00 33.91 361 ILE A N 1
ATOM 2786 C CA . ILE A 1 361 ? -0.908 19.312 30.715 1.00 33.91 361 ILE A CA 1
ATOM 2787 C C . ILE A 1 361 ? -1.188 20.285 31.875 1.00 33.91 361 ILE A C 1
ATOM 2789 O O . ILE A 1 361 ? -2.164 20.171 32.611 1.00 33.91 361 ILE A O 1
ATOM 2793 N N . LYS A 1 362 ? -0.287 21.256 32.075 1.00 36.91 362 LYS A N 1
ATOM 2794 C CA . LYS A 1 362 ? -0.434 22.362 33.046 1.00 36.91 362 LYS A CA 1
ATOM 2795 C C . LYS A 1 362 ? -0.258 23.731 32.383 1.00 36.91 362 LYS A C 1
ATOM 2797 O O . LYS A 1 362 ? 0.583 24.524 32.790 1.00 36.91 362 LYS A O 1
ATOM 2802 N N . GLN A 1 363 ? -1.058 24.045 31.367 1.00 36.41 363 GLN A N 1
ATOM 2803 C CA . GLN A 1 363 ? -1.109 25.412 30.832 1.00 36.41 363 GLN A CA 1
ATOM 2804 C C . GLN A 1 363 ? -2.536 25.878 30.562 1.00 36.41 363 GLN A C 1
ATOM 2806 O O . GLN A 1 363 ? -2.893 26.177 29.427 1.00 36.41 363 GLN A O 1
ATOM 2811 N N . THR A 1 364 ? -3.370 25.978 31.605 1.00 37.16 364 THR A N 1
ATOM 2812 C CA . THR A 1 364 ? -4.505 26.926 31.582 1.00 37.16 364 THR A CA 1
ATOM 2813 C C . THR A 1 364 ? -5.024 27.306 32.974 1.00 37.16 364 THR A C 1
ATOM 2815 O O . THR A 1 364 ? -6.220 27.255 33.227 1.00 37.16 364 THR A O 1
ATOM 2818 N N . THR A 1 365 ? -4.154 27.676 33.917 1.00 44.19 365 THR A N 1
ATOM 2819 C CA . THR A 1 365 ? -4.479 28.605 35.028 1.00 44.19 365 THR A CA 1
ATOM 2820 C C . THR A 1 365 ? -3.216 28.850 35.848 1.00 44.19 365 THR A C 1
ATOM 2822 O O . THR A 1 365 ? -2.577 27.904 36.291 1.00 44.19 365 THR A O 1
ATOM 2825 N N . ASN A 1 366 ? -2.852 30.116 36.051 1.00 48.62 366 ASN A N 1
ATOM 2826 C CA . ASN A 1 366 ? -1.690 30.561 36.836 1.00 48.62 366 ASN A CA 1
ATOM 2827 C C . ASN A 1 366 ? -1.934 30.414 38.360 1.00 48.62 366 ASN A C 1
ATOM 2829 O O . ASN A 1 366 ? -1.577 31.287 39.143 1.00 48.62 366 ASN A O 1
ATOM 2833 N N . LEU A 1 367 ? -2.611 29.339 38.774 1.00 56.88 367 LEU A N 1
ATOM 2834 C CA . LEU A 1 367 ? -2.952 29.038 40.161 1.00 56.88 367 LEU A CA 1
ATOM 2835 C C . LEU A 1 367 ? -2.246 27.741 40.546 1.00 56.88 367 LEU A C 1
ATOM 2837 O O . LEU A 1 367 ? -2.521 26.677 39.983 1.00 56.88 367 LEU A O 1
ATOM 2841 N N . ASP A 1 368 ? -1.309 27.836 41.484 1.00 62.00 368 ASP A N 1
ATOM 2842 C CA . ASP A 1 368 ? -0.541 26.687 41.949 1.00 62.00 368 ASP A CA 1
ATOM 2843 C C . ASP A 1 368 ? -1.400 25.839 42.898 1.00 62.00 368 ASP A C 1
ATOM 2845 O O . ASP A 1 368 ? -1.456 26.070 44.108 1.00 62.00 368 ASP A O 1
ATOM 2849 N N . LYS A 1 369 ? -2.137 24.882 42.318 1.00 61.78 369 LYS A N 1
ATOM 2850 C CA . LYS A 1 369 ? -3.140 24.057 43.019 1.00 61.78 369 LYS A CA 1
ATOM 2851 C C . LYS A 1 369 ? -2.573 23.355 44.260 1.00 61.78 369 LYS A C 1
ATOM 2853 O O . LYS A 1 369 ? -3.286 23.193 45.244 1.00 61.78 369 LYS A O 1
ATOM 2858 N N . ASN A 1 370 ? -1.287 22.994 44.233 1.00 60.12 370 ASN A N 1
ATOM 2859 C CA . ASN A 1 370 ? -0.617 22.325 45.348 1.00 60.12 370 ASN A CA 1
ATOM 2860 C C . ASN A 1 370 ? -0.407 23.269 46.540 1.00 60.12 370 ASN A C 1
ATOM 2862 O O . ASN A 1 370 ? -0.621 22.869 47.679 1.00 60.12 370 ASN A O 1
ATOM 2866 N N . LYS A 1 371 ? -0.057 24.535 46.279 1.00 66.88 371 LYS A N 1
ATOM 2867 C CA . LYS A 1 371 ? 0.143 25.542 47.326 1.00 66.88 371 LYS A CA 1
ATOM 2868 C C . LYS A 1 371 ? -1.176 25.927 48.006 1.00 66.88 371 LYS A C 1
ATOM 2870 O O . LYS A 1 371 ? -1.224 26.050 49.224 1.00 66.88 371 LYS A O 1
ATOM 2875 N N . ILE A 1 372 ? -2.254 26.050 47.225 1.00 66.62 372 ILE A N 1
ATOM 2876 C CA . ILE A 1 372 ? -3.603 26.344 47.742 1.00 66.62 372 ILE A CA 1
ATOM 2877 C C . ILE A 1 372 ? -4.096 25.203 48.645 1.00 66.62 372 ILE A C 1
ATOM 2879 O O . ILE A 1 372 ? -4.655 25.457 49.709 1.00 66.62 372 ILE A O 1
ATOM 2883 N N . LEU A 1 373 ? -3.854 23.946 48.257 1.00 63.22 373 LEU A N 1
ATOM 2884 C CA . LEU A 1 373 ? -4.215 22.787 49.074 1.00 63.22 373 LEU A CA 1
ATOM 2885 C C . LEU A 1 373 ? -3.427 22.735 50.393 1.00 63.22 373 LEU A C 1
ATOM 2887 O O . LEU A 1 373 ? -4.019 22.451 51.432 1.00 63.22 373 LEU A O 1
ATOM 2891 N N . GLU A 1 374 ? -2.119 23.010 50.373 1.00 65.88 374 GLU A N 1
ATOM 2892 C CA . GLU A 1 374 ? -1.297 23.048 51.593 1.00 65.88 374 GLU A CA 1
ATOM 2893 C C . GLU A 1 374 ? -1.722 24.171 52.548 1.00 65.88 374 GLU A C 1
ATOM 2895 O O . GLU A 1 374 ? -1.852 23.935 53.749 1.00 65.88 374 GLU A O 1
ATOM 2900 N N . GLU A 1 375 ? -1.993 25.376 52.039 1.00 69.31 375 GLU A N 1
ATOM 2901 C CA . GLU A 1 375 ? -2.456 26.495 52.870 1.00 69.31 375 GLU A CA 1
ATOM 2902 C C . GLU A 1 375 ? -3.848 26.236 53.469 1.00 69.31 375 GLU A C 1
ATOM 2904 O O . GLU A 1 375 ? -4.058 26.499 54.655 1.00 69.31 375 GLU A O 1
ATOM 2909 N N . LEU A 1 376 ? -4.771 25.645 52.699 1.00 68.69 376 LEU A N 1
ATOM 2910 C CA . LEU A 1 376 ? -6.101 25.284 53.199 1.00 68.69 376 LEU A CA 1
ATOM 2911 C C . LEU A 1 376 ? -6.051 24.139 54.216 1.00 68.69 376 LEU A C 1
ATOM 2913 O O . LEU A 1 376 ? -6.743 24.222 55.224 1.00 68.69 376 LEU A O 1
ATOM 2917 N N . LYS A 1 377 ? -5.206 23.117 54.023 1.00 68.38 377 LYS A N 1
ATOM 2918 C CA . LYS A 1 377 ? -5.019 22.038 55.013 1.00 68.38 377 LYS A CA 1
ATOM 2919 C C . LYS A 1 377 ? -4.377 22.522 56.311 1.00 68.38 377 LYS A C 1
ATOM 2921 O O . LYS A 1 377 ? -4.705 22.006 57.376 1.00 68.38 377 LYS A O 1
ATOM 2926 N N . ASN A 1 378 ? -3.477 23.503 56.231 1.00 71.12 378 ASN A N 1
ATOM 2927 C CA . ASN A 1 378 ? -2.843 24.088 57.412 1.00 71.12 378 ASN A CA 1
ATOM 2928 C C . ASN A 1 378 ? -3.824 24.911 58.259 1.00 71.12 378 ASN A C 1
ATOM 2930 O O . ASN A 1 378 ? -3.690 24.927 59.481 1.00 71.12 378 ASN A O 1
ATOM 2934 N N . LYS A 1 379 ? -4.790 25.592 57.628 1.00 72.31 379 LYS A N 1
ATOM 2935 C CA . LYS A 1 379 ? -5.819 26.381 58.327 1.00 72.31 379 LYS A CA 1
ATOM 2936 C C . LYS A 1 379 ? -7.041 25.551 58.738 1.00 72.31 379 LYS A C 1
ATOM 2938 O O . LYS A 1 379 ? -7.578 25.769 59.817 1.00 72.31 379 LYS A O 1
ATOM 2943 N N . HIS A 1 380 ? -7.441 24.580 57.915 1.00 72.94 380 HIS A N 1
ATOM 2944 C CA . HIS A 1 380 ? -8.664 23.787 58.072 1.00 72.94 380 HIS A CA 1
ATOM 2945 C C . HIS A 1 380 ? -8.347 22.289 57.995 1.00 72.94 380 HIS A C 1
ATOM 2947 O O . HIS A 1 380 ? -8.255 21.699 56.917 1.00 72.94 380 HIS A O 1
ATOM 2953 N N . SER A 1 381 ? -8.209 21.644 59.156 1.00 63.97 381 SER A N 1
ATOM 2954 C CA . SER A 1 381 ? -7.828 20.224 59.274 1.00 63.97 381 SER A CA 1
ATOM 2955 C C . SER A 1 381 ? -8.864 19.234 58.716 1.00 63.97 381 SER A C 1
ATOM 2957 O O . SER A 1 381 ? -8.565 18.053 58.547 1.00 63.97 381 SER A O 1
ATOM 2959 N N . THR A 1 382 ? -10.073 19.706 58.410 1.00 67.31 382 THR A N 1
ATOM 2960 C CA . THR A 1 382 ? -11.189 18.935 57.841 1.00 67.31 382 THR A CA 1
ATOM 2961 C C . THR A 1 382 ? -11.153 18.844 56.312 1.00 67.31 382 THR A C 1
ATOM 2963 O O . THR A 1 382 ? -11.896 18.044 55.739 1.00 67.31 382 THR A O 1
ATOM 2966 N N . VAL A 1 383 ? -10.288 19.612 55.635 1.00 65.69 383 VAL A N 1
ATOM 2967 C CA . VAL A 1 383 ? -10.149 19.608 54.170 1.00 65.69 383 VAL A CA 1
ATOM 2968 C C . VAL A 1 383 ? -9.294 18.423 53.719 1.00 65.69 383 VAL A C 1
ATOM 2970 O O . VAL A 1 383 ? -8.096 18.344 53.993 1.00 65.69 383 VAL A O 1
ATOM 2973 N N . GLN A 1 384 ? -9.897 17.496 52.980 1.00 64.88 384 GLN A N 1
ATOM 2974 C CA . GLN A 1 384 ? -9.217 16.298 52.490 1.00 64.88 384 GLN A CA 1
ATOM 2975 C C . GLN A 1 384 ? -8.621 16.508 51.096 1.00 64.88 384 GLN A C 1
ATOM 2977 O O . GLN A 1 384 ? -7.458 16.155 50.862 1.00 64.88 384 GLN A O 1
ATOM 2982 N N . ASP A 1 385 ? -9.400 17.111 50.199 1.00 59.03 385 ASP A N 1
ATOM 2983 C CA . ASP A 1 385 ? -9.029 17.345 48.806 1.00 59.03 385 ASP A CA 1
ATOM 2984 C C . ASP A 1 385 ? -9.666 18.636 48.267 1.00 59.03 385 ASP A C 1
ATOM 2986 O O . ASP A 1 385 ? -10.712 19.073 48.754 1.00 59.03 385 ASP A O 1
ATOM 2990 N N . VAL A 1 386 ? -9.024 19.257 47.276 1.00 60.97 386 VAL A N 1
ATOM 2991 C CA . VAL A 1 386 ? -9.498 20.490 46.632 1.00 60.97 386 VAL A CA 1
ATOM 2992 C C . VAL A 1 386 ? -9.328 20.365 45.122 1.00 60.97 386 VAL A C 1
ATOM 2994 O O . VAL A 1 386 ? -8.214 20.360 44.599 1.00 60.97 386 VAL A O 1
ATOM 2997 N N . SER A 1 387 ? -10.449 20.333 44.402 1.00 57.09 387 SER A N 1
ATOM 2998 C CA . SER A 1 387 ? -10.476 20.346 42.942 1.00 57.09 387 SER A CA 1
ATOM 2999 C C . SER A 1 387 ? -10.839 21.736 42.429 1.00 57.09 387 SER A C 1
ATOM 3001 O O . SER A 1 387 ? -11.900 22.273 42.737 1.00 57.09 387 SER A O 1
ATOM 3003 N N . ILE A 1 388 ? -9.960 22.326 41.619 1.00 61.66 388 ILE A N 1
ATOM 3004 C CA . ILE A 1 388 ? -10.183 23.633 40.988 1.00 61.66 388 ILE A CA 1
ATOM 3005 C C . ILE A 1 388 ? -10.352 23.428 39.485 1.00 61.66 388 ILE A C 1
ATOM 3007 O O . ILE A 1 388 ? -9.418 22.972 38.810 1.00 61.66 388 ILE A O 1
ATOM 3011 N N . THR A 1 389 ? -11.521 23.804 38.966 1.00 53.59 389 THR A N 1
ATOM 3012 C CA . THR A 1 389 ? -11.869 23.742 37.540 1.00 53.59 389 THR A CA 1
ATOM 3013 C C . THR A 1 389 ? -12.224 25.133 37.032 1.00 53.59 389 THR A C 1
ATOM 3015 O O . THR A 1 389 ? -13.010 25.844 37.649 1.00 53.59 389 THR A O 1
ATOM 3018 N N . ASN A 1 390 ? -11.635 25.544 35.910 1.00 56.81 390 ASN A N 1
ATOM 3019 C CA . ASN A 1 390 ? -11.925 26.836 35.295 1.00 56.81 390 ASN A CA 1
ATOM 3020 C C . ASN A 1 390 ? -12.878 26.633 34.114 1.00 56.81 390 ASN A C 1
ATOM 3022 O O . ASN A 1 390 ? -12.480 26.045 33.108 1.00 56.81 390 ASN A O 1
ATOM 3026 N N . ASN A 1 391 ? -14.111 27.122 34.233 1.00 52.12 391 ASN A N 1
ATOM 3027 C CA . ASN A 1 391 ? -15.106 27.025 33.174 1.00 52.12 391 ASN A CA 1
ATOM 3028 C C . ASN A 1 391 ? -15.215 28.363 32.440 1.00 52.12 391 ASN A C 1
ATOM 3030 O O . ASN A 1 391 ? -15.593 29.389 33.009 1.00 52.12 391 ASN A O 1
ATOM 3034 N N . LYS A 1 392 ? -14.899 28.348 31.141 1.00 47.88 392 LYS A N 1
ATOM 3035 C CA . LYS A 1 392 ? -15.136 29.483 30.249 1.00 47.88 392 LYS A CA 1
ATOM 3036 C C . LYS A 1 392 ? -16.512 29.316 29.611 1.00 47.88 392 LYS A C 1
ATOM 3038 O O . LYS A 1 392 ? -16.695 28.433 28.777 1.00 47.88 392 LYS A O 1
ATOM 3043 N N . THR A 1 393 ? -17.466 30.159 29.997 1.00 43.38 393 THR A N 1
ATOM 3044 C CA . THR A 1 393 ? -18.826 30.103 29.448 1.00 43.38 393 THR A CA 1
ATOM 3045 C C . THR A 1 393 ? -18.957 31.130 28.333 1.00 43.38 393 THR A C 1
ATOM 3047 O O . THR A 1 393 ? -18.862 32.332 28.577 1.00 43.38 393 THR A O 1
ATOM 3050 N N . ILE A 1 394 ? -19.175 30.659 27.104 1.00 41.69 394 ILE A N 1
ATOM 3051 C CA . ILE A 1 394 ? -19.450 31.520 25.950 1.00 41.69 394 ILE A CA 1
ATOM 3052 C C . ILE A 1 394 ? -20.966 31.684 25.862 1.00 41.69 394 ILE A C 1
ATOM 3054 O O . ILE A 1 394 ? -21.684 30.727 25.578 1.00 41.69 394 ILE A O 1
ATOM 3058 N N . THR A 1 395 ? -21.462 32.889 26.133 1.00 47.09 395 THR A N 1
ATOM 3059 C CA . THR A 1 395 ? -22.887 33.216 25.975 1.00 47.09 395 THR A CA 1
ATOM 3060 C C . THR A 1 395 ? -23.150 33.834 24.602 1.00 47.09 395 THR A C 1
ATOM 3062 O O . THR A 1 395 ? -22.264 34.446 24.005 1.00 47.09 395 THR A O 1
ATOM 3065 N N . THR A 1 396 ? -24.383 33.723 24.097 1.00 40.06 396 THR A N 1
ATOM 3066 C CA . THR A 1 396 ? -24.812 34.260 22.786 1.00 40.06 396 THR A CA 1
ATOM 3067 C C . THR A 1 396 ? -24.617 35.774 22.625 1.00 40.06 396 THR A C 1
ATOM 3069 O O . THR A 1 396 ? -24.682 36.276 21.508 1.00 40.06 396 THR A O 1
ATOM 3072 N N . ASN A 1 397 ? -24.325 36.493 23.713 1.00 44.06 397 ASN A N 1
ATOM 3073 C CA . ASN A 1 397 ? -24.019 37.924 23.717 1.00 44.06 397 ASN A CA 1
ATOM 3074 C C . ASN A 1 397 ? -22.512 38.244 23.649 1.00 44.06 397 ASN A C 1
ATOM 3076 O O . ASN A 1 397 ? -22.136 39.389 23.879 1.00 44.06 397 ASN A O 1
ATOM 3080 N N . ASN A 1 398 ? -21.648 37.273 23.322 1.00 42.41 398 ASN A N 1
ATOM 3081 C CA . ASN A 1 398 ? -20.197 37.471 23.166 1.00 42.41 398 ASN A CA 1
ATOM 3082 C C . ASN A 1 398 ? -19.484 38.039 24.412 1.00 42.41 398 ASN A C 1
ATOM 3084 O O . ASN A 1 398 ? -18.389 38.589 24.308 1.00 42.41 398 ASN A O 1
ATOM 3088 N N . ASN A 1 399 ? -20.075 37.870 25.597 1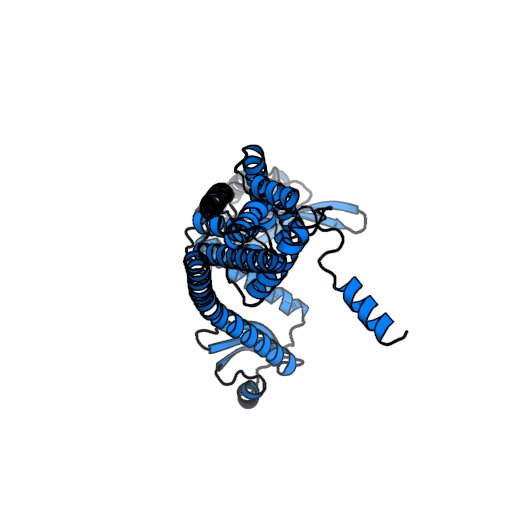.00 43.19 399 ASN A N 1
ATOM 3089 C CA . ASN A 1 399 ? -19.388 38.125 26.856 1.00 43.19 399 ASN A CA 1
ATOM 3090 C C . ASN A 1 399 ? -18.722 36.828 27.321 1.00 43.19 399 ASN A C 1
ATOM 3092 O O . ASN A 1 399 ? -19.399 35.869 27.704 1.00 43.19 399 ASN A O 1
ATOM 3096 N N . ASP A 1 400 ? -17.391 36.821 27.262 1.00 48.69 400 ASP A N 1
ATOM 3097 C CA . ASP A 1 400 ? -16.531 35.792 27.839 1.00 48.69 400 ASP A CA 1
ATOM 3098 C C . ASP A 1 400 ? -16.551 35.926 29.371 1.00 48.69 400 ASP A C 1
ATOM 3100 O O . ASP A 1 400 ? -15.765 36.679 29.946 1.00 48.69 400 ASP A O 1
ATOM 3104 N N . ASN A 1 401 ? -17.432 35.185 30.047 1.00 52.91 401 ASN A N 1
ATOM 3105 C CA . ASN A 1 401 ? -17.385 35.071 31.504 1.00 52.91 401 ASN A CA 1
ATOM 3106 C C . ASN A 1 401 ? -16.590 33.819 31.895 1.00 52.91 401 ASN A C 1
ATOM 3108 O O . ASN A 1 401 ? -16.960 32.689 31.564 1.00 52.91 401 ASN A O 1
ATOM 3112 N N . GLN A 1 402 ? -15.480 34.029 32.603 1.00 54.44 402 GLN A N 1
ATOM 3113 C CA . GLN A 1 402 ? -14.745 32.965 33.282 1.00 54.44 402 GLN A CA 1
ATOM 3114 C C . GLN A 1 402 ? -15.320 32.789 34.686 1.00 54.44 402 GLN A C 1
ATOM 3116 O O . GLN A 1 402 ? -15.341 33.738 35.470 1.00 54.44 402 GLN A O 1
ATOM 3121 N N . THR A 1 403 ? -15.777 31.580 34.993 1.00 55.91 403 THR A N 1
ATOM 3122 C CA . THR A 1 403 ? -16.24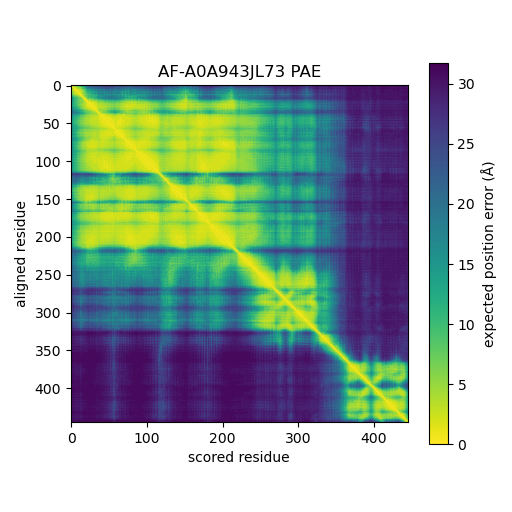0 31.204 36.329 1.00 55.91 403 THR A CA 1
ATOM 3123 C C . THR A 1 403 ? -15.368 30.063 36.824 1.00 55.91 403 THR A C 1
ATOM 3125 O O . THR A 1 403 ? -15.293 29.005 36.194 1.00 55.91 403 THR A O 1
ATOM 3128 N N . ILE A 1 404 ? -14.687 30.274 37.949 1.00 58.28 404 ILE A N 1
ATOM 3129 C CA . ILE A 1 404 ? -13.849 29.242 38.561 1.00 58.28 404 ILE A CA 1
ATOM 3130 C C . ILE A 1 404 ? -14.715 28.465 39.551 1.00 58.28 404 ILE A C 1
ATOM 3132 O O . ILE A 1 404 ? -15.322 29.048 40.445 1.00 58.28 404 ILE A O 1
ATOM 3136 N N . ILE A 1 405 ? -14.783 27.148 39.393 1.00 62.75 405 ILE A N 1
ATOM 3137 C CA . ILE A 1 405 ? -15.464 26.258 40.331 1.00 62.75 405 ILE A CA 1
ATOM 3138 C C . ILE A 1 405 ? -14.405 25.633 41.236 1.00 62.75 405 ILE A C 1
ATOM 3140 O O . ILE A 1 405 ? -13.488 24.959 40.759 1.00 62.75 405 ILE A O 1
ATOM 3144 N N . VAL A 1 406 ? -14.539 25.857 42.540 1.00 63.91 406 VAL A N 1
ATOM 3145 C CA . VAL A 1 406 ? -13.699 25.246 43.572 1.00 63.91 406 VAL A CA 1
ATOM 3146 C C . VAL A 1 406 ? -14.546 24.217 44.300 1.00 63.91 406 VAL A C 1
ATOM 3148 O O . VAL A 1 406 ? -15.493 24.573 44.994 1.00 63.91 406 VAL A O 1
ATOM 3151 N N . THR A 1 407 ? -14.226 22.939 44.128 1.00 67.56 407 THR A N 1
ATOM 3152 C CA . THR A 1 407 ? -14.864 21.852 44.873 1.00 67.56 407 THR A CA 1
ATOM 3153 C C . THR A 1 407 ? -13.961 21.442 46.024 1.00 67.56 407 THR A C 1
ATOM 3155 O O . THR A 1 407 ? -12.827 21.025 45.793 1.00 67.56 407 THR A O 1
ATOM 3158 N N . VAL A 1 408 ? -14.454 21.569 47.253 1.00 69.75 408 VAL A N 1
ATOM 3159 C CA . VAL A 1 408 ? -13.731 21.177 48.468 1.00 69.75 408 VAL A CA 1
ATOM 3160 C C . VAL A 1 408 ? -14.361 19.921 49.047 1.00 69.75 408 VAL A C 1
ATOM 3162 O O . VAL A 1 408 ? -15.565 19.882 49.308 1.00 69.75 408 VAL A O 1
ATOM 3165 N N . THR A 1 409 ? -13.536 18.902 49.256 1.00 71.00 409 THR A N 1
ATOM 3166 C CA . THR A 1 409 ? -13.945 17.639 49.865 1.00 71.00 409 THR A CA 1
ATOM 3167 C C . THR A 1 409 ? -13.612 17.668 51.352 1.00 71.00 409 THR A C 1
ATOM 3169 O O . THR A 1 409 ? -12.449 17.847 51.726 1.00 71.00 409 THR A O 1
ATOM 3172 N N . LEU A 1 410 ? -14.628 17.502 52.197 1.00 74.62 410 LEU A N 1
ATOM 3173 C CA . LEU A 1 410 ? -14.527 17.616 53.652 1.00 74.62 410 LEU A CA 1
ATOM 3174 C C . LEU A 1 410 ? -14.709 16.255 54.328 1.00 74.62 410 LEU A C 1
ATOM 3176 O O . LEU A 1 410 ? -15.615 15.499 53.973 1.00 74.62 410 LEU A O 1
ATOM 3180 N N . ASN A 1 411 ? -13.885 15.971 55.337 1.00 60.72 411 ASN A N 1
ATOM 3181 C CA . ASN A 1 411 ? -13.966 14.763 56.160 1.00 60.72 411 ASN A CA 1
ATOM 3182 C C . ASN A 1 411 ? -14.731 15.044 57.468 1.00 60.72 411 ASN A C 1
ATOM 3184 O O . ASN A 1 411 ? -14.161 15.031 58.559 1.00 60.72 411 ASN A O 1
ATOM 3188 N N . GLY A 1 412 ? -16.017 15.374 57.332 1.00 64.44 412 GLY A N 1
ATOM 3189 C CA . GLY A 1 412 ? -16.916 15.725 58.435 1.00 64.44 412 GLY A CA 1
ATOM 3190 C C . GLY A 1 412 ? -17.736 16.990 58.165 1.00 64.44 412 GLY A C 1
ATOM 3191 O O . GLY A 1 412 ? -17.445 17.755 57.246 1.00 64.44 412 GLY A O 1
ATOM 3192 N N . SER A 1 413 ? -18.789 17.202 58.956 1.00 62.59 413 SER A N 1
ATOM 3193 C CA . SER A 1 413 ? -19.608 18.419 58.899 1.00 62.59 413 SER A CA 1
ATOM 3194 C C . SER A 1 413 ? -18.916 19.580 59.618 1.00 62.59 413 SER A C 1
ATOM 3196 O O . SER A 1 413 ? -18.492 19.411 60.760 1.00 62.59 413 SER A O 1
ATOM 3198 N N . LEU A 1 414 ? -18.859 20.749 58.979 1.00 70.94 414 LEU A N 1
ATOM 3199 C CA . LEU A 1 414 ? -18.397 22.006 59.581 1.00 70.94 414 LEU A CA 1
ATOM 3200 C C . LEU A 1 414 ? -19.542 22.710 60.323 1.00 70.94 414 LEU A C 1
ATOM 3202 O O . LEU A 1 414 ? -20.709 22.567 59.949 1.00 70.94 414 LEU A O 1
ATOM 3206 N N . SER A 1 415 ? -19.211 23.485 61.355 1.00 71.44 415 SER A N 1
ATOM 3207 C CA . SER A 1 415 ? -20.141 24.462 61.936 1.00 71.44 415 SER A CA 1
ATOM 3208 C C . SER A 1 415 ? -20.326 25.674 61.005 1.00 71.44 415 SER A C 1
ATOM 3210 O O . SER A 1 415 ? -19.503 25.910 60.123 1.00 71.44 415 SER A O 1
ATOM 3212 N N . GLN A 1 416 ? -21.403 26.454 61.182 1.00 64.62 416 GLN A N 1
ATOM 3213 C CA . GLN A 1 416 ? -21.679 27.621 60.324 1.00 64.62 416 GLN A CA 1
ATOM 3214 C C . GLN A 1 416 ? -20.548 28.664 60.353 1.00 64.62 416 GLN A C 1
ATOM 3216 O O . GLN A 1 416 ? -20.218 29.222 59.310 1.00 64.62 416 GLN A O 1
ATOM 3221 N N . ASP A 1 417 ? -19.912 28.866 61.510 1.00 67.00 417 ASP A N 1
ATOM 3222 C CA . ASP A 1 417 ? -18.811 29.824 61.663 1.00 67.00 417 ASP A CA 1
ATOM 3223 C C . ASP A 1 417 ? -17.543 29.359 60.918 1.00 67.00 417 ASP A C 1
ATOM 3225 O O . ASP A 1 417 ? -16.916 30.134 60.195 1.00 67.00 417 ASP A O 1
ATOM 3229 N N . GLU A 1 418 ? -17.203 28.068 61.014 1.00 69.81 418 GLU A N 1
ATOM 3230 C CA . GLU A 1 418 ? -16.067 27.481 60.284 1.00 69.81 418 GLU A CA 1
ATOM 3231 C C . GLU A 1 418 ? -16.329 27.439 58.770 1.00 69.81 418 GLU A C 1
ATOM 3233 O O . GLU A 1 418 ? -15.412 27.539 57.951 1.00 69.81 418 GLU A O 1
ATOM 3238 N N . GLU A 1 419 ? -17.596 27.306 58.377 1.00 70.06 419 GLU A N 1
ATOM 3239 C CA . GLU A 1 419 ? -17.998 27.301 56.981 1.00 70.06 419 GLU A CA 1
ATOM 3240 C C . GLU A 1 419 ? -17.817 28.678 56.315 1.00 70.06 419 GLU A C 1
ATOM 3242 O O . GLU A 1 419 ? -17.362 28.761 55.162 1.00 70.06 419 GLU A O 1
ATOM 3247 N N . GLU A 1 420 ? -18.157 29.754 57.030 1.00 70.62 420 GLU A N 1
ATOM 3248 C CA . GLU A 1 420 ? -17.939 31.130 56.580 1.00 70.62 420 GLU A CA 1
ATOM 3249 C C . GLU A 1 420 ? -16.449 31.478 56.502 1.00 70.62 420 GLU A C 1
ATOM 3251 O O . GLU A 1 420 ? -16.017 32.094 55.521 1.00 70.62 420 GLU A O 1
ATOM 3256 N N . GLU A 1 421 ? -15.650 31.034 57.475 1.00 75.19 421 GLU A N 1
ATOM 3257 C CA . GLU A 1 421 ? -14.200 31.250 57.489 1.00 75.19 421 GLU A CA 1
ATOM 3258 C C . GLU A 1 421 ? -13.507 30.529 56.322 1.00 75.19 421 GLU A C 1
ATOM 3260 O O . GLU A 1 421 ? -12.739 31.144 55.578 1.00 75.19 421 GLU A O 1
ATOM 3265 N N . LEU A 1 422 ? -13.877 29.271 56.060 1.00 74.81 422 LEU A N 1
ATOM 3266 C CA . LEU A 1 422 ? -13.374 28.506 54.917 1.00 74.81 422 LEU A CA 1
ATOM 3267 C C . LEU A 1 422 ? -13.736 29.167 53.576 1.00 74.81 422 LEU A C 1
ATOM 3269 O O . LEU A 1 422 ? -12.898 29.273 52.680 1.00 74.81 422 LEU A O 1
ATOM 3273 N N . ASN A 1 423 ? -14.974 29.647 53.420 1.00 75.06 423 ASN A N 1
ATOM 3274 C CA . ASN A 1 423 ? -15.394 30.347 52.202 1.00 75.06 423 ASN A CA 1
ATOM 3275 C C . ASN A 1 423 ? -14.612 31.649 51.979 1.00 75.06 423 ASN A C 1
ATOM 3277 O O . ASN A 1 423 ? -14.341 32.014 50.832 1.00 75.06 423 ASN A O 1
ATOM 3281 N N . LYS A 1 424 ? -14.265 32.354 53.059 1.00 75.38 424 LYS A N 1
ATOM 3282 C CA . LYS A 1 424 ? -13.475 33.585 53.009 1.00 75.38 424 LYS A CA 1
ATOM 3283 C C . LYS A 1 424 ? -12.029 33.305 52.596 1.00 75.38 424 LYS A C 1
ATOM 3285 O O . LYS A 1 424 ? -11.541 33.961 51.679 1.00 75.38 424 LYS A O 1
ATOM 3290 N N . ASP A 1 425 ? -11.395 32.297 53.192 1.00 74.12 425 ASP A N 1
ATOM 3291 C CA . ASP A 1 425 ? -10.032 31.880 52.840 1.00 74.12 425 ASP A CA 1
ATOM 3292 C C . ASP A 1 425 ? -9.934 31.414 51.375 1.00 74.12 425 ASP A C 1
ATOM 3294 O O . ASP A 1 425 ? -8.995 31.771 50.664 1.00 74.12 425 ASP A O 1
ATOM 3298 N N . ILE A 1 426 ? -10.925 30.665 50.873 1.00 70.88 426 ILE A N 1
ATOM 3299 C CA . ILE A 1 426 ? -10.944 30.214 49.470 1.00 70.88 426 ILE A CA 1
ATOM 3300 C C . ILE A 1 426 ? -11.065 31.406 48.506 1.00 70.88 426 ILE A C 1
ATOM 3302 O O . ILE A 1 426 ? -10.392 31.431 47.474 1.00 70.88 426 ILE A O 1
ATOM 3306 N N . LYS A 1 427 ? -11.893 32.406 48.831 1.00 71.31 427 LYS A N 1
ATOM 3307 C CA . LYS A 1 427 ? -12.021 33.629 48.020 1.00 71.31 427 LYS A CA 1
ATOM 3308 C C . LYS A 1 427 ? -10.745 34.468 48.029 1.00 71.31 427 LYS A C 1
ATOM 3310 O O . LYS A 1 427 ? -10.374 34.995 46.986 1.00 71.31 427 LYS A O 1
ATOM 3315 N N . GLU A 1 428 ? -10.038 34.546 49.155 1.00 71.25 428 GLU A N 1
ATOM 3316 C CA . GLU A 1 428 ? -8.755 35.258 49.241 1.00 71.25 428 GLU A CA 1
ATOM 3317 C C . GLU A 1 428 ? -7.661 34.582 48.392 1.00 71.25 428 GLU A C 1
ATOM 3319 O O . GLU A 1 428 ? -6.857 35.262 47.755 1.00 71.25 428 GLU A O 1
ATOM 3324 N N . LEU A 1 429 ? -7.669 33.247 48.318 1.00 64.50 429 LEU A N 1
ATOM 3325 C CA . LEU A 1 429 ? -6.671 32.468 47.576 1.00 64.50 429 LEU A CA 1
ATOM 3326 C C . LEU A 1 429 ? -6.960 32.338 46.071 1.00 64.50 429 LEU A C 1
ATOM 3328 O O . LEU A 1 429 ? -6.024 32.209 45.280 1.00 64.50 429 LEU A O 1
ATOM 3332 N N . VAL A 1 430 ? -8.234 32.336 45.664 1.00 63.84 430 VAL A N 1
ATOM 3333 C CA . VAL A 1 430 ? -8.654 32.035 44.277 1.00 63.84 430 VAL A CA 1
ATOM 3334 C C . VAL A 1 430 ? -9.269 33.251 43.560 1.00 63.84 430 VAL A C 1
ATOM 3336 O O . VAL A 1 430 ? -9.267 33.299 42.328 1.00 63.84 430 VAL A O 1
ATOM 3339 N N . GLY A 1 431 ? -9.731 34.262 44.300 1.00 63.72 431 GLY A N 1
ATOM 3340 C CA . GLY A 1 431 ? -10.386 35.475 43.797 1.00 63.72 431 GLY A CA 1
ATOM 3341 C C . GLY A 1 431 ? -11.906 35.489 44.015 1.00 63.72 431 GLY A C 1
ATOM 3342 O O . GLY A 1 431 ? -12.502 34.516 44.468 1.00 63.72 431 GLY A O 1
ATOM 3343 N N . ASP A 1 432 ? -12.560 36.603 43.669 1.00 55.09 432 ASP A N 1
ATOM 3344 C CA . ASP A 1 432 ? -13.982 36.831 43.993 1.00 55.09 432 ASP A CA 1
ATOM 3345 C C . ASP A 1 432 ? -14.979 36.132 43.050 1.00 55.09 432 ASP A C 1
ATOM 3347 O O . ASP A 1 432 ? -16.138 35.924 43.410 1.00 55.09 432 ASP A O 1
ATOM 3351 N N . ASN A 1 433 ? -14.552 35.751 41.841 1.00 58.38 433 ASN A N 1
ATOM 3352 C CA . ASN A 1 433 ? -15.439 35.249 40.784 1.00 58.38 433 ASN A CA 1
ATOM 3353 C C . ASN A 1 433 ? -15.521 33.710 40.770 1.00 58.38 433 ASN A C 1
ATOM 3355 O O . ASN A 1 433 ? -15.243 33.056 39.756 1.00 58.38 433 ASN A O 1
ATOM 3359 N N . ILE A 1 434 ? -15.855 33.137 41.931 1.00 62.56 434 ILE A N 1
ATOM 3360 C CA . ILE A 1 434 ? -15.813 31.691 42.173 1.00 62.56 434 ILE A CA 1
ATOM 3361 C C . ILE A 1 434 ? -17.151 31.105 42.631 1.00 62.56 434 ILE A C 1
ATOM 3363 O O . ILE A 1 434 ? -17.902 31.724 43.383 1.00 62.56 434 ILE A O 1
ATOM 3367 N N . LEU A 1 435 ? -17.413 29.866 42.215 1.00 60.59 435 LEU A N 1
ATOM 3368 C CA . LEU A 1 435 ? -18.463 29.011 42.764 1.00 60.59 435 LEU A CA 1
ATOM 3369 C C . LEU A 1 435 ? -17.808 27.953 43.650 1.00 60.59 435 LEU A C 1
ATOM 3371 O O . LEU A 1 435 ? -17.016 27.144 43.167 1.00 60.59 435 LEU A O 1
ATOM 3375 N N . ILE A 1 436 ? -18.125 27.967 44.943 1.00 67.06 436 ILE A N 1
ATOM 3376 C CA . ILE A 1 436 ? -17.603 26.993 45.904 1.00 67.06 436 ILE A CA 1
ATOM 3377 C C . ILE A 1 436 ? -18.635 25.877 46.051 1.00 67.06 436 ILE A C 1
ATOM 3379 O O . ILE A 1 436 ? -19.748 26.125 46.509 1.00 67.06 436 ILE A O 1
ATOM 3383 N N . ASN A 1 437 ? -18.265 24.659 45.664 1.00 64.81 437 ASN A N 1
ATOM 3384 C CA . ASN A 1 437 ? -19.050 23.456 45.916 1.00 64.81 437 ASN A CA 1
ATOM 3385 C C . ASN A 1 437 ? -18.382 22.644 47.033 1.00 64.81 437 ASN A C 1
ATOM 3387 O O . ASN A 1 437 ? -17.159 22.519 47.061 1.00 64.81 437 ASN A O 1
ATOM 3391 N N . LYS A 1 438 ? -19.157 22.092 47.965 1.00 66.19 438 LYS A N 1
ATOM 3392 C CA . LYS A 1 438 ? -18.620 21.332 49.102 1.00 66.19 438 LYS A CA 1
ATOM 3393 C C . LYS A 1 438 ? -19.210 19.940 49.102 1.00 66.19 438 LYS A C 1
ATOM 3395 O O . LYS A 1 438 ? -20.425 19.780 49.101 1.00 66.19 438 LYS A O 1
ATOM 3400 N N . THR A 1 439 ? -18.338 18.940 49.120 1.00 64.56 439 THR A N 1
ATOM 3401 C CA . THR A 1 439 ? -18.742 17.535 49.178 1.00 64.56 439 THR A CA 1
ATOM 3402 C C . THR A 1 439 ? -18.268 16.957 50.501 1.00 64.56 439 THR A C 1
ATOM 3404 O O . THR A 1 439 ? -17.069 16.925 50.769 1.00 64.56 439 THR A O 1
ATOM 3407 N N . ILE A 1 440 ? -19.199 16.524 51.348 1.00 65.50 440 ILE A N 1
ATOM 3408 C CA . ILE A 1 440 ? -18.863 15.857 52.609 1.00 65.50 440 ILE A CA 1
ATOM 3409 C C . ILE A 1 440 ? -18.726 14.367 52.320 1.00 65.50 440 ILE A C 1
ATOM 3411 O O . ILE A 1 440 ? -19.689 13.716 51.914 1.00 65.50 440 ILE A O 1
ATOM 3415 N N . VAL A 1 441 ? -17.536 13.820 52.549 1.00 60.25 441 VAL A N 1
ATOM 3416 C CA . VAL A 1 441 ? -17.312 12.377 52.506 1.00 60.25 441 VAL A CA 1
ATOM 3417 C C . VAL A 1 441 ? -17.470 11.866 53.930 1.00 60.25 441 VAL A C 1
ATOM 3419 O O . VAL A 1 441 ? -16.578 12.002 54.762 1.00 60.25 441 VAL A O 1
ATOM 3422 N N . ASN A 1 442 ? -18.635 11.294 54.233 1.00 47.81 442 ASN A N 1
ATOM 3423 C CA . ASN A 1 442 ? -18.818 10.569 55.483 1.00 47.81 442 ASN A CA 1
ATOM 3424 C C . ASN A 1 442 ? -18.043 9.254 55.385 1.00 47.81 442 ASN A C 1
ATOM 3426 O O . ASN A 1 442 ? -18.480 8.319 54.714 1.00 47.81 442 ASN A O 1
ATOM 3430 N N . ALA A 1 443 ? -16.904 9.166 56.069 1.00 47.12 443 ALA A N 1
ATOM 3431 C CA . ALA A 1 443 ? -16.221 7.901 56.290 1.00 47.12 443 ALA A CA 1
ATOM 3432 C C . ALA A 1 443 ? -17.072 7.023 57.227 1.00 47.12 443 ALA A C 1
ATOM 3434 O O . ALA A 1 443 ? -16.847 7.024 58.431 1.00 47.12 443 ALA A O 1
ATOM 3435 N N . ASN A 1 444 ? -18.102 6.359 56.685 1.00 36.09 444 ASN A N 1
ATOM 3436 C CA . ASN A 1 444 ? -18.782 5.186 57.252 1.00 36.09 444 ASN A CA 1
ATOM 3437 C C . ASN A 1 444 ? -19.832 4.611 56.275 1.00 36.09 444 ASN A C 1
ATOM 3439 O O . ASN A 1 444 ? -21.028 4.881 56.415 1.00 36.09 444 ASN A O 1
ATOM 3443 N N . LYS A 1 445 ? -19.389 3.778 55.325 1.00 32.47 445 LYS A N 1
ATOM 3444 C CA . LYS A 1 445 ? -19.848 2.386 55.145 1.00 32.47 445 LYS A CA 1
ATOM 3445 C C . LYS A 1 445 ? -19.065 1.674 54.053 1.00 32.47 445 LYS A C 1
ATOM 3447 O O . LYS A 1 445 ? -18.915 2.272 52.969 1.00 32.47 445 LYS A O 1
#

Radius of gyration: 32.35 Å; Cα contacts (8 Å, |Δi|>4): 554; chains: 1; bounding box: 62×58×104 Å

Foldseek 3Di:
DPPVVVVVVVCVVPPLPPQFDDLVQLLCQLLVLLDDDPVLLVLLLVLLLQLLVCQVVVNLVSNLVSLLSHSLLSLLLQLLLCLLQVPVVSNVSSVVSNVVSLVSSLVSLLVNLLPDPDPDRGPSLVVQQADAPVLLVLLLVLLLQCLSLSRGPPNDCSSSVSSSSNSLSSLSSQLSNCVNNVNVSSNVSSVLSNVSSSLSSSNNSNVSCNVVCNHHDPPDDPVSSVVSVVVSVVVNVVSVVVSCVRNVVVVVVVLLVVLVVVLCVPLVPDPFKDWLDWDQDPVVLETETEMEGDDDDPVSVVVSLVCCVVSVSVSHYYHYDYDYDPDRDDPVVSVVVSVV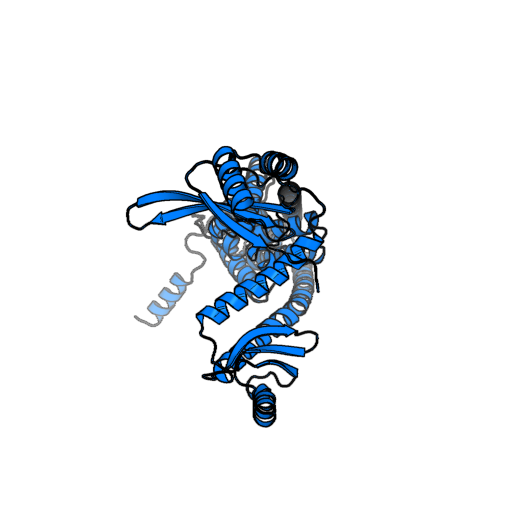VVVVVVVVVCVVVVPDDPDPPPPDDPAPLVVLQVVLCVVPVFFDDKDKDWDFDQDPVRDGDIEIEIETEGADDDDPVVVVVSVVSCCVRPHDRYHYHYHYDDPDD

pLDDT: mean 74.07, std 15.96, range [29.03, 96.25]

Sequence (445 aa):
MSKESVKNFFKDVFSINENKATKAEIKEYIISGSKLKGTNMCILILAIIIACVGLNMNSVEMIIGAMLISPMMGAIIGMGYNLATGDMKYFKRALVALCIQMAISLTTSTIYFLITPISTPSSALLLRTAPTIWDVIIAITGGLAGGIGVTRKEKGNILPGVAIATGLVPPLCTAGYGISMLNMNYFLGAIYMFFINAFFICVSSMIVFRIMKMPKKKGETAKETRKIQRDLIIIAIITIIPSIILAYPVVVKSVIEGNVQKYLNNEFTYPETQIVKSNIDTQSKEIKLVLIGKVLDEEEIMNLTNKLSEYNLQDMNLKITQTEVEEGITKEEIEEYKKEKNTEEFSTLTEAKQNTDISEIKQTTNLDKNKILEELKNKHSTVQDVSITNNKTITTNNNDNQTIIVTVTLNGSLSQDEEEELNKDIKELVGDNILINKTIVNANK

Mean predicted aligned error: 17.68 Å